Protein AF-D3BTE8-F1 (afdb_monomer)

pLDDT: mean 75.28, std 25.26, range [20.83, 97.81]

Sequence (544 aa):
MVNRYKNLAERHRQPSAQIRKSISQSTVVLSYPHNGKWEDKGTGFVNCLYIEALGSHCLMVKSEEDGSIILESKVYNLEIYQRQQDTLIVWAEPNTNIDLAISFQDSAGCQDVWDFIILNQRRDSDVELIDLPEVNAANLDSIRDCLDPSLPQPVRDRIVNVIVRDDYLKQLLELFDQLEQSNDIPNLHHQFTIFKNLILFNDSSIFELLLSEEYLLRMMGVLEYDPEISEQNRIRHREFLSQQVIFKEVVKFSSESLISTIHQTFRVQYLKDVVLPRVLDDLTFSTLNSIIYFNNSEIVGQIQKDTTFLQKIFTQIQQSPSGSSERRDLLLFLQELCGLAKNLQIQNKSTFFLSLSSLDLFKTLSTTLDDDIAQTRISTTEIILSTLSHDTRMLRNYITLNSTFLSQLINGFIKDNDIGVKNQIVEIIKVLLEADTTEMNEFFKLFYEKEHCTKDTVSDVEQRAIHGVGRNPILPLLGQHEGRALQQPHDPGQSVRPDHHHLQTEHQPIQPAEFSDNRTAAVCLQGEHQAAGCPPGRAIPRAL

Mean predicted aligned error: 18.24 Å

Structure (mmCIF, N/CA/C/O backbone):
data_AF-D3BTE8-F1
#
_entry.id   AF-D3BTE8-F1
#
loop_
_atom_site.group_PDB
_atom_site.id
_atom_site.type_symbol
_atom_site.label_atom_id
_atom_site.label_alt_id
_atom_site.label_comp_id
_atom_site.label_asym_id
_atom_site.label_entity_id
_atom_site.label_seq_id
_atom_site.pdbx_PDB_ins_code
_atom_site.Cartn_x
_atom_site.Cartn_y
_atom_site.Cartn_z
_atom_site.occupancy
_atom_site.B_iso_or_equiv
_atom_site.auth_seq_id
_atom_site.auth_comp_id
_atom_site.auth_asym_id
_atom_site.auth_atom_id
_atom_site.pdbx_PDB_model_num
ATOM 1 N N . MET A 1 1 ? 8.525 -10.581 -60.231 1.00 40.03 1 MET A N 1
ATOM 2 C CA . MET A 1 1 ? 7.918 -9.771 -59.148 1.00 40.03 1 MET A CA 1
ATOM 3 C C . MET A 1 1 ? 8.949 -9.300 -58.109 1.00 40.03 1 MET A C 1
ATOM 5 O O . MET A 1 1 ? 8.617 -9.177 -56.946 1.00 40.03 1 MET A O 1
ATOM 9 N N . VAL A 1 2 ? 10.182 -8.956 -58.515 1.00 32.69 2 VAL A N 1
ATOM 10 C CA . VAL A 1 2 ? 11.225 -8.425 -57.600 1.00 32.69 2 VAL A CA 1
ATOM 11 C C . VAL A 1 2 ? 11.761 -7.049 -58.058 1.00 32.69 2 VAL A C 1
ATOM 13 O O . VAL A 1 2 ? 12.493 -6.391 -57.337 1.00 32.69 2 VAL A O 1
ATOM 16 N N . ASN A 1 3 ? 11.290 -6.517 -59.197 1.00 29.25 3 ASN A N 1
ATOM 17 C CA . ASN A 1 3 ? 11.753 -5.231 -59.754 1.00 29.25 3 ASN A CA 1
ATOM 18 C C . ASN A 1 3 ? 10.700 -4.101 -59.770 1.00 29.25 3 ASN A C 1
ATOM 20 O O . ASN A 1 3 ? 10.903 -3.092 -60.438 1.00 29.25 3 ASN A O 1
ATOM 24 N N . ARG A 1 4 ? 9.580 -4.227 -59.037 1.00 30.25 4 ARG A N 1
ATOM 25 C CA . ARG A 1 4 ? 8.595 -3.127 -58.882 1.00 30.25 4 ARG A CA 1
ATOM 26 C C . ARG A 1 4 ? 8.607 -2.427 -57.519 1.00 30.25 4 ARG A C 1
ATOM 28 O O . ARG A 1 4 ? 8.113 -1.312 -57.447 1.00 30.25 4 ARG A O 1
ATOM 35 N N . TYR A 1 5 ? 9.234 -3.003 -56.490 1.00 29.48 5 TYR A N 1
ATOM 36 C CA . TYR A 1 5 ? 9.313 -2.378 -55.159 1.00 29.48 5 TYR A CA 1
ATOM 37 C C . TYR A 1 5 ? 10.562 -1.513 -54.930 1.00 29.48 5 TYR A C 1
ATOM 39 O O . TYR A 1 5 ? 10.549 -0.669 -54.044 1.00 29.48 5 TYR A O 1
ATOM 47 N N . LYS A 1 6 ? 11.603 -1.614 -55.772 1.00 31.17 6 LYS A N 1
ATOM 48 C CA . LYS A 1 6 ? 12.764 -0.704 -55.689 1.00 31.17 6 LYS A CA 1
ATOM 49 C C . LYS A 1 6 ? 12.496 0.706 -56.241 1.00 31.17 6 LYS A C 1
ATOM 51 O O . LYS A 1 6 ? 13.115 1.653 -55.788 1.00 31.17 6 LYS A O 1
ATOM 56 N N . ASN A 1 7 ? 11.511 0.875 -57.129 1.00 28.42 7 ASN A N 1
ATOM 57 C CA . ASN A 1 7 ? 11.191 2.176 -57.742 1.00 28.42 7 ASN A CA 1
ATOM 58 C C . ASN A 1 7 ? 10.168 3.032 -56.963 1.00 28.42 7 ASN A C 1
ATOM 60 O O . ASN A 1 7 ? 9.890 4.161 -57.365 1.00 28.42 7 ASN A O 1
ATOM 64 N N . LEU A 1 8 ? 9.603 2.519 -55.863 1.00 29.91 8 LEU A N 1
ATOM 65 C CA . LEU A 1 8 ? 8.727 3.284 -54.960 1.00 29.91 8 LEU A CA 1
ATOM 66 C C . LEU A 1 8 ? 9.483 3.838 -53.739 1.00 29.91 8 LEU A C 1
ATOM 68 O O . LEU A 1 8 ? 9.080 4.865 -53.203 1.00 29.91 8 LEU A O 1
ATOM 72 N N . ALA A 1 9 ? 10.616 3.232 -53.365 1.00 31.06 9 ALA A N 1
ATOM 73 C CA . ALA A 1 9 ? 11.476 3.704 -52.275 1.00 31.06 9 ALA A CA 1
ATOM 74 C C . ALA A 1 9 ? 12.421 4.856 -52.684 1.00 31.06 9 ALA A C 1
ATOM 76 O O . ALA A 1 9 ? 12.867 5.619 -51.833 1.00 31.06 9 ALA A O 1
ATOM 77 N N . GLU A 1 10 ? 12.686 5.043 -53.982 1.00 29.95 10 GLU A N 1
ATOM 78 C CA . GLU A 1 10 ? 13.549 6.129 -54.484 1.00 29.95 10 GLU A CA 1
ATOM 79 C C . GLU A 1 10 ? 12.784 7.417 -54.847 1.00 29.95 10 GLU A C 1
ATOM 81 O O . GLU A 1 10 ? 13.402 8.444 -55.113 1.00 29.95 10 GLU A O 1
ATOM 86 N N . ARG A 1 11 ? 11.442 7.419 -54.799 1.00 28.11 11 ARG A N 1
ATOM 87 C CA . ARG A 1 11 ? 10.624 8.630 -55.040 1.00 28.11 11 ARG A CA 1
ATOM 88 C C . ARG A 1 11 ? 10.273 9.437 -53.786 1.00 28.11 11 ARG A C 1
ATOM 90 O O . ARG A 1 11 ? 9.735 10.528 -53.929 1.00 28.11 11 ARG A O 1
ATOM 97 N N . HIS A 1 12 ? 10.626 8.956 -52.592 1.00 34.03 12 HIS A N 1
ATOM 98 C CA . HIS A 1 12 ? 10.447 9.693 -51.330 1.00 34.03 12 HIS A CA 1
ATOM 99 C C . HIS A 1 12 ? 11.749 10.239 -50.720 1.00 34.03 12 HIS A C 1
ATOM 101 O O . HIS A 1 12 ? 11.724 10.800 -49.632 1.00 34.03 12 HIS A O 1
ATOM 107 N N . ARG A 1 13 ? 12.874 10.185 -51.448 1.00 31.69 13 ARG A N 1
ATOM 108 C CA . ARG A 1 13 ? 14.051 11.029 -51.175 1.00 31.69 13 ARG A CA 1
ATOM 109 C C . ARG A 1 13 ? 14.113 12.185 -52.164 1.00 31.69 13 ARG A C 1
ATOM 111 O O . ARG A 1 13 ? 15.032 12.300 -52.965 1.00 31.69 13 ARG A O 1
ATOM 118 N N . GLN A 1 14 ? 13.117 13.053 -52.105 1.00 24.50 14 GLN A N 1
ATOM 119 C CA . GLN A 1 14 ? 13.399 14.462 -52.331 1.00 24.50 14 GLN A CA 1
ATOM 120 C C . GLN A 1 14 ? 13.416 15.089 -50.942 1.00 24.50 14 GLN A C 1
ATOM 122 O O . GLN A 1 14 ? 12.433 14.900 -50.223 1.00 24.50 14 GLN A O 1
ATOM 127 N N . PRO A 1 15 ? 14.485 15.790 -50.522 1.00 31.58 15 PRO A N 1
ATOM 128 C CA . PRO A 1 15 ? 14.350 16.693 -49.396 1.00 31.58 15 PRO A CA 1
ATOM 129 C C . PRO A 1 15 ? 13.249 17.664 -49.811 1.00 31.58 15 PRO A C 1
ATOM 131 O O . PRO A 1 15 ? 13.408 18.439 -50.757 1.00 31.58 15 PRO A O 1
ATOM 134 N N . SER A 1 16 ? 12.081 17.529 -49.184 1.00 30.94 16 SER A N 1
ATOM 135 C CA . SER A 1 16 ? 11.020 18.519 -49.258 1.00 30.94 16 SER A CA 1
ATOM 136 C C . SER A 1 16 ? 11.694 19.860 -49.048 1.00 30.94 16 SER A C 1
ATOM 138 O O . SER A 1 16 ? 12.333 20.038 -48.012 1.00 30.94 16 SER A O 1
ATOM 140 N N . ALA A 1 17 ? 11.636 20.733 -50.056 1.00 33.16 17 ALA A N 1
ATOM 141 C CA . ALA A 1 17 ? 12.198 22.068 -50.000 1.00 33.16 17 ALA A CA 1
ATOM 142 C C . ALA A 1 17 ? 11.768 22.705 -48.673 1.00 33.16 17 ALA A C 1
ATOM 144 O O . ALA A 1 17 ? 10.612 23.100 -48.516 1.00 33.16 17 ALA A O 1
ATOM 145 N N . GLN A 1 18 ? 12.673 22.706 -47.688 1.00 38.28 18 GLN A N 1
ATOM 146 C CA . GLN A 1 18 ? 12.424 23.318 -46.397 1.00 38.28 18 GLN A CA 1
ATOM 147 C C . GLN A 1 18 ? 12.185 24.786 -46.702 1.00 38.28 18 GLN A C 1
ATOM 149 O O . GLN A 1 18 ? 13.031 25.468 -47.286 1.00 38.28 18 GLN A O 1
ATOM 154 N N . ILE A 1 19 ? 10.980 25.238 -46.385 1.00 36.97 19 ILE A N 1
ATOM 155 C CA . ILE A 1 19 ? 10.555 26.614 -46.566 1.00 36.97 19 ILE A CA 1
ATOM 156 C C . ILE A 1 19 ? 11.514 27.473 -45.734 1.00 36.97 19 ILE A C 1
ATOM 158 O O . ILE A 1 19 ? 11.348 27.603 -44.525 1.00 36.97 19 ILE A O 1
ATOM 162 N N . ARG A 1 20 ? 12.532 28.063 -46.373 1.00 39.00 20 ARG A N 1
ATOM 163 C CA . ARG A 1 20 ? 13.262 29.210 -45.827 1.00 39.00 20 ARG A CA 1
ATOM 164 C C . ARG A 1 20 ? 12.276 30.372 -45.790 1.00 39.00 20 ARG A C 1
ATOM 166 O O . ARG A 1 20 ? 12.207 31.163 -46.727 1.00 39.00 20 ARG A O 1
ATOM 173 N N . LYS A 1 21 ? 11.479 30.470 -44.728 1.00 42.88 21 LYS A N 1
ATOM 174 C CA . LYS A 1 21 ? 10.797 31.720 -44.399 1.00 42.88 21 LYS A CA 1
ATOM 175 C C . LYS A 1 21 ? 11.841 32.624 -43.745 1.00 42.88 21 LYS A C 1
ATOM 177 O O . LYS A 1 21 ? 12.092 32.547 -42.550 1.00 42.88 21 LYS A O 1
ATOM 182 N N . SER A 1 22 ? 12.499 33.435 -44.568 1.00 42.06 22 SER A N 1
ATOM 183 C CA . SER A 1 22 ? 13.329 34.547 -44.104 1.00 42.06 22 SER A CA 1
ATOM 184 C C . SER A 1 22 ? 12.399 35.611 -43.525 1.00 42.06 22 SER A C 1
ATOM 186 O O . SER A 1 22 ? 11.916 36.467 -44.260 1.00 42.06 22 SER A O 1
ATOM 188 N N . ILE A 1 23 ? 12.075 35.521 -42.236 1.00 54.34 23 ILE A N 1
ATOM 189 C CA . ILE A 1 23 ? 11.326 36.568 -41.527 1.00 54.34 23 ILE A CA 1
ATOM 190 C C . ILE A 1 23 ? 12.350 37.612 -41.083 1.00 54.34 23 ILE A C 1
ATOM 192 O O . ILE A 1 23 ? 12.741 37.649 -39.929 1.00 54.34 23 ILE A O 1
ATOM 196 N N . SER A 1 24 ? 12.868 38.407 -42.018 1.00 54.81 24 SER A N 1
ATOM 197 C CA . SER A 1 24 ? 13.885 39.415 -41.701 1.00 54.81 24 SER A CA 1
ATOM 198 C C . SER A 1 24 ? 13.208 40.661 -41.134 1.00 54.81 24 SER A C 1
ATOM 200 O O . SER A 1 24 ? 12.867 41.571 -41.883 1.00 54.81 24 SER A O 1
ATOM 202 N N . GLN A 1 25 ? 12.982 40.670 -39.821 1.00 64.75 25 GLN A N 1
ATOM 203 C CA . GLN A 1 25 ? 12.444 41.814 -39.080 1.00 64.75 25 GLN A CA 1
ATOM 204 C C . GLN A 1 25 ? 13.450 42.285 -38.033 1.00 64.75 25 GLN A C 1
ATOM 206 O O . GLN A 1 25 ? 14.144 41.457 -37.439 1.00 64.75 25 GLN A O 1
ATOM 211 N N . SER A 1 26 ? 13.536 43.601 -37.838 1.00 69.75 26 SER A N 1
ATOM 212 C CA . SER A 1 26 ? 14.414 44.212 -36.837 1.00 69.75 26 SER A CA 1
ATOM 213 C C . SER A 1 26 ? 13.910 43.883 -35.429 1.00 69.75 26 SER A C 1
ATOM 215 O O . SER A 1 26 ? 12.721 44.029 -35.123 1.00 69.75 26 SER A O 1
ATOM 217 N N . THR A 1 27 ? 14.806 43.388 -34.582 1.00 79.94 27 THR A N 1
ATOM 218 C CA . THR A 1 27 ? 14.512 42.902 -33.232 1.00 79.94 27 THR A CA 1
ATOM 219 C C . THR A 1 27 ? 15.605 43.304 -32.256 1.00 79.94 27 THR A C 1
ATOM 221 O O . THR A 1 27 ? 16.780 43.326 -32.612 1.00 79.94 27 THR A O 1
ATOM 224 N N . VAL A 1 28 ? 15.224 43.585 -31.012 1.00 83.75 28 VAL A N 1
ATOM 225 C CA . VAL A 1 28 ? 16.159 43.839 -29.908 1.00 83.75 28 VAL A CA 1
ATOM 226 C C . VAL A 1 28 ? 16.248 42.584 -29.052 1.00 83.75 28 VAL A C 1
ATOM 228 O O . VAL A 1 28 ? 15.218 42.054 -28.625 1.00 83.75 28 VAL A O 1
ATOM 231 N N . VAL A 1 29 ? 17.468 42.109 -28.802 1.00 82.19 29 VAL A N 1
ATOM 232 C CA . VAL A 1 29 ? 17.722 40.945 -27.946 1.00 82.19 29 VAL A CA 1
ATOM 233 C C . VAL A 1 29 ? 18.096 41.417 -26.552 1.00 82.19 29 VAL A C 1
ATOM 235 O O . VAL A 1 29 ? 19.036 42.186 -26.376 1.00 82.19 29 VAL A O 1
ATOM 238 N N . LEU A 1 30 ? 17.392 40.905 -25.549 1.00 83.38 30 LEU A N 1
ATOM 239 C CA . LEU A 1 30 ? 17.659 41.172 -24.144 1.00 83.38 30 LEU A CA 1
ATOM 240 C C . LEU A 1 30 ? 18.025 39.869 -23.430 1.00 83.38 30 LEU A C 1
ATOM 242 O O . LEU A 1 30 ? 17.463 38.812 -23.718 1.00 83.38 30 LEU A O 1
ATOM 246 N N . SER A 1 31 ? 18.926 39.950 -22.455 1.00 81.38 31 SER A N 1
ATOM 247 C CA . SER A 1 31 ? 19.205 38.849 -21.527 1.00 81.38 31 SER A CA 1
ATOM 248 C C . SER A 1 31 ? 19.112 39.320 -20.085 1.00 81.38 31 SER A C 1
ATOM 250 O O . SER A 1 31 ? 19.521 40.442 -19.790 1.00 81.38 31 SER A O 1
ATOM 252 N N . TYR A 1 32 ? 18.680 38.457 -19.180 1.00 76.62 32 TYR A N 1
ATOM 253 C CA . TYR A 1 32 ? 18.666 38.695 -17.745 1.00 76.62 32 TYR A CA 1
ATOM 254 C C . TYR A 1 32 ? 19.605 37.692 -17.060 1.00 76.62 32 TYR A C 1
ATOM 256 O O . TYR A 1 32 ? 19.218 36.554 -16.781 1.00 76.62 32 TYR A O 1
ATOM 264 N N . PRO A 1 33 ? 20.872 38.063 -16.819 1.00 67.25 33 PRO A N 1
ATOM 265 C CA . PRO A 1 33 ? 21.776 37.233 -16.038 1.00 67.25 33 PRO A CA 1
ATOM 266 C C . PRO A 1 33 ? 21.344 37.216 -14.562 1.00 67.25 33 PRO A C 1
ATOM 268 O O . PRO A 1 33 ? 20.608 38.086 -14.096 1.00 67.25 33 PRO A O 1
ATOM 271 N N . HIS A 1 34 ? 21.899 36.300 -13.763 1.00 60.97 34 HIS A N 1
ATOM 272 C CA . HIS A 1 34 ? 21.666 36.220 -12.307 1.00 60.97 34 HIS A CA 1
ATOM 273 C C . HIS A 1 34 ? 22.074 37.483 -11.496 1.00 60.97 34 HIS A C 1
ATOM 275 O O . HIS A 1 34 ? 22.023 37.475 -10.269 1.00 60.97 34 HIS A O 1
ATOM 281 N N . ASN A 1 35 ? 22.482 38.576 -12.152 1.00 58.72 35 ASN A N 1
ATOM 282 C CA . ASN A 1 35 ? 22.864 39.864 -11.565 1.00 58.72 35 ASN A CA 1
ATOM 283 C C . ASN A 1 35 ? 21.686 40.853 -11.392 1.00 58.72 35 ASN A C 1
ATOM 285 O O . ASN A 1 35 ? 21.879 41.944 -10.850 1.00 58.72 35 ASN A O 1
ATOM 289 N N . GLY A 1 36 ? 20.469 40.483 -11.805 1.00 67.31 36 GLY A N 1
ATOM 290 C CA . GLY A 1 36 ? 19.240 41.176 -11.414 1.00 67.31 36 GLY A CA 1
ATOM 291 C C . GLY A 1 36 ? 18.790 42.336 -12.317 1.00 67.31 36 GLY A C 1
ATOM 292 O O . GLY A 1 36 ? 17.888 43.084 -11.923 1.00 67.31 36 GLY A O 1
ATOM 293 N N . LYS A 1 37 ? 19.374 42.519 -13.512 1.00 79.38 37 LYS A N 1
ATOM 294 C CA . LYS A 1 37 ? 18.951 43.545 -14.490 1.00 79.38 37 LYS A CA 1
ATOM 295 C C . LYS A 1 37 ? 18.952 43.011 -15.924 1.00 79.38 37 LYS A C 1
ATOM 297 O O . LYS A 1 37 ? 19.814 42.223 -16.286 1.00 79.38 37 LYS A O 1
ATOM 302 N N . TRP A 1 38 ? 18.007 43.490 -16.739 1.00 83.06 38 TRP A N 1
ATOM 303 C CA . TRP A 1 38 ? 17.982 43.204 -18.175 1.00 83.06 38 TRP A CA 1
ATOM 304 C C . TRP A 1 38 ? 19.128 43.940 -18.873 1.00 83.06 38 TRP A C 1
ATOM 306 O O . TRP A 1 38 ? 19.278 45.153 -18.724 1.00 83.06 38 TRP A O 1
ATOM 316 N N . GLU A 1 39 ? 19.925 43.189 -19.624 1.00 86.00 39 GLU A N 1
ATOM 317 C CA . GLU A 1 39 ? 21.022 43.662 -20.459 1.00 86.00 39 GLU A CA 1
ATOM 318 C C . GLU A 1 39 ? 20.609 43.604 -21.930 1.00 86.00 39 GLU A C 1
ATOM 320 O O . GLU A 1 39 ? 20.157 42.563 -22.410 1.00 86.00 39 GLU A O 1
ATOM 325 N N . ASP A 1 40 ? 20.803 44.709 -22.647 1.00 88.38 40 ASP A N 1
ATOM 326 C CA . ASP A 1 40 ? 20.650 44.765 -24.100 1.00 88.38 40 ASP A CA 1
ATOM 327 C C . ASP A 1 40 ? 21.865 44.109 -24.774 1.00 88.38 40 ASP A 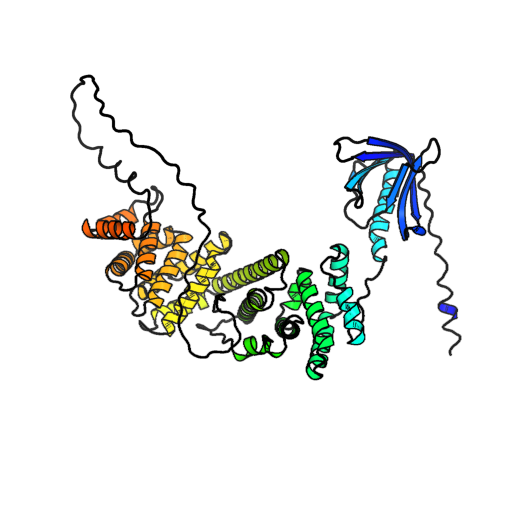C 1
ATOM 329 O O . ASP A 1 40 ? 23.011 44.489 -24.516 1.00 88.38 40 ASP A O 1
ATOM 333 N N . LYS A 1 41 ? 21.614 43.082 -25.592 1.00 85.75 41 LYS A N 1
ATOM 334 C CA . LYS A 1 41 ? 22.636 42.347 -26.353 1.00 85.75 41 LYS A CA 1
ATOM 335 C C . LYS A 1 41 ? 22.818 42.889 -27.768 1.00 85.75 41 LYS A C 1
ATOM 337 O O . LYS A 1 41 ? 23.787 42.511 -28.421 1.00 85.75 41 LYS A O 1
ATOM 342 N N . GLY A 1 42 ? 21.938 43.776 -28.224 1.00 87.19 42 GLY A N 1
ATOM 343 C CA . GLY A 1 42 ? 22.008 44.423 -29.524 1.00 87.19 42 GLY A CA 1
ATOM 344 C C . GLY A 1 42 ? 20.719 44.303 -30.331 1.00 87.19 42 GLY A C 1
ATOM 345 O O . GLY A 1 42 ? 19.794 43.553 -30.005 1.00 87.19 42 GLY A O 1
ATOM 346 N N . THR A 1 43 ? 20.690 45.054 -31.431 1.00 88.50 43 THR A N 1
ATOM 347 C CA . THR A 1 43 ? 19.595 45.054 -32.408 1.00 88.50 43 THR A CA 1
ATOM 348 C C . THR A 1 43 ? 20.015 44.297 -33.664 1.00 88.50 43 THR A C 1
ATOM 350 O O . THR A 1 43 ? 21.142 44.438 -34.146 1.00 88.50 43 THR A O 1
ATOM 353 N N . GLY A 1 44 ? 19.122 43.468 -34.192 1.00 89.25 44 GLY A N 1
ATOM 354 C CA . GLY A 1 44 ? 19.421 42.594 -35.314 1.00 89.25 44 GLY A CA 1
ATOM 355 C C . GLY A 1 44 ? 18.193 42.017 -35.999 1.00 89.25 44 GLY A C 1
ATOM 356 O O . GLY A 1 44 ? 17.073 42.089 -35.498 1.00 89.25 44 GLY A O 1
ATOM 357 N N . PHE A 1 45 ? 18.421 41.370 -37.137 1.00 86.94 45 PHE A N 1
ATOM 358 C CA . PHE A 1 45 ? 17.388 40.647 -37.864 1.00 86.94 45 PHE A CA 1
ATOM 359 C C . PHE A 1 45 ? 17.278 39.213 -37.360 1.00 86.94 45 PHE A C 1
ATOM 361 O O . PHE A 1 45 ? 18.234 38.432 -37.468 1.00 86.94 45 PHE A O 1
ATOM 368 N N . VAL A 1 46 ? 16.102 38.854 -36.847 1.00 89.06 46 VAL A N 1
ATOM 369 C CA . VAL A 1 46 ? 15.791 37.472 -36.473 1.00 89.06 46 VAL A CA 1
ATOM 370 C C . VAL A 1 46 ? 15.631 36.608 -37.722 1.00 89.06 46 VAL A C 1
ATOM 372 O O . VAL A 1 46 ? 15.109 37.033 -38.743 1.00 89.06 46 VAL A O 1
ATOM 375 N N . ASN A 1 47 ? 16.108 35.374 -37.663 1.00 86.56 47 ASN A N 1
ATOM 376 C CA . ASN A 1 47 ? 15.947 34.367 -38.693 1.00 86.56 47 ASN A CA 1
ATOM 377 C C . ASN A 1 47 ? 15.587 33.045 -38.022 1.00 86.56 47 ASN A C 1
ATOM 379 O O . ASN A 1 47 ? 16.275 32.588 -37.112 1.00 86.56 47 ASN A O 1
ATOM 383 N N . CYS A 1 48 ? 14.516 32.421 -38.500 1.00 86.75 48 CYS A N 1
ATOM 384 C CA . CYS A 1 48 ? 14.055 31.125 -38.022 1.00 86.75 48 CYS A CA 1
ATOM 385 C C . CYS A 1 48 ? 14.522 30.046 -39.002 1.00 86.75 48 CYS A C 1
ATOM 387 O O . CYS A 1 48 ? 14.066 30.002 -40.148 1.00 86.75 48 CYS A O 1
ATOM 389 N N . LEU A 1 49 ? 15.475 29.212 -38.586 1.00 83.19 49 LEU A N 1
ATOM 390 C CA . LEU A 1 49 ? 16.195 28.294 -39.473 1.00 83.19 49 LEU A CA 1
ATOM 391 C C . LEU A 1 49 ? 16.187 26.877 -38.900 1.00 83.19 49 LEU A C 1
ATOM 393 O O . LEU A 1 49 ? 16.145 26.703 -37.687 1.00 83.19 49 LEU A O 1
ATOM 397 N N . TYR A 1 50 ? 16.285 25.865 -39.760 1.00 77.75 50 TYR A N 1
ATOM 398 C CA . TYR A 1 50 ? 16.744 24.539 -39.347 1.00 77.75 50 TYR A CA 1
ATOM 399 C C . TYR A 1 50 ? 18.261 24.471 -39.545 1.00 77.75 50 TYR A C 1
ATOM 401 O O . TYR A 1 50 ? 18.747 24.768 -40.640 1.00 77.75 50 TYR A O 1
ATOM 409 N N . ILE A 1 51 ? 19.007 24.129 -38.496 1.00 74.75 51 ILE A N 1
ATOM 410 C CA . ILE A 1 51 ? 20.464 23.996 -38.537 1.00 74.75 51 ILE A CA 1
ATOM 411 C C . ILE A 1 51 ? 20.800 22.505 -38.566 1.00 74.75 51 ILE A C 1
ATOM 413 O O . ILE A 1 51 ? 20.710 21.827 -37.546 1.00 74.75 51 ILE A O 1
ATOM 417 N N . GLU A 1 52 ? 21.215 22.003 -39.734 1.00 66.12 52 GLU A N 1
ATOM 418 C CA . GLU A 1 52 ? 21.519 20.577 -39.952 1.00 66.12 52 GLU A CA 1
ATOM 419 C C . GLU A 1 52 ? 22.581 20.041 -38.982 1.00 66.12 52 GLU A C 1
ATOM 421 O O . GLU A 1 52 ? 22.424 18.950 -38.447 1.00 66.12 52 GLU A O 1
ATOM 426 N N . ALA A 1 53 ? 23.622 20.829 -38.690 1.00 62.78 53 ALA A N 1
ATOM 427 C CA . ALA A 1 53 ? 24.679 20.450 -37.748 1.00 62.78 53 ALA A CA 1
ATOM 428 C C . ALA A 1 53 ? 24.184 20.253 -36.301 1.00 62.78 53 ALA A C 1
ATOM 430 O O . ALA A 1 53 ? 24.815 19.524 -35.542 1.00 62.78 53 ALA A O 1
ATOM 431 N N . LEU A 1 54 ? 23.071 20.892 -35.926 1.00 61.00 54 LEU A N 1
ATOM 432 C CA . LEU A 1 54 ? 22.444 20.770 -34.605 1.00 61.00 54 LEU A CA 1
ATOM 433 C C . LEU A 1 54 ? 21.199 19.872 -34.634 1.00 61.00 54 LEU A C 1
ATOM 435 O O . LEU A 1 54 ? 20.565 19.675 -33.598 1.00 61.00 54 LEU A O 1
ATOM 439 N N . GLY A 1 55 ? 20.810 19.387 -35.818 1.00 69.50 55 GLY A N 1
ATOM 440 C CA . GLY A 1 55 ? 19.584 18.623 -36.029 1.00 69.50 55 GLY A CA 1
ATOM 441 C C . GLY A 1 55 ? 18.310 19.341 -35.571 1.00 69.50 55 GLY A C 1
ATOM 442 O O . GLY A 1 55 ? 17.329 18.669 -35.274 1.00 69.50 55 GLY A O 1
ATOM 443 N N . SER A 1 56 ? 18.310 20.677 -35.471 1.00 75.75 56 SER A N 1
ATOM 444 C CA . SER A 1 56 ? 17.290 21.423 -34.720 1.00 75.75 56 SER A CA 1
ATOM 445 C C . SER A 1 56 ? 16.850 22.720 -35.393 1.00 75.75 56 SER A C 1
ATOM 447 O O . SER A 1 56 ? 17.612 23.365 -36.115 1.00 75.75 56 SER A O 1
ATOM 449 N N . HIS A 1 57 ? 15.620 23.143 -35.089 1.00 83.94 57 HIS A N 1
ATOM 450 C CA . HIS A 1 57 ? 15.143 24.495 -35.364 1.00 83.94 57 HIS A CA 1
ATOM 451 C C . HIS A 1 57 ? 15.730 25.496 -34.361 1.00 83.94 57 HIS A C 1
ATOM 453 O O . HIS A 1 57 ? 15.760 25.225 -33.159 1.00 83.94 57 HIS A O 1
ATOM 459 N N . CYS A 1 58 ? 16.183 26.649 -34.854 1.00 87.31 58 CYS A N 1
ATOM 460 C CA . CYS A 1 58 ? 16.827 27.687 -34.054 1.00 87.31 58 CYS A CA 1
ATOM 461 C C . CYS A 1 58 ? 16.300 29.085 -34.403 1.00 87.31 58 CYS A C 1
ATOM 463 O O . CYS A 1 58 ? 15.972 29.383 -35.558 1.00 87.31 58 CYS A O 1
ATOM 465 N N . LEU A 1 59 ? 16.284 29.943 -33.385 1.00 90.31 59 LEU A N 1
ATOM 466 C CA . LEU A 1 59 ? 16.147 31.389 -33.487 1.00 90.31 59 LEU A CA 1
ATOM 467 C C . LEU A 1 59 ? 17.550 31.992 -33.577 1.00 90.31 59 LEU A C 1
ATOM 469 O O . LEU A 1 59 ? 18.373 31.818 -32.679 1.00 90.31 59 LEU A O 1
ATOM 473 N N . MET A 1 60 ? 17.820 32.681 -34.681 1.00 88.81 60 MET A N 1
ATOM 474 C CA . MET A 1 60 ? 19.122 33.265 -34.984 1.00 88.81 60 MET A CA 1
ATOM 475 C C . MET A 1 60 ? 18.975 34.766 -35.211 1.00 88.81 60 MET A C 1
ATOM 477 O O . MET A 1 60 ? 18.368 35.161 -36.203 1.00 88.81 60 MET A O 1
ATOM 481 N N . VAL A 1 61 ? 19.551 35.607 -34.357 1.00 90.69 61 VAL A N 1
ATOM 482 C CA . VAL A 1 61 ? 19.543 37.066 -34.551 1.00 90.69 61 VAL A CA 1
ATOM 483 C C . VAL A 1 61 ? 20.911 37.523 -35.028 1.00 90.69 61 VAL A C 1
ATOM 485 O O . VAL A 1 61 ? 21.920 37.261 -34.373 1.00 90.69 61 VAL A O 1
ATOM 488 N N . LYS A 1 62 ? 20.945 38.211 -36.173 1.00 88.50 62 LYS A N 1
ATOM 489 C CA . LYS A 1 62 ? 22.169 38.794 -36.736 1.00 88.50 62 LYS A CA 1
ATOM 490 C C . LYS A 1 62 ? 22.163 40.307 -36.605 1.00 88.50 62 LYS A C 1
ATOM 492 O O . LYS A 1 62 ? 21.189 40.932 -37.009 1.00 88.50 62 LYS A O 1
ATOM 497 N N . SER A 1 63 ? 23.257 40.862 -36.102 1.00 87.81 63 SER A N 1
ATOM 498 C CA . SER A 1 63 ? 23.487 42.298 -35.950 1.00 87.81 63 SER A CA 1
ATOM 499 C C . SER A 1 63 ? 23.244 43.060 -37.247 1.00 87.81 63 SER A C 1
ATOM 501 O O . SER A 1 63 ? 23.687 42.635 -38.318 1.00 87.81 63 SER A O 1
ATOM 503 N N . GLU A 1 64 ? 22.553 44.197 -37.148 1.00 83.69 64 GLU A N 1
ATOM 504 C CA . GLU A 1 64 ? 22.355 45.098 -38.290 1.00 83.69 64 GLU A CA 1
ATOM 505 C C . GLU A 1 64 ? 23.642 45.842 -38.677 1.00 83.69 64 GLU A C 1
ATOM 507 O O . GLU A 1 64 ? 23.791 46.249 -39.828 1.00 83.69 64 GLU A O 1
ATOM 512 N N . GLU A 1 65 ? 24.576 46.009 -37.736 1.00 82.88 65 GLU A N 1
ATOM 513 C CA . GLU A 1 65 ? 25.776 46.831 -37.924 1.00 82.88 65 GLU A CA 1
ATOM 514 C C . GLU A 1 65 ? 26.887 46.093 -38.681 1.00 82.88 65 GLU A C 1
ATOM 516 O O . GLU A 1 65 ? 27.517 46.655 -39.578 1.00 82.88 65 GLU A O 1
ATOM 521 N N . ASP A 1 66 ? 27.134 44.831 -38.326 1.00 85.81 66 ASP A N 1
ATOM 522 C CA . ASP A 1 66 ? 28.280 44.054 -38.813 1.00 85.81 66 ASP A CA 1
ATOM 523 C C . ASP A 1 66 ? 27.921 42.626 -39.263 1.00 85.81 66 ASP A C 1
ATOM 525 O O . ASP A 1 66 ? 28.781 41.886 -39.746 1.00 85.81 66 ASP A O 1
ATOM 529 N N . GLY A 1 67 ? 26.650 42.227 -39.140 1.00 82.81 67 GLY A N 1
ATOM 530 C CA . GLY A 1 67 ? 26.172 40.896 -39.516 1.00 82.81 67 GLY A CA 1
ATOM 531 C C . GLY A 1 67 ? 26.625 39.764 -38.589 1.00 82.81 67 GLY A C 1
ATOM 532 O O . GLY A 1 67 ? 26.385 38.594 -38.914 1.00 82.81 67 GLY A O 1
ATOM 533 N N . SER A 1 68 ? 27.268 40.081 -37.459 1.00 88.00 68 SER A N 1
ATOM 534 C CA . SER A 1 68 ? 27.650 39.106 -36.434 1.00 88.00 68 SER A CA 1
ATOM 535 C C . SER A 1 68 ? 26.421 38.462 -35.781 1.00 88.00 68 SER A C 1
ATOM 537 O O . SER A 1 68 ? 25.308 38.983 -35.850 1.00 88.00 68 SER A O 1
ATOM 539 N N . ILE A 1 69 ? 26.594 37.288 -35.175 1.00 86.75 69 ILE A N 1
ATOM 540 C CA . ILE A 1 69 ? 25.506 36.587 -34.483 1.00 86.75 69 ILE A CA 1
ATOM 541 C C . ILE A 1 69 ? 25.370 37.164 -33.071 1.00 86.75 69 ILE A C 1
ATOM 543 O O . ILE A 1 69 ? 26.302 37.069 -32.278 1.00 86.75 69 ILE A O 1
ATOM 547 N N . ILE A 1 70 ? 24.202 37.733 -32.771 1.00 89.69 70 ILE A N 1
ATOM 548 C CA . ILE A 1 70 ? 23.842 38.267 -31.448 1.00 89.69 70 ILE A CA 1
ATOM 549 C C . ILE A 1 70 ? 23.202 37.175 -30.587 1.00 89.69 70 ILE A C 1
ATOM 551 O O . ILE A 1 70 ? 23.464 37.085 -29.390 1.00 89.69 70 ILE A O 1
ATOM 555 N N . LEU A 1 71 ? 22.359 36.339 -31.200 1.00 88.75 71 LEU A N 1
ATOM 556 C CA . LEU A 1 71 ? 21.651 35.256 -30.527 1.00 88.75 71 LEU A CA 1
ATOM 557 C C . LEU A 1 71 ? 21.611 34.025 -31.423 1.00 88.75 71 LEU A C 1
ATOM 559 O O . LEU A 1 71 ? 21.172 34.112 -32.565 1.00 88.75 71 LEU A O 1
ATOM 563 N N . GLU A 1 72 ? 21.993 32.882 -30.868 1.00 89.00 72 GLU A N 1
ATOM 564 C CA . GLU A 1 72 ? 21.705 31.555 -31.405 1.00 89.00 72 GLU A CA 1
ATOM 565 C C . GLU A 1 72 ? 21.040 30.759 -30.281 1.00 89.00 72 GLU A C 1
ATOM 567 O O . GLU A 1 72 ? 21.686 30.417 -29.294 1.00 89.00 72 GLU A O 1
ATOM 572 N N . SER A 1 73 ? 19.734 30.517 -30.396 1.00 88.06 73 SER A N 1
ATOM 573 C CA . SER A 1 73 ? 18.969 29.761 -29.400 1.00 88.06 73 SER A CA 1
ATOM 574 C C . SER A 1 73 ? 18.165 28.664 -30.083 1.00 88.06 73 SER A C 1
ATOM 576 O O . SER A 1 73 ? 17.497 28.891 -31.097 1.00 88.06 73 SER A O 1
ATOM 578 N N . LYS A 1 74 ? 18.252 27.449 -29.541 1.00 87.50 74 LYS A N 1
ATOM 579 C CA . LYS A 1 74 ? 17.463 26.306 -30.002 1.00 87.50 74 LYS A CA 1
ATOM 580 C C . LYS A 1 74 ? 15.998 26.510 -29.604 1.00 87.50 74 LYS A C 1
ATOM 582 O O . LYS A 1 74 ? 15.704 26.984 -28.513 1.00 87.50 74 LYS A O 1
ATOM 587 N N . VAL A 1 75 ? 15.071 26.132 -30.483 1.00 86.88 75 VAL A N 1
ATOM 588 C CA . VAL A 1 75 ? 13.655 26.019 -30.114 1.00 86.88 75 VAL A CA 1
ATOM 589 C C . VAL A 1 75 ? 13.461 24.699 -29.367 1.00 86.88 75 VAL A C 1
ATOM 591 O O . VAL A 1 75 ? 13.631 23.636 -29.957 1.00 86.88 75 VAL A O 1
ATOM 594 N N . TYR A 1 76 ? 13.132 24.755 -28.075 1.00 79.81 76 TYR A N 1
ATOM 595 C CA . TYR A 1 76 ? 12.908 23.562 -27.248 1.00 79.81 76 TYR A CA 1
ATOM 596 C C . TYR A 1 76 ? 11.433 23.175 -27.195 1.00 79.81 76 TYR A C 1
ATOM 598 O O . TYR A 1 76 ? 10.560 24.034 -27.096 1.00 79.81 76 TYR A O 1
ATOM 606 N N . ASN A 1 77 ? 11.154 21.872 -27.139 1.00 75.06 77 ASN A N 1
ATOM 607 C CA . ASN A 1 77 ? 9.826 21.347 -26.820 1.00 75.06 77 ASN A CA 1
ATOM 608 C C . ASN A 1 77 ? 9.564 21.376 -25.301 1.00 75.06 77 ASN A C 1
ATOM 610 O O . ASN A 1 77 ? 9.432 20.343 -24.651 1.00 75.06 77 ASN A O 1
ATOM 614 N N . LEU A 1 78 ? 9.571 22.577 -24.727 1.00 71.81 78 LEU A N 1
ATOM 615 C CA . LEU A 1 78 ? 9.227 22.846 -23.334 1.00 71.81 78 LEU A CA 1
ATOM 616 C C . LEU A 1 78 ? 8.250 24.022 -23.289 1.00 71.81 78 LEU A C 1
ATOM 618 O O . LEU A 1 78 ? 8.316 24.921 -24.133 1.00 71.81 78 LEU A O 1
ATOM 622 N N . GLU A 1 79 ? 7.390 24.068 -22.274 1.00 76.19 79 GLU A N 1
ATOM 623 C CA . GLU A 1 79 ? 6.493 25.204 -22.008 1.00 76.19 79 GLU A CA 1
ATOM 624 C C . GLU A 1 79 ? 7.244 26.395 -21.371 1.00 76.19 79 GLU A C 1
ATOM 626 O O . GLU A 1 79 ? 6.843 26.940 -20.348 1.00 76.19 79 GLU A O 1
ATOM 631 N N . ILE A 1 80 ? 8.373 26.791 -21.968 1.00 82.81 80 ILE A N 1
ATOM 632 C CA . ILE A 1 80 ? 9.243 27.878 -21.481 1.00 82.81 80 ILE A CA 1
ATOM 633 C C . ILE A 1 80 ? 9.000 29.212 -22.192 1.00 82.81 80 ILE A C 1
ATOM 635 O O . ILE A 1 80 ? 9.362 30.256 -21.660 1.00 82.81 80 ILE A O 1
ATOM 639 N N . TYR A 1 81 ? 8.406 29.195 -23.388 1.00 89.62 81 TYR A N 1
ATOM 640 C CA . TYR A 1 81 ? 8.198 30.397 -24.194 1.00 89.62 81 TYR A CA 1
ATOM 641 C C . TYR A 1 81 ? 6.882 31.077 -23.835 1.00 89.62 81 TYR A C 1
ATOM 643 O O . TYR A 1 81 ? 5.824 30.449 -23.817 1.00 89.62 81 TYR A O 1
ATOM 651 N N . GLN A 1 82 ? 6.935 32.387 -23.620 1.00 88.31 82 GLN A N 1
ATOM 652 C CA . GLN A 1 82 ? 5.774 33.218 -23.332 1.00 88.31 82 GLN A CA 1
ATOM 653 C C . GLN A 1 82 ? 5.750 34.423 -24.262 1.00 88.31 82 GLN A C 1
ATOM 655 O O . GLN A 1 82 ? 6.730 35.164 -24.359 1.00 88.31 82 GLN A O 1
ATOM 660 N N . ARG A 1 83 ? 4.606 34.656 -24.909 1.00 91.06 83 ARG A N 1
ATOM 661 C CA . ARG A 1 83 ? 4.365 35.893 -25.650 1.00 91.06 83 ARG A CA 1
ATOM 662 C C . ARG A 1 83 ? 3.709 36.922 -24.747 1.00 91.06 83 ARG A C 1
ATOM 664 O O . ARG A 1 83 ? 2.665 36.654 -24.156 1.00 91.06 83 ARG A O 1
ATOM 671 N N . GLN A 1 84 ? 4.289 38.111 -24.685 1.00 87.69 84 GLN A N 1
ATOM 672 C CA . GLN A 1 84 ? 3.779 39.234 -23.911 1.00 87.69 84 GLN A CA 1
ATOM 673 C C . GLN A 1 84 ? 3.507 40.426 -24.835 1.00 87.69 84 GLN A C 1
ATOM 675 O O . GLN A 1 84 ? 4.284 40.708 -25.743 1.00 87.69 84 GLN A O 1
ATOM 680 N N . GLN A 1 85 ? 2.389 41.123 -24.598 1.00 82.19 85 GLN A N 1
ATOM 681 C CA . GLN A 1 85 ? 2.046 42.410 -25.231 1.00 82.19 85 GLN A CA 1
ATOM 682 C C . GLN A 1 85 ? 2.141 42.438 -26.774 1.00 82.19 85 GLN A C 1
ATOM 684 O O . GLN A 1 85 ? 2.414 43.478 -27.359 1.00 82.19 85 GLN A O 1
ATOM 689 N N . ASP A 1 86 ? 1.931 41.297 -27.434 1.00 83.56 86 ASP A N 1
ATOM 690 C CA . ASP A 1 86 ? 1.986 41.101 -28.894 1.00 83.56 86 ASP A CA 1
ATOM 691 C C . ASP A 1 86 ? 3.317 41.403 -29.603 1.00 83.56 86 ASP A C 1
ATOM 693 O O . ASP A 1 86 ? 3.455 41.049 -30.770 1.00 83.56 86 ASP A O 1
ATOM 697 N N . THR A 1 87 ? 4.320 41.964 -28.926 1.00 89.56 87 THR A N 1
ATOM 698 C CA . THR A 1 87 ? 5.620 42.335 -29.518 1.00 89.56 87 THR A CA 1
ATOM 699 C C . THR A 1 87 ? 6.824 41.794 -28.752 1.00 89.56 87 THR A C 1
ATOM 701 O O . THR A 1 87 ? 7.953 42.142 -29.085 1.00 89.56 87 THR A O 1
ATOM 704 N N . LEU A 1 88 ? 6.621 40.967 -27.725 1.00 91.06 88 LEU A N 1
ATOM 705 C CA . LEU A 1 88 ? 7.696 40.429 -26.894 1.00 91.06 88 LEU A CA 1
ATOM 706 C C . LEU A 1 88 ? 7.555 38.913 -26.746 1.00 91.06 88 LEU A C 1
ATOM 708 O O . LEU A 1 88 ? 6.472 38.412 -26.443 1.00 91.06 88 LEU A O 1
ATOM 712 N N . ILE A 1 89 ? 8.660 38.190 -26.916 1.00 93.12 89 ILE A N 1
ATOM 713 C CA . ILE A 1 89 ? 8.756 36.756 -26.623 1.00 93.12 89 ILE A CA 1
ATOM 714 C C . ILE A 1 89 ? 9.849 36.567 -25.575 1.00 93.12 89 ILE A C 1
ATOM 716 O O . ILE A 1 89 ? 10.964 37.037 -25.781 1.00 93.12 89 ILE A O 1
ATOM 720 N N . VAL A 1 90 ? 9.530 35.887 -24.472 1.00 92.31 90 VAL A N 1
ATOM 721 C CA . VAL A 1 90 ? 10.429 35.653 -23.329 1.00 92.31 90 VAL A CA 1
ATOM 722 C C . VAL A 1 90 ? 10.524 34.155 -23.045 1.00 92.31 90 VAL A C 1
ATOM 724 O O . VAL A 1 90 ? 9.507 33.463 -23.121 1.00 92.31 90 VAL A O 1
ATOM 727 N N . TRP A 1 91 ? 11.714 33.650 -22.722 1.00 92.56 91 TRP A N 1
ATOM 728 C CA . TRP A 1 91 ? 11.919 32.273 -22.259 1.00 92.56 91 TRP A CA 1
ATOM 729 C C . TRP A 1 91 ? 13.164 32.149 -21.380 1.00 92.56 91 TRP A C 1
ATOM 731 O O . TRP A 1 91 ? 14.077 32.964 -21.472 1.00 92.56 91 TRP A O 1
ATOM 741 N N . ALA A 1 92 ? 13.214 31.101 -20.561 1.00 86.81 92 ALA A N 1
ATOM 742 C CA . ALA A 1 92 ? 14.419 30.707 -19.838 1.00 86.81 92 ALA A CA 1
ATOM 743 C C . ALA A 1 92 ? 15.215 29.701 -20.680 1.00 86.81 92 ALA A C 1
ATOM 745 O O . ALA A 1 92 ? 14.686 28.655 -21.057 1.00 86.81 92 ALA A O 1
ATOM 746 N N . GLU A 1 93 ? 16.473 30.006 -20.999 1.00 83.88 93 GLU A N 1
ATOM 747 C CA . GLU A 1 93 ? 17.334 29.128 -21.799 1.00 83.88 93 GLU A CA 1
ATOM 748 C C . GLU A 1 93 ? 17.764 27.893 -20.973 1.00 83.88 93 GLU A C 1
ATOM 750 O O . GLU A 1 93 ? 18.514 28.053 -20.008 1.00 83.88 93 GLU A O 1
ATOM 755 N N . PRO A 1 94 ? 17.362 26.652 -21.325 1.00 76.62 94 PRO A N 1
ATOM 756 C CA . PRO A 1 94 ? 17.544 25.475 -20.463 1.00 76.62 94 PRO A CA 1
ATOM 757 C C . PRO A 1 94 ? 18.999 25.130 -20.125 1.00 76.62 94 PRO A C 1
ATOM 759 O O . PRO A 1 94 ? 19.283 24.625 -19.042 1.00 76.62 94 PRO A O 1
ATOM 762 N N . ASN A 1 95 ? 19.932 25.396 -21.043 1.00 72.56 95 ASN A N 1
ATOM 763 C CA . ASN A 1 95 ? 21.341 25.040 -20.851 1.00 72.56 95 ASN A CA 1
ATOM 764 C C . ASN A 1 95 ? 22.081 26.006 -19.917 1.00 72.56 95 ASN A C 1
ATOM 766 O O . ASN A 1 95 ? 23.094 25.639 -19.327 1.00 72.56 95 ASN A O 1
ATOM 770 N N . THR A 1 96 ? 21.616 27.252 -19.819 1.00 75.56 96 THR A N 1
ATOM 771 C CA . THR A 1 96 ? 22.316 28.323 -19.095 1.00 75.56 96 THR A CA 1
ATOM 772 C C . THR A 1 96 ? 21.496 28.910 -17.951 1.00 75.56 96 THR A C 1
ATOM 774 O O . THR A 1 96 ? 22.065 29.619 -17.126 1.00 75.56 96 THR A O 1
ATOM 777 N N . ASN A 1 97 ? 20.193 28.612 -17.878 1.00 74.00 97 ASN A N 1
ATOM 778 C CA . ASN A 1 97 ? 19.223 29.223 -16.964 1.00 74.00 97 ASN A CA 1
ATOM 779 C C . ASN A 1 97 ? 19.235 30.763 -16.993 1.00 74.00 97 ASN A C 1
ATOM 781 O O . ASN A 1 97 ? 18.966 31.419 -15.987 1.00 74.00 97 ASN A O 1
ATOM 785 N N . ILE A 1 98 ? 19.563 31.346 -18.148 1.00 82.00 98 ILE A N 1
ATOM 786 C CA . ILE A 1 98 ? 19.488 32.790 -18.386 1.00 82.00 98 ILE A CA 1
ATOM 787 C C . ILE A 1 98 ? 18.129 33.091 -19.014 1.00 82.00 98 ILE A C 1
ATOM 789 O O . ILE A 1 98 ? 17.762 32.448 -20.001 1.00 82.00 98 ILE A O 1
ATOM 793 N N . ASP A 1 99 ? 17.406 34.085 -18.490 1.00 86.75 99 ASP A N 1
ATOM 794 C CA . ASP A 1 99 ? 16.179 34.533 -19.148 1.00 86.75 99 ASP A CA 1
ATOM 795 C C . ASP A 1 99 ? 16.539 35.380 -20.367 1.00 86.75 99 ASP A C 1
ATOM 797 O O . ASP A 1 99 ? 17.340 36.317 -20.301 1.00 86.75 99 ASP A O 1
ATOM 801 N N . LEU A 1 100 ? 15.947 35.041 -21.500 1.00 91.38 100 LEU A N 1
ATOM 802 C CA . LEU A 1 100 ? 16.128 35.711 -22.774 1.00 91.38 100 LEU A CA 1
ATOM 803 C C . LEU A 1 100 ? 14.808 36.323 -23.212 1.00 91.38 100 LEU A C 1
ATOM 805 O O . LEU A 1 100 ? 13.730 35.780 -22.960 1.00 91.38 100 LEU A O 1
ATOM 809 N N . ALA A 1 101 ? 14.897 37.455 -23.901 1.00 92.44 101 ALA A N 1
ATOM 810 C CA . ALA A 1 101 ? 13.755 38.051 -24.562 1.00 92.44 101 ALA A CA 1
ATOM 811 C C . ALA A 1 101 ? 14.133 38.598 -25.938 1.00 92.44 101 ALA A C 1
ATOM 813 O O . ALA A 1 101 ? 15.211 39.162 -26.127 1.00 92.44 101 ALA A O 1
ATOM 814 N N . ILE A 1 102 ? 13.216 38.461 -26.894 1.00 92.00 102 ILE A N 1
ATOM 815 C CA . ILE A 1 102 ? 13.283 39.136 -28.191 1.00 92.00 102 ILE A CA 1
ATOM 816 C C . ILE A 1 102 ? 12.102 40.096 -28.266 1.00 92.00 102 ILE A C 1
ATOM 818 O O . ILE A 1 102 ? 10.943 39.675 -28.205 1.00 92.00 102 ILE A O 1
ATOM 822 N N . SER A 1 103 ? 12.409 41.383 -28.398 1.00 91.56 103 SER A N 1
ATOM 823 C CA . SER A 1 103 ? 11.426 42.433 -28.644 1.00 91.56 103 SER A CA 1
ATOM 824 C C . SER A 1 103 ? 11.384 42.764 -30.129 1.00 91.56 103 SER A C 1
ATOM 826 O O . SER A 1 103 ? 12.420 42.958 -30.764 1.00 91.56 103 SER A O 1
ATOM 828 N N . PHE A 1 104 ? 10.180 42.875 -30.672 1.00 90.69 104 PHE A N 1
ATOM 829 C CA . PHE A 1 104 ? 9.917 43.122 -32.084 1.00 90.69 104 PHE A CA 1
ATOM 830 C C . PHE A 1 104 ? 9.404 44.546 -32.290 1.00 90.69 104 PHE A C 1
ATOM 832 O O . PHE A 1 104 ? 8.685 45.082 -31.446 1.00 90.69 104 PHE A O 1
ATOM 839 N N . GLN A 1 105 ? 9.752 45.153 -33.425 1.00 86.44 105 GLN A N 1
ATOM 840 C CA . GLN A 1 105 ? 9.260 46.486 -33.782 1.00 86.44 105 GLN A CA 1
ATOM 841 C C . GLN A 1 105 ? 7.749 46.493 -34.077 1.00 86.44 105 GLN A C 1
ATOM 843 O O . GLN A 1 105 ? 7.068 47.479 -33.793 1.00 86.44 105 GLN A O 1
ATOM 848 N N . ASP A 1 106 ? 7.225 45.398 -34.632 1.00 84.88 106 ASP A N 1
ATOM 849 C CA . ASP A 1 106 ? 5.816 45.239 -34.978 1.00 84.88 106 ASP A CA 1
ATOM 850 C C . ASP A 1 106 ? 5.257 43.872 -34.542 1.00 84.88 106 ASP A C 1
ATOM 852 O O . ASP A 1 106 ? 5.980 42.881 -34.394 1.00 84.88 106 ASP A O 1
ATOM 856 N N . SER A 1 107 ? 3.941 43.822 -34.319 1.00 85.00 107 SER A N 1
ATOM 857 C CA . SER A 1 107 ? 3.255 42.622 -33.829 1.00 85.00 107 SER A CA 1
ATOM 858 C C . SER A 1 107 ? 3.138 41.514 -34.875 1.00 85.00 107 SER A C 1
ATOM 860 O O . SER A 1 107 ? 3.002 40.349 -34.504 1.00 85.00 107 SER A O 1
ATOM 862 N N . ALA A 1 108 ? 3.221 41.833 -36.171 1.00 84.88 108 ALA A N 1
ATOM 863 C CA . ALA A 1 108 ? 3.170 40.829 -37.228 1.00 84.88 108 ALA A CA 1
ATOM 864 C C . ALA A 1 108 ? 4.476 40.018 -37.275 1.00 84.88 108 ALA A C 1
ATOM 866 O O . ALA A 1 108 ? 4.428 38.791 -37.335 1.00 84.88 108 ALA A O 1
ATOM 867 N N . GLY A 1 109 ? 5.631 40.676 -37.141 1.00 84.50 109 GLY A N 1
ATOM 868 C CA . GLY A 1 109 ? 6.936 40.026 -37.022 1.00 84.50 109 GLY A CA 1
ATOM 869 C C . GLY A 1 109 ? 7.043 39.143 -35.777 1.00 84.50 109 GLY A C 1
ATOM 870 O O . GLY A 1 109 ? 7.540 38.020 -35.856 1.00 84.50 109 GLY A O 1
ATOM 871 N N . CYS A 1 110 ? 6.505 39.609 -34.646 1.00 89.06 110 CYS A N 1
ATOM 872 C CA . CYS A 1 110 ? 6.396 38.802 -33.428 1.00 89.06 110 CYS A CA 1
ATOM 873 C C . CYS A 1 110 ? 5.498 37.573 -33.637 1.00 89.06 110 CYS A C 1
ATOM 875 O O . CYS A 1 110 ? 5.874 36.462 -33.265 1.00 89.06 110 CYS A O 1
ATOM 877 N N . GLN A 1 111 ? 4.330 37.748 -34.269 1.00 85.19 111 GLN A N 1
ATOM 878 C CA . GLN A 1 111 ? 3.403 36.655 -34.574 1.00 85.19 111 GLN A CA 1
ATOM 879 C C . GLN A 1 111 ? 4.049 35.591 -35.469 1.00 85.19 111 GLN A C 1
ATOM 881 O O . GLN A 1 111 ? 3.910 34.406 -35.182 1.00 85.19 111 GLN A O 1
ATOM 886 N N . ASP A 1 112 ? 4.782 35.990 -36.509 1.00 86.69 112 ASP A N 1
ATOM 887 C CA . ASP A 1 112 ? 5.443 35.057 -37.426 1.00 86.69 112 ASP A CA 1
ATOM 888 C C . ASP A 1 112 ? 6.492 34.180 -36.713 1.00 86.69 112 ASP A C 1
ATOM 890 O O . ASP A 1 112 ? 6.564 32.969 -36.951 1.00 86.69 112 ASP A O 1
ATOM 894 N N . VAL A 1 113 ? 7.294 34.768 -35.817 1.00 89.44 113 VAL A N 1
ATOM 895 C CA . VAL A 1 113 ? 8.269 34.014 -35.007 1.00 89.44 113 VAL A CA 1
ATOM 896 C C . VAL A 1 113 ? 7.570 33.165 -33.948 1.00 89.44 113 VAL A C 1
ATOM 898 O O . VAL A 1 113 ? 7.960 32.021 -33.722 1.00 89.44 113 VAL A O 1
ATOM 901 N N . TRP A 1 114 ? 6.504 33.678 -33.336 1.00 89.94 114 TRP A N 1
ATOM 902 C CA . TRP A 1 114 ? 5.692 32.923 -32.387 1.00 89.94 114 TRP A CA 1
ATOM 903 C C . TRP A 1 114 ? 5.075 31.677 -33.029 1.00 89.94 114 TRP A C 1
ATOM 905 O O . TRP A 1 114 ? 5.204 30.577 -32.494 1.00 89.94 114 TRP A O 1
ATOM 915 N N . ASP A 1 115 ? 4.480 31.813 -34.213 1.00 83.88 115 ASP A N 1
ATOM 916 C CA . ASP A 1 115 ? 3.911 30.692 -34.959 1.00 83.88 115 ASP A CA 1
ATOM 917 C C . ASP A 1 115 ? 4.989 29.672 -35.343 1.00 83.88 115 ASP A C 1
ATOM 919 O O . ASP A 1 115 ? 4.737 28.467 -35.303 1.00 83.88 115 ASP A O 1
ATOM 923 N N . PHE A 1 116 ? 6.206 30.127 -35.662 1.00 85.12 116 PHE A N 1
ATOM 924 C CA . PHE A 1 116 ? 7.348 29.241 -35.885 1.00 85.12 116 PHE A CA 1
ATOM 925 C C . PHE A 1 116 ? 7.730 28.459 -34.621 1.00 85.12 116 PHE A C 1
ATOM 927 O O . PHE A 1 116 ? 7.953 27.250 -34.712 1.00 85.12 116 PHE A O 1
ATOM 934 N N . ILE A 1 117 ? 7.789 29.108 -33.455 1.00 87.00 117 ILE A N 1
ATOM 935 C CA . ILE A 1 117 ? 8.070 28.441 -32.176 1.00 87.00 117 ILE A CA 1
ATOM 936 C C . ILE A 1 117 ? 6.990 27.393 -31.898 1.00 87.00 117 ILE A C 1
ATOM 938 O O . ILE A 1 117 ? 7.320 26.224 -31.741 1.00 87.00 117 ILE A O 1
ATOM 942 N N . ILE A 1 118 ? 5.706 27.760 -31.954 1.00 81.94 118 ILE A N 1
ATOM 943 C CA . ILE A 1 118 ? 4.586 26.840 -31.689 1.00 81.94 118 ILE A CA 1
ATOM 944 C C . ILE A 1 118 ? 4.572 25.661 -32.672 1.00 81.94 118 ILE A C 1
ATOM 946 O O . ILE A 1 118 ? 4.343 24.512 -32.280 1.00 81.94 118 ILE A O 1
ATOM 950 N N . LEU A 1 119 ? 4.817 25.922 -33.960 1.00 77.25 119 LEU A N 1
ATOM 951 C CA . LEU A 1 119 ? 4.836 24.887 -34.992 1.00 77.25 119 LEU A CA 1
ATOM 952 C C . LEU A 1 119 ? 5.954 23.869 -34.753 1.00 77.25 119 LEU A C 1
ATOM 954 O O . LEU A 1 119 ? 5.739 22.675 -34.961 1.00 77.25 119 LEU A O 1
ATOM 958 N N . ASN A 1 120 ? 7.133 24.330 -34.331 1.00 76.44 120 ASN A N 1
ATOM 959 C CA . ASN A 1 120 ? 8.313 23.479 -34.197 1.00 76.44 120 ASN A CA 1
ATOM 960 C C . ASN A 1 120 ? 8.514 22.922 -32.780 1.00 76.44 120 ASN A C 1
ATOM 962 O O . ASN A 1 120 ? 9.093 21.850 -32.657 1.00 76.44 120 ASN A O 1
ATOM 966 N N . GLN A 1 121 ? 7.910 23.522 -31.746 1.00 71.75 121 GLN A N 1
ATOM 967 C CA . GLN A 1 121 ? 7.683 22.872 -30.447 1.00 71.75 121 GLN A CA 1
ATOM 968 C C . GLN A 1 121 ? 6.911 21.560 -30.628 1.00 71.75 121 GLN A C 1
ATOM 970 O O . GLN A 1 121 ? 7.211 20.558 -29.991 1.00 71.75 121 GLN A O 1
ATOM 975 N N . ARG A 1 122 ? 5.942 21.542 -31.554 1.00 54.16 122 ARG A N 1
ATOM 976 C CA . ARG A 1 122 ? 5.114 20.362 -31.836 1.00 54.16 122 ARG A CA 1
ATOM 977 C C . ARG A 1 122 ? 5.777 19.338 -32.758 1.00 54.16 122 ARG A C 1
ATOM 979 O O . ARG A 1 122 ? 5.392 18.176 -32.702 1.00 54.16 122 ARG A O 1
ATOM 986 N N . ARG A 1 123 ? 6.734 19.738 -33.604 1.00 49.03 123 ARG A N 1
ATOM 987 C CA . ARG A 1 123 ? 7.370 18.857 -34.609 1.00 49.03 123 ARG A CA 1
ATOM 988 C C . ARG A 1 123 ? 8.589 18.083 -34.108 1.00 49.03 123 ARG A C 1
ATOM 990 O O . ARG A 1 123 ? 8.874 17.035 -34.669 1.00 49.03 123 ARG A O 1
ATOM 997 N N . ASP A 1 124 ? 9.217 18.495 -33.008 1.00 44.69 124 ASP A N 1
ATOM 998 C CA . ASP A 1 124 ? 10.253 17.695 -32.321 1.00 44.69 124 ASP A CA 1
ATOM 999 C C . ASP A 1 124 ? 9.681 16.484 -31.542 1.00 44.69 124 ASP A C 1
ATOM 1001 O O . ASP A 1 124 ? 10.377 15.835 -30.759 1.00 44.69 124 ASP A O 1
ATOM 1005 N N . SER A 1 125 ? 8.410 16.136 -31.779 1.00 45.47 125 SER A N 1
ATOM 1006 C CA . SER A 1 125 ? 7.878 14.801 -31.482 1.00 45.47 125 SER A CA 1
ATOM 1007 C C . SER A 1 125 ? 8.456 13.708 -32.404 1.00 45.47 125 SER A C 1
ATOM 1009 O O . SER A 1 125 ? 8.337 12.539 -32.057 1.00 45.47 125 SER A O 1
ATOM 1011 N N . ASP A 1 126 ? 9.157 14.076 -33.488 1.00 43.31 126 ASP A N 1
ATOM 1012 C CA . ASP A 1 126 ? 9.859 13.153 -34.403 1.00 43.31 126 ASP A CA 1
ATOM 1013 C C . ASP A 1 126 ? 11.405 13.146 -34.248 1.00 43.31 126 ASP A C 1
ATOM 1015 O O . ASP A 1 126 ? 12.113 12.614 -35.106 1.00 43.31 126 ASP A O 1
ATOM 1019 N N . VAL A 1 127 ? 11.970 13.698 -33.162 1.00 44.41 127 VAL A N 1
ATOM 1020 C CA . VAL A 1 127 ? 13.406 13.536 -32.839 1.00 44.41 127 VAL A CA 1
ATOM 1021 C C . VAL A 1 127 ? 13.580 12.358 -31.875 1.00 44.41 127 VAL A C 1
ATOM 1023 O O . VAL A 1 127 ? 13.269 12.465 -30.685 1.00 44.41 127 VAL A O 1
ATOM 1026 N N . GLU A 1 128 ? 14.048 11.254 -32.467 1.00 47.03 128 GLU A N 1
ATOM 1027 C CA . GLU A 1 128 ? 14.349 9.925 -31.912 1.00 47.03 128 GLU A CA 1
ATOM 1028 C C . GLU A 1 128 ? 13.195 9.281 -31.127 1.00 47.03 128 GLU A C 1
ATOM 1030 O O . GLU A 1 128 ? 13.008 9.490 -29.926 1.00 47.03 128 GLU A O 1
ATOM 1035 N N . LEU A 1 129 ? 12.437 8.428 -31.831 1.00 48.09 129 LEU A N 1
ATOM 1036 C CA . LEU A 1 129 ? 11.766 7.289 -31.211 1.00 48.09 129 LEU A CA 1
ATOM 1037 C C . LEU A 1 129 ? 12.795 6.594 -30.313 1.00 48.09 129 LEU A C 1
ATOM 1039 O O . LEU A 1 129 ? 13.797 6.072 -30.804 1.00 48.09 129 LEU A O 1
ATOM 1043 N N . ILE A 1 130 ? 12.573 6.614 -29.001 1.00 58.28 130 ILE A N 1
ATOM 1044 C CA . ILE A 1 130 ? 13.255 5.677 -28.114 1.00 58.28 130 ILE A CA 1
ATOM 1045 C C . ILE A 1 130 ? 12.575 4.339 -28.382 1.00 58.28 130 ILE A C 1
ATOM 1047 O O . ILE A 1 130 ? 11.593 3.993 -27.726 1.00 58.28 130 ILE A O 1
ATOM 1051 N N . ASP A 1 131 ? 13.043 3.640 -29.412 1.00 68.12 131 ASP A N 1
ATOM 1052 C CA . ASP A 1 131 ? 12.612 2.277 -29.680 1.00 68.12 131 ASP A CA 1
ATOM 1053 C C . ASP A 1 131 ? 13.215 1.399 -28.587 1.00 68.12 131 ASP A C 1
ATOM 1055 O O . ASP A 1 131 ? 14.415 1.105 -28.581 1.00 68.12 131 ASP A O 1
ATOM 1059 N N . LEU A 1 132 ? 12.379 1.009 -27.623 1.00 84.00 132 LEU A N 1
ATOM 1060 C CA . LEU A 1 132 ? 12.756 -0.035 -26.684 1.00 84.00 132 LEU A CA 1
ATOM 1061 C C . LEU A 1 132 ? 13.042 -1.316 -27.481 1.00 84.00 132 LEU A C 1
ATOM 1063 O O . LEU A 1 132 ? 12.242 -1.682 -28.347 1.00 84.00 132 LEU A O 1
ATOM 1067 N N . PRO A 1 133 ? 14.156 -2.016 -27.207 1.00 88.56 133 PRO A N 1
ATOM 1068 C CA . PRO A 1 133 ? 14.455 -3.262 -27.896 1.00 88.56 133 PRO A CA 1
ATOM 1069 C C . PRO A 1 133 ? 13.324 -4.281 -27.723 1.00 88.56 133 PRO A C 1
ATOM 1071 O O . PRO A 1 133 ? 12.688 -4.340 -26.668 1.00 88.56 133 PRO A O 1
ATOM 1074 N N . GLU A 1 134 ? 13.107 -5.127 -28.731 1.00 90.06 134 GLU A N 1
ATOM 1075 C CA . GLU A 1 134 ? 12.150 -6.233 -28.624 1.00 90.06 134 GLU A CA 1
ATOM 1076 C C . GLU A 1 134 ? 12.488 -7.135 -27.431 1.00 90.06 134 GLU A C 1
ATOM 1078 O O . GLU A 1 134 ? 13.659 -7.464 -27.205 1.00 90.06 134 GLU A O 1
ATOM 1083 N N . VAL A 1 135 ? 11.463 -7.574 -26.699 1.00 94.25 135 VAL A N 1
ATOM 1084 C CA . VAL A 1 135 ? 11.630 -8.423 -25.517 1.00 94.25 135 VAL A CA 1
ATOM 1085 C C . VAL A 1 135 ? 12.068 -9.827 -25.929 1.00 94.25 135 VAL A C 1
ATOM 1087 O O . VAL A 1 135 ? 11.280 -10.640 -26.406 1.00 94.25 135 VAL A O 1
ATOM 1090 N N . ASN A 1 136 ? 13.346 -10.130 -25.726 1.00 94.00 136 ASN A N 1
ATOM 1091 C CA . ASN A 1 136 ? 13.908 -11.473 -25.837 1.00 94.00 136 ASN A CA 1
ATOM 1092 C C . ASN A 1 136 ? 15.196 -11.573 -25.006 1.00 94.00 136 ASN A C 1
ATOM 1094 O O . ASN A 1 136 ? 15.783 -10.558 -24.632 1.00 94.00 136 ASN A O 1
ATOM 1098 N N . ALA A 1 137 ? 15.653 -12.800 -24.743 1.00 92.75 137 ALA A N 1
ATOM 1099 C CA . ALA A 1 137 ? 16.827 -13.054 -23.905 1.00 92.75 137 ALA A CA 1
ATOM 1100 C C . ALA A 1 137 ? 18.111 -12.363 -24.408 1.00 92.75 137 ALA A C 1
ATOM 1102 O O . ALA A 1 137 ? 18.930 -11.946 -23.598 1.00 92.75 137 ALA A O 1
ATOM 1103 N N . ALA A 1 138 ? 18.283 -12.199 -25.726 1.00 93.25 138 ALA A N 1
ATOM 1104 C CA . ALA A 1 138 ? 19.478 -11.573 -26.298 1.00 93.25 138 ALA A CA 1
ATOM 1105 C C . ALA A 1 138 ? 19.503 -10.046 -26.114 1.00 93.25 138 ALA A C 1
ATOM 1107 O O . ALA A 1 138 ? 20.575 -9.447 -26.099 1.00 93.25 138 ALA A O 1
ATOM 1108 N N . ASN A 1 139 ? 18.330 -9.429 -25.964 1.00 94.06 139 ASN A N 1
ATOM 1109 C CA . ASN A 1 139 ? 18.175 -7.985 -25.843 1.00 94.06 139 ASN A CA 1
ATOM 1110 C C . ASN A 1 139 ? 18.098 -7.499 -24.387 1.00 94.06 139 ASN A C 1
ATOM 1112 O O . ASN A 1 139 ? 18.105 -6.291 -24.172 1.00 94.06 139 ASN A O 1
ATOM 1116 N N . LEU A 1 140 ? 18.033 -8.388 -23.385 1.00 94.25 140 LEU A N 1
ATOM 1117 C CA . LEU A 1 140 ? 17.839 -8.008 -21.975 1.00 94.25 140 LEU A CA 1
ATOM 1118 C C . LEU A 1 140 ? 18.894 -7.024 -21.454 1.00 94.25 140 LEU A C 1
ATOM 1120 O O . LEU A 1 140 ? 18.553 -6.109 -20.707 1.00 94.25 140 LEU A O 1
ATOM 1124 N N . ASP A 1 141 ? 20.150 -7.170 -21.873 1.00 92.06 141 ASP A N 1
ATOM 1125 C CA . ASP A 1 141 ? 21.211 -6.210 -21.554 1.00 92.06 141 ASP A CA 1
ATOM 1126 C C . ASP A 1 141 ? 20.904 -4.814 -22.104 1.00 92.06 141 ASP A C 1
ATOM 1128 O O . ASP A 1 141 ? 20.960 -3.829 -21.372 1.00 92.06 141 ASP A O 1
ATOM 1132 N N . SER A 1 142 ? 20.516 -4.731 -23.378 1.00 91.12 142 SER A N 1
ATOM 1133 C CA . SER A 1 142 ? 20.163 -3.462 -24.017 1.00 91.12 142 SER A CA 1
ATOM 1134 C C . SER A 1 142 ? 18.909 -2.844 -23.402 1.00 91.12 142 SER A C 1
ATOM 1136 O O . SER A 1 142 ? 18.872 -1.639 -23.189 1.00 91.12 142 SER A O 1
ATOM 1138 N N . ILE A 1 143 ? 17.905 -3.659 -23.062 1.00 93.50 143 ILE A N 1
ATOM 1139 C CA . ILE A 1 143 ? 16.686 -3.199 -22.382 1.00 93.50 143 ILE A CA 1
ATOM 1140 C C . ILE A 1 143 ? 17.041 -2.615 -21.014 1.00 93.50 143 ILE A C 1
ATOM 1142 O O . ILE A 1 143 ? 16.604 -1.514 -20.690 1.00 93.50 143 ILE A O 1
ATOM 1146 N N . ARG A 1 144 ? 17.867 -3.316 -20.226 1.00 91.56 144 ARG A N 1
ATOM 1147 C CA . ARG A 1 144 ? 18.359 -2.818 -18.934 1.00 91.56 144 ARG A CA 1
ATOM 1148 C C . ARG A 1 144 ? 19.036 -1.457 -19.090 1.00 91.56 144 ARG A C 1
ATOM 1150 O O . ARG A 1 144 ? 18.744 -0.558 -18.309 1.00 91.56 144 ARG A O 1
ATOM 1157 N N . ASP A 1 145 ? 19.914 -1.315 -20.079 1.00 87.62 145 ASP A N 1
ATOM 1158 C CA . ASP A 1 145 ? 20.690 -0.089 -20.295 1.00 87.62 145 ASP A CA 1
ATOM 1159 C C . ASP A 1 145 ? 19.814 1.083 -20.776 1.00 87.62 145 ASP A C 1
ATOM 1161 O O . ASP A 1 145 ? 20.094 2.235 -20.451 1.00 87.62 145 ASP A O 1
ATOM 1165 N N . CYS A 1 146 ? 18.718 0.808 -21.492 1.00 88.44 146 CYS A N 1
ATOM 1166 C CA . CYS A 1 146 ? 17.711 1.817 -21.834 1.00 88.44 146 CYS A CA 1
ATOM 1167 C C . CYS A 1 146 ? 16.908 2.299 -20.614 1.00 88.44 146 CYS A C 1
ATOM 1169 O O . CYS A 1 146 ? 16.413 3.426 -20.610 1.00 88.44 146 CYS A O 1
ATOM 1171 N N . LEU A 1 147 ? 16.755 1.460 -19.587 1.00 90.88 147 LEU A N 1
ATOM 1172 C CA . LEU A 1 147 ? 15.967 1.749 -18.391 1.00 90.88 147 LEU A CA 1
ATOM 1173 C C . LEU A 1 147 ? 16.837 2.311 -17.264 1.00 90.88 147 LEU A C 1
ATOM 1175 O O . LEU A 1 147 ? 16.884 1.740 -16.181 1.00 90.88 147 LEU A O 1
ATOM 1179 N N . ASP A 1 148 ? 17.532 3.423 -17.489 1.00 86.25 148 ASP A N 1
ATOM 1180 C CA . ASP A 1 148 ? 18.330 4.077 -16.444 1.00 86.25 148 ASP A CA 1
ATOM 1181 C C . ASP A 1 148 ? 17.464 5.065 -15.621 1.00 86.25 148 ASP A C 1
ATOM 1183 O O . ASP A 1 148 ? 16.938 6.038 -16.173 1.00 86.25 148 ASP A O 1
ATOM 1187 N N . PRO A 1 149 ? 17.294 4.861 -14.295 1.00 85.56 149 PRO A N 1
ATOM 1188 C CA . PRO A 1 149 ? 16.506 5.763 -13.451 1.00 85.56 149 PRO A CA 1
ATOM 1189 C C . PRO A 1 149 ? 17.033 7.203 -13.403 1.00 85.56 149 PRO A C 1
ATOM 1191 O O . PRO A 1 149 ? 16.265 8.108 -13.077 1.00 85.56 149 PRO A O 1
ATOM 1194 N N . SER A 1 150 ? 18.310 7.431 -13.732 1.00 83.69 150 SER A N 1
ATOM 1195 C CA . SER A 1 150 ? 18.952 8.752 -13.736 1.00 83.69 150 SER A CA 1
ATOM 1196 C C . SER A 1 150 ? 18.658 9.595 -14.985 1.00 83.69 150 SER A C 1
ATOM 1198 O O . SER A 1 150 ? 19.059 10.760 -15.052 1.00 83.69 150 SER A O 1
ATOM 1200 N N . LEU A 1 151 ? 17.934 9.038 -15.965 1.00 80.25 151 LEU A N 1
ATOM 1201 C CA . LEU A 1 151 ? 17.558 9.749 -17.185 1.00 80.25 151 LEU A CA 1
ATOM 1202 C C . LEU A 1 151 ? 16.687 10.988 -16.893 1.00 80.25 151 LEU A C 1
ATOM 1204 O O . LEU A 1 151 ? 15.864 10.973 -15.973 1.00 80.25 151 LEU A O 1
ATOM 1208 N N . PRO A 1 152 ? 16.792 12.054 -17.714 1.00 76.81 152 PRO A N 1
ATOM 1209 C CA . PRO A 1 152 ? 15.922 13.221 -17.601 1.00 76.81 152 PRO A CA 1
ATOM 1210 C C . PRO A 1 152 ? 14.435 12.854 -17.705 1.00 76.81 152 PRO A C 1
ATOM 1212 O O . PRO A 1 152 ? 14.055 12.028 -18.537 1.00 76.81 152 PRO A O 1
ATOM 1215 N N . GLN A 1 153 ? 13.576 13.530 -16.930 1.00 74.75 153 GLN A N 1
ATOM 1216 C CA . GLN A 1 153 ? 12.130 13.253 -16.882 1.00 74.75 153 GLN A CA 1
ATOM 1217 C C . GLN A 1 153 ? 11.465 13.122 -18.268 1.00 74.75 153 GLN A C 1
ATOM 1219 O O . GLN A 1 153 ? 10.809 12.108 -18.485 1.00 74.75 153 GLN A O 1
ATOM 1224 N N . PRO A 1 154 ? 11.690 14.025 -19.250 1.00 73.81 154 PRO A N 1
ATOM 1225 C CA . PRO A 1 154 ? 11.021 13.924 -20.552 1.00 73.81 154 PRO A CA 1
ATOM 1226 C C . PRO A 1 154 ? 11.377 12.655 -21.340 1.00 73.81 154 PRO A C 1
ATOM 1228 O O . PRO A 1 154 ? 10.597 12.198 -22.172 1.00 73.81 154 PRO A O 1
ATOM 1231 N N . VAL A 1 155 ? 12.567 12.095 -21.104 1.00 76.69 155 VAL A N 1
ATOM 1232 C CA . VAL A 1 155 ? 13.027 10.839 -21.714 1.00 76.69 155 VAL A CA 1
ATOM 1233 C C . VAL A 1 155 ? 12.346 9.659 -21.022 1.00 76.69 155 VAL A C 1
ATOM 1235 O O . VAL A 1 155 ? 11.814 8.780 -21.699 1.00 76.69 155 VAL A O 1
ATOM 1238 N N . ARG A 1 156 ? 12.285 9.677 -19.683 1.00 82.38 156 ARG A N 1
ATOM 1239 C CA . ARG A 1 156 ? 11.580 8.656 -18.892 1.00 82.38 156 ARG A CA 1
ATOM 1240 C C . ARG A 1 156 ? 10.095 8.599 -19.240 1.00 82.38 156 ARG A C 1
ATOM 1242 O O . ARG A 1 156 ? 9.590 7.512 -19.490 1.00 82.38 156 ARG A O 1
ATOM 1249 N N . ASP A 1 157 ? 9.430 9.746 -19.375 1.00 80.12 157 ASP A N 1
ATOM 1250 C CA . ASP A 1 157 ? 8.009 9.820 -19.744 1.00 80.12 157 ASP A CA 1
ATOM 1251 C C . ASP A 1 157 ? 7.739 9.152 -21.102 1.00 80.12 157 ASP A C 1
ATOM 1253 O O . ASP A 1 157 ? 6.735 8.463 -21.287 1.00 80.12 157 ASP A O 1
ATOM 1257 N N . ARG A 1 158 ? 8.644 9.314 -22.077 1.00 79.19 158 ARG A N 1
ATOM 1258 C CA . ARG A 1 158 ? 8.536 8.637 -23.381 1.00 79.19 158 ARG A CA 1
ATOM 1259 C C . ARG A 1 158 ? 8.676 7.123 -23.241 1.00 79.19 158 ARG A C 1
ATOM 1261 O O . ARG A 1 158 ? 7.856 6.399 -23.797 1.00 79.19 158 ARG A O 1
ATOM 1268 N N . ILE A 1 159 ? 9.663 6.656 -22.476 1.00 87.12 159 ILE A N 1
ATOM 1269 C CA . ILE A 1 159 ? 9.874 5.227 -22.202 1.00 87.12 159 ILE A CA 1
ATOM 1270 C C . ILE A 1 159 ? 8.642 4.622 -21.518 1.00 87.12 159 ILE A C 1
ATOM 1272 O O . ILE A 1 159 ? 8.135 3.594 -21.962 1.00 87.12 159 ILE A O 1
ATOM 1276 N N . VAL A 1 160 ? 8.116 5.287 -20.487 1.00 89.00 160 VAL A N 1
ATOM 1277 C CA . VAL A 1 160 ? 6.893 4.879 -19.784 1.00 89.00 160 VAL A CA 1
ATOM 1278 C C . VAL A 1 160 ? 5.727 4.742 -20.761 1.00 89.00 160 VAL A C 1
ATOM 1280 O O . VAL A 1 160 ? 5.033 3.729 -20.745 1.00 89.00 160 VAL A O 1
ATOM 1283 N N . ASN A 1 161 ? 5.537 5.714 -21.658 1.00 85.81 161 ASN A N 1
ATOM 1284 C CA . ASN A 1 161 ? 4.467 5.662 -22.655 1.00 85.81 161 ASN A CA 1
ATOM 1285 C C . ASN A 1 161 ? 4.566 4.437 -23.577 1.00 85.81 161 ASN A C 1
ATOM 1287 O O . ASN A 1 161 ? 3.531 3.855 -23.899 1.00 85.81 161 ASN A O 1
ATOM 1291 N N . VAL A 1 162 ? 5.773 4.042 -23.994 1.00 86.56 162 VAL A N 1
ATOM 1292 C CA . VAL A 1 162 ? 5.981 2.827 -24.805 1.00 86.56 162 VAL A CA 1
ATOM 1293 C C . VAL A 1 162 ? 5.648 1.579 -23.983 1.00 86.56 162 VAL A C 1
ATOM 1295 O O . VAL A 1 162 ? 4.867 0.740 -24.428 1.00 86.56 162 VAL A O 1
ATOM 1298 N N . ILE A 1 163 ? 6.150 1.491 -22.745 1.00 90.00 163 ILE A N 1
ATOM 1299 C CA . ILE A 1 163 ? 5.917 0.336 -21.861 1.00 90.00 163 ILE A CA 1
ATOM 1300 C C . ILE A 1 163 ? 4.426 0.110 -21.600 1.00 90.00 163 ILE A C 1
ATOM 1302 O O . ILE A 1 163 ? 3.962 -1.031 -21.631 1.00 90.00 163 ILE A O 1
ATOM 1306 N N . VAL A 1 164 ? 3.689 1.193 -21.338 1.00 88.06 164 VAL A N 1
ATOM 1307 C CA . VAL A 1 164 ? 2.257 1.156 -21.012 1.00 88.06 164 VAL A CA 1
ATOM 1308 C C . VAL A 1 164 ? 1.402 0.824 -22.240 1.00 88.06 164 VAL A C 1
ATOM 1310 O O . VAL A 1 164 ? 0.385 0.152 -22.098 1.00 88.06 164 VAL A O 1
ATOM 1313 N N . ARG A 1 165 ? 1.777 1.285 -23.443 1.00 82.44 165 ARG A N 1
ATOM 1314 C CA . ARG A 1 165 ? 0.968 1.097 -24.663 1.00 82.44 165 ARG A CA 1
ATOM 1315 C C . ARG A 1 165 ? 1.145 -0.264 -25.326 1.00 82.44 165 ARG A C 1
ATOM 1317 O O . ARG A 1 165 ? 0.168 -0.789 -25.852 1.00 82.44 165 ARG A O 1
ATOM 1324 N N . ASP A 1 166 ? 2.354 -0.816 -25.303 1.00 81.50 166 ASP A N 1
ATOM 1325 C CA . ASP A 1 166 ? 2.716 -1.960 -26.151 1.00 81.50 166 ASP A CA 1
ATOM 1326 C C . ASP A 1 166 ? 2.686 -3.308 -25.404 1.00 81.50 166 ASP A C 1
ATOM 1328 O O . ASP A 1 166 ? 3.329 -4.276 -25.818 1.00 81.50 166 ASP A O 1
ATOM 1332 N N . ASP A 1 167 ? 1.976 -3.382 -24.269 1.00 87.25 167 ASP A N 1
ATOM 1333 C CA . ASP A 1 167 ? 1.954 -4.549 -23.369 1.00 87.25 167 ASP A CA 1
ATOM 1334 C C . ASP A 1 167 ? 3.373 -5.057 -23.025 1.00 87.25 167 ASP A C 1
ATOM 1336 O O . ASP A 1 167 ? 3.609 -6.246 -22.790 1.00 87.25 167 ASP A O 1
ATOM 1340 N N . TYR A 1 168 ? 4.355 -4.152 -23.002 1.00 93.00 168 TYR A N 1
ATOM 1341 C CA . TYR A 1 168 ? 5.775 -4.496 -22.909 1.00 93.00 168 TYR A CA 1
ATOM 1342 C C . TYR A 1 168 ? 6.092 -5.227 -21.598 1.00 93.00 168 TYR A C 1
ATOM 1344 O O . TYR A 1 168 ? 6.835 -6.209 -21.569 1.00 93.00 168 TYR A O 1
ATOM 1352 N N . LEU A 1 169 ? 5.456 -4.792 -20.506 1.00 93.69 169 LEU A N 1
ATOM 1353 C CA . LEU A 1 169 ? 5.577 -5.418 -19.191 1.00 93.69 169 LEU A CA 1
ATOM 1354 C C . LEU A 1 169 ? 5.095 -6.876 -19.196 1.00 93.69 169 LEU A C 1
ATOM 1356 O O . LEU A 1 169 ? 5.723 -7.745 -18.589 1.00 93.69 169 LEU A O 1
ATOM 1360 N N . LYS A 1 170 ? 4.001 -7.160 -19.907 1.00 94.69 170 LYS A N 1
ATOM 1361 C CA . LYS A 1 170 ? 3.463 -8.514 -20.034 1.00 94.69 170 LYS A CA 1
ATOM 1362 C C . LYS A 1 170 ? 4.443 -9.421 -20.770 1.00 94.69 170 LYS A C 1
ATOM 1364 O O . LYS A 1 170 ? 4.715 -10.520 -20.292 1.00 94.69 170 LYS A O 1
ATOM 1369 N N . GLN A 1 171 ? 5.016 -8.936 -21.872 1.00 96.06 171 GLN A N 1
ATOM 1370 C CA . GLN A 1 171 ? 6.035 -9.662 -22.635 1.00 96.06 171 GLN A CA 1
ATOM 1371 C C . GLN A 1 171 ? 7.279 -9.954 -21.778 1.00 96.06 171 GLN A C 1
ATOM 1373 O O . GLN A 1 171 ? 7.797 -11.070 -21.806 1.00 96.06 171 GLN A O 1
ATOM 1378 N N . LEU A 1 172 ? 7.732 -8.991 -20.960 1.00 96.69 172 LEU A N 1
ATOM 1379 C CA . LEU A 1 172 ? 8.849 -9.191 -20.025 1.00 96.69 172 LEU A CA 1
ATOM 1380 C C . LEU A 1 172 ? 8.561 -10.299 -19.007 1.00 96.69 172 LEU A C 1
ATOM 1382 O O . LEU A 1 172 ? 9.435 -11.128 -18.750 1.00 96.69 172 LEU A O 1
ATOM 1386 N N . LEU A 1 173 ? 7.349 -10.335 -18.451 1.00 96.81 173 LEU A N 1
ATOM 1387 C CA . LEU A 1 173 ? 6.950 -11.366 -17.491 1.00 96.81 173 LEU A CA 1
ATOM 1388 C C . LEU A 1 173 ? 6.768 -12.742 -18.149 1.00 96.81 173 LEU A C 1
ATOM 1390 O O . LEU A 1 173 ? 7.124 -13.753 -17.554 1.00 96.81 173 LEU A O 1
ATOM 1394 N N . GLU A 1 174 ? 6.246 -12.807 -19.375 1.00 96.75 174 GLU A N 1
ATOM 1395 C CA . GLU A 1 174 ? 6.159 -14.063 -20.135 1.00 96.75 174 GLU A CA 1
ATOM 1396 C C . GLU A 1 174 ? 7.549 -14.625 -20.464 1.00 96.75 174 GLU A C 1
ATOM 1398 O O . GLU A 1 174 ? 7.769 -15.834 -20.368 1.00 96.75 174 GLU A O 1
ATOM 1403 N N . LEU A 1 175 ? 8.508 -13.757 -20.802 1.00 97.38 175 LEU A N 1
ATOM 1404 C CA . LEU A 1 175 ? 9.906 -14.150 -20.960 1.00 97.38 175 LEU A CA 1
ATOM 1405 C C . LEU A 1 175 ? 10.500 -14.625 -19.628 1.00 97.38 175 LEU A C 1
ATOM 1407 O O . LEU A 1 175 ? 11.195 -15.637 -19.604 1.00 97.38 175 LEU A O 1
ATOM 1411 N N . PHE A 1 176 ? 10.218 -13.935 -18.520 1.00 97.81 176 PHE A N 1
ATOM 1412 C CA . PHE A 1 176 ? 10.650 -14.367 -17.189 1.00 97.81 176 PHE A CA 1
ATOM 1413 C C . PHE A 1 176 ? 10.174 -15.791 -16.865 1.00 97.81 176 PHE A C 1
ATOM 1415 O O . PHE A 1 176 ? 10.991 -16.608 -16.446 1.00 97.81 176 PHE A O 1
ATOM 1422 N N . ASP A 1 177 ? 8.908 -16.122 -17.139 1.00 96.50 177 ASP A N 1
ATOM 1423 C CA . ASP A 1 177 ? 8.371 -17.466 -16.888 1.00 96.50 177 ASP A CA 1
ATOM 1424 C C . ASP A 1 177 ? 9.144 -18.548 -17.673 1.00 96.50 177 ASP A C 1
ATOM 1426 O O . ASP A 1 177 ? 9.403 -19.637 -17.157 1.00 96.50 177 ASP A O 1
ATOM 1430 N N . GLN A 1 178 ? 9.556 -18.252 -18.912 1.00 97.06 178 GLN A N 1
ATOM 1431 C CA . GLN A 1 178 ? 10.369 -19.158 -19.736 1.00 97.06 178 GLN A CA 1
ATOM 1432 C C . GLN A 1 178 ? 11.797 -19.305 -19.189 1.00 97.06 178 GLN A C 1
ATOM 1434 O O . GLN A 1 178 ? 12.321 -20.419 -19.096 1.00 97.06 178 GLN A O 1
ATOM 1439 N N . LEU A 1 179 ? 12.423 -18.189 -18.803 1.00 96.94 179 LEU A N 1
ATOM 1440 C CA . LEU A 1 179 ? 13.776 -18.171 -18.244 1.00 96.94 179 LEU A CA 1
ATOM 1441 C C . LEU A 1 179 ? 13.839 -18.930 -16.916 1.00 96.94 179 LEU A C 1
ATOM 1443 O O . LEU A 1 179 ? 14.741 -19.744 -16.724 1.00 96.94 179 LEU A O 1
ATOM 1447 N N . GLU A 1 180 ? 12.844 -18.739 -16.048 1.00 95.81 180 GLU A N 1
ATOM 1448 C CA . GLU A 1 180 ? 12.706 -19.446 -14.774 1.00 95.81 180 GLU A CA 1
ATOM 1449 C C . GLU A 1 180 ? 12.564 -20.961 -14.983 1.00 95.81 180 GLU A C 1
ATOM 1451 O O . GLU A 1 180 ? 13.256 -21.743 -14.332 1.00 95.81 180 GLU A O 1
ATOM 1456 N N . GLN A 1 181 ? 11.754 -21.396 -15.955 1.00 96.12 181 GLN A N 1
ATOM 1457 C CA . GLN A 1 181 ? 11.611 -22.819 -16.296 1.00 96.12 181 GLN A CA 1
ATOM 1458 C C . GLN A 1 181 ? 12.911 -23.445 -16.816 1.00 96.12 181 GLN A C 1
ATOM 1460 O O . GLN A 1 181 ? 13.197 -24.609 -16.536 1.00 96.12 181 GLN A O 1
ATOM 1465 N N . SER A 1 182 ? 13.701 -22.681 -17.573 1.00 96.19 182 SER A N 1
ATOM 1466 C CA . SER A 1 182 ? 15.014 -23.113 -18.071 1.00 96.19 182 SER A CA 1
ATOM 1467 C C . SER A 1 182 ? 16.155 -22.967 -17.052 1.00 96.19 182 SER A C 1
ATOM 1469 O O . SER A 1 182 ? 17.258 -23.448 -17.310 1.00 96.19 182 SER A O 1
ATOM 1471 N N . ASN A 1 183 ? 15.888 -22.349 -15.895 1.00 93.81 183 ASN A N 1
ATOM 1472 C CA . ASN A 1 183 ? 16.864 -21.987 -14.866 1.00 93.81 183 ASN A CA 1
ATOM 1473 C C . ASN A 1 183 ? 18.037 -21.128 -15.396 1.00 93.81 183 ASN A C 1
ATOM 1475 O O . ASN A 1 183 ? 19.195 -21.327 -15.018 1.00 93.81 183 ASN A O 1
ATOM 1479 N N . ASP A 1 184 ? 17.744 -20.177 -16.288 1.00 96.06 184 ASP A N 1
ATOM 1480 C CA . ASP A 1 184 ? 18.728 -19.260 -16.881 1.00 96.06 184 ASP A CA 1
ATOM 1481 C C . ASP A 1 184 ? 19.053 -18.089 -15.933 1.00 96.06 184 ASP A C 1
ATOM 1483 O O . ASP A 1 184 ? 18.546 -16.973 -16.059 1.00 96.06 184 ASP A O 1
ATOM 1487 N N . ILE A 1 185 ? 19.893 -18.372 -14.934 1.00 95.06 185 ILE A N 1
ATOM 1488 C CA . ILE A 1 185 ? 20.239 -17.439 -13.851 1.00 95.06 185 ILE A CA 1
ATOM 1489 C C . ILE A 1 185 ? 20.789 -16.082 -14.342 1.00 95.06 185 ILE A C 1
ATOM 1491 O O . ILE A 1 185 ? 20.318 -15.061 -13.835 1.00 95.06 185 ILE A O 1
ATOM 1495 N N . PRO A 1 186 ? 21.731 -16.003 -15.307 1.00 95.50 186 PRO A N 1
ATOM 1496 C CA . PRO A 1 186 ? 22.215 -14.715 -15.812 1.00 95.50 186 PRO A CA 1
ATOM 1497 C C . PRO A 1 186 ? 21.089 -13.809 -16.326 1.00 95.50 186 PRO A C 1
ATOM 1499 O O . PRO A 1 186 ? 20.981 -12.658 -15.903 1.00 95.50 186 PRO A O 1
ATOM 1502 N N . ASN A 1 187 ? 20.195 -14.338 -17.165 1.00 96.38 187 ASN A N 1
ATOM 1503 C CA . ASN A 1 187 ? 19.073 -13.572 -17.713 1.00 96.38 187 ASN A CA 1
ATOM 1504 C C . ASN A 1 187 ? 18.021 -13.211 -16.657 1.00 96.38 187 ASN A C 1
ATOM 1506 O O . ASN A 1 187 ? 17.420 -12.137 -16.727 1.00 96.38 187 ASN A O 1
ATOM 1510 N N . LEU A 1 188 ? 17.854 -14.037 -15.623 1.00 97.06 188 LEU A N 1
ATOM 1511 C CA . LEU A 1 188 ? 17.005 -13.714 -14.474 1.00 97.06 188 LEU A CA 1
ATOM 1512 C C . LEU A 1 188 ? 17.563 -12.537 -13.650 1.00 97.06 188 LEU A C 1
ATOM 1514 O O . LEU A 1 188 ? 16.790 -11.699 -13.188 1.00 97.06 188 LEU A O 1
ATOM 1518 N N . HIS A 1 189 ? 18.886 -12.389 -13.539 1.00 96.19 189 HIS A N 1
ATOM 1519 C CA . HIS A 1 189 ? 19.497 -11.205 -12.919 1.00 96.19 189 HIS A CA 1
ATOM 1520 C C . HIS A 1 189 ? 19.315 -9.925 -13.755 1.00 96.19 189 HIS A C 1
ATOM 1522 O O . HIS A 1 189 ? 19.123 -8.836 -13.197 1.00 96.19 189 HIS A O 1
ATOM 1528 N N . HIS A 1 190 ? 19.324 -10.033 -15.089 1.00 96.56 190 HIS A N 1
ATOM 1529 C CA . HIS A 1 190 ? 18.967 -8.905 -15.957 1.00 96.56 190 HIS A CA 1
ATOM 1530 C C . HIS A 1 190 ? 17.506 -8.489 -15.745 1.00 96.56 190 HIS A C 1
ATOM 1532 O O . HIS A 1 190 ? 17.239 -7.301 -15.564 1.00 96.56 190 HIS A O 1
ATOM 1538 N N . GLN A 1 191 ? 16.585 -9.455 -15.657 1.00 97.38 191 GLN A N 1
ATOM 1539 C CA . GLN A 1 191 ? 15.172 -9.207 -15.346 1.00 97.38 191 GLN A CA 1
ATOM 1540 C C . GLN A 1 191 ? 14.984 -8.531 -13.981 1.00 97.38 191 GLN A C 1
ATOM 1542 O O . GLN A 1 191 ? 14.261 -7.540 -13.890 1.00 97.38 191 GLN A O 1
ATOM 1547 N N . PHE A 1 192 ? 15.690 -8.985 -12.938 1.00 96.81 192 PHE A N 1
ATOM 1548 C CA . PHE A 1 192 ? 15.694 -8.306 -11.638 1.00 96.81 192 PHE A CA 1
ATOM 1549 C C . PHE A 1 192 ? 16.056 -6.823 -11.777 1.00 96.81 192 PHE A C 1
ATOM 1551 O O . PHE A 1 192 ? 15.355 -5.950 -11.265 1.00 96.81 192 PHE A O 1
ATOM 1558 N N . THR A 1 193 ? 17.136 -6.526 -12.505 1.00 96.56 193 THR A N 1
ATOM 1559 C CA . THR A 1 193 ? 17.616 -5.147 -12.659 1.00 96.56 193 THR A CA 1
ATOM 1560 C C . THR A 1 193 ? 16.640 -4.289 -13.463 1.00 96.56 193 THR A C 1
ATOM 1562 O O . THR A 1 193 ? 16.398 -3.145 -13.087 1.00 96.56 193 THR A O 1
ATOM 1565 N N . ILE A 1 194 ? 16.034 -4.848 -14.514 1.00 97.25 194 ILE A N 1
ATOM 1566 C CA . ILE A 1 194 ? 14.983 -4.191 -15.303 1.00 97.25 194 ILE A CA 1
ATOM 1567 C C . ILE A 1 194 ? 13.813 -3.790 -14.399 1.00 97.25 194 ILE A C 1
ATOM 1569 O O . ILE A 1 194 ? 13.465 -2.614 -14.341 1.00 97.25 194 ILE A O 1
ATOM 1573 N N . PHE A 1 195 ? 13.247 -4.726 -13.632 1.00 97.38 195 PHE A N 1
ATOM 1574 C CA . PHE A 1 195 ? 12.102 -4.439 -12.762 1.00 97.38 195 PHE A CA 1
ATOM 1575 C C . PHE A 1 195 ? 12.449 -3.496 -11.610 1.00 97.38 195 PHE A C 1
ATOM 1577 O O . PHE A 1 195 ? 11.654 -2.615 -11.285 1.00 97.38 195 PHE A O 1
ATOM 1584 N N . LYS A 1 196 ? 13.650 -3.617 -11.036 1.00 96.44 196 LYS A N 1
ATOM 1585 C CA . LYS A 1 196 ? 14.167 -2.642 -10.069 1.00 96.44 196 LYS A CA 1
ATOM 1586 C C . LYS A 1 196 ? 14.171 -1.235 -10.670 1.00 96.44 196 LYS A C 1
ATOM 1588 O O . LYS A 1 196 ? 13.679 -0.306 -10.038 1.00 96.44 196 LYS A O 1
ATOM 1593 N N . ASN A 1 197 ? 14.681 -1.075 -11.889 1.00 95.62 197 ASN A N 1
ATOM 1594 C CA . ASN A 1 197 ? 14.742 0.229 -12.540 1.00 95.62 197 ASN A CA 1
ATOM 1595 C C . ASN A 1 197 ? 13.346 0.769 -12.885 1.00 95.62 197 ASN A C 1
ATOM 1597 O O . ASN A 1 197 ? 13.106 1.953 -12.679 1.00 95.62 197 ASN A O 1
ATOM 1601 N N . LEU A 1 198 ? 12.406 -0.084 -13.311 1.00 95.94 198 LEU A N 1
ATOM 1602 C CA . LEU A 1 198 ? 11.005 0.309 -13.522 1.00 95.94 198 LEU A CA 1
ATOM 1603 C C . LEU A 1 198 ? 10.348 0.842 -12.242 1.00 95.94 198 LEU A C 1
ATOM 1605 O O . LEU A 1 198 ? 9.601 1.814 -12.296 1.00 95.94 198 LEU A O 1
ATOM 1609 N N . ILE A 1 199 ? 10.648 0.245 -11.087 1.00 96.06 199 ILE A N 1
ATOM 1610 C CA . ILE A 1 199 ? 10.170 0.742 -9.790 1.00 96.06 199 ILE A CA 1
ATOM 1611 C C . ILE A 1 199 ? 10.813 2.100 -9.464 1.00 96.06 199 ILE A C 1
ATOM 1613 O O . ILE A 1 199 ? 10.119 3.025 -9.046 1.00 96.06 199 ILE A O 1
ATOM 1617 N N . LEU A 1 200 ? 12.120 2.244 -9.705 1.00 94.88 200 LEU A N 1
ATOM 1618 C CA . LEU A 1 200 ? 12.882 3.472 -9.439 1.00 94.88 200 LEU A CA 1
ATOM 1619 C C . LEU A 1 200 ? 12.610 4.613 -10.432 1.00 94.88 200 LEU A C 1
ATOM 1621 O O . LEU A 1 200 ? 12.966 5.758 -10.160 1.00 94.88 200 LEU A O 1
ATOM 1625 N N . PHE A 1 201 ? 11.948 4.349 -11.562 1.00 93.31 201 PHE A N 1
ATOM 1626 C CA . PHE A 1 201 ? 11.392 5.417 -12.402 1.00 93.31 201 PHE A CA 1
ATOM 1627 C C . PHE A 1 201 ? 10.366 6.247 -11.631 1.00 93.31 201 PHE A C 1
ATOM 1629 O O . PHE A 1 201 ? 10.189 7.427 -11.938 1.00 93.31 201 PHE A O 1
ATOM 1636 N N . ASN A 1 202 ? 9.742 5.646 -10.612 1.00 93.81 202 ASN A N 1
ATOM 1637 C CA . ASN A 1 202 ? 8.810 6.301 -9.712 1.00 93.81 202 ASN A CA 1
ATOM 1638 C C . ASN A 1 202 ? 7.648 6.989 -10.463 1.00 93.81 202 ASN A C 1
ATOM 1640 O O . ASN A 1 202 ? 7.220 8.087 -10.108 1.00 93.81 202 ASN A O 1
ATOM 1644 N N . ASP A 1 203 ? 7.157 6.339 -11.522 1.00 92.62 203 ASP A N 1
ATOM 1645 C CA . ASP A 1 203 ? 6.043 6.811 -12.346 1.00 92.62 203 ASP A CA 1
ATOM 1646 C C . ASP A 1 203 ? 4.716 6.179 -11.902 1.00 92.62 203 ASP A C 1
ATOM 1648 O O . ASP A 1 203 ? 4.639 4.977 -11.630 1.00 92.62 203 ASP A O 1
ATOM 1652 N N . SER A 1 204 ? 3.648 6.980 -11.852 1.00 93.12 204 SER A N 1
ATOM 1653 C CA . SER A 1 204 ? 2.332 6.527 -11.390 1.00 93.12 204 SER A CA 1
ATOM 1654 C C . SER A 1 204 ? 1.708 5.459 -12.289 1.00 93.12 204 SER A C 1
ATOM 1656 O O . SER A 1 204 ? 1.084 4.535 -11.778 1.00 93.12 204 SER A O 1
ATOM 1658 N N . SER A 1 205 ? 1.895 5.558 -13.606 1.00 93.25 205 SER A N 1
ATOM 1659 C CA . SER A 1 205 ? 1.332 4.626 -14.594 1.00 93.25 205 SER A CA 1
ATOM 1660 C C . SER A 1 205 ? 2.035 3.273 -14.517 1.00 93.25 205 SER A C 1
ATOM 1662 O O . SER A 1 205 ? 1.403 2.220 -14.602 1.00 93.25 205 SER A O 1
ATOM 1664 N N . ILE A 1 206 ? 3.354 3.291 -14.297 1.00 95.00 206 ILE A N 1
ATOM 1665 C CA . ILE A 1 206 ? 4.126 2.070 -14.052 1.00 95.00 206 ILE A CA 1
ATOM 1666 C C . ILE A 1 206 ? 3.702 1.420 -12.734 1.00 95.00 206 ILE A C 1
ATOM 1668 O O . ILE A 1 206 ? 3.511 0.206 -12.704 1.00 95.00 206 ILE A O 1
ATOM 1672 N N . PHE A 1 207 ? 3.500 2.192 -11.661 1.00 95.94 207 PHE A N 1
ATOM 1673 C CA . PHE A 1 207 ? 2.997 1.635 -10.403 1.00 95.94 207 PHE A CA 1
ATOM 1674 C C . PHE A 1 207 ? 1.596 1.045 -10.530 1.00 95.94 207 PHE A C 1
ATOM 1676 O O . PHE A 1 207 ? 1.358 -0.034 -9.994 1.00 95.94 207 PHE A O 1
ATOM 1683 N N . GLU A 1 208 ? 0.687 1.704 -11.246 1.00 93.75 208 GLU A N 1
ATOM 1684 C CA . GLU A 1 208 ? -0.661 1.185 -11.492 1.00 93.75 208 GLU A CA 1
ATOM 1685 C C . GLU A 1 208 ? -0.614 -0.200 -12.155 1.00 93.75 208 GLU A C 1
ATOM 1687 O O . GLU A 1 208 ? -1.293 -1.127 -11.709 1.00 93.75 208 GLU A O 1
ATOM 1692 N N . LEU A 1 209 ? 0.266 -0.378 -13.147 1.00 94.31 209 LEU A N 1
ATOM 1693 C CA . LEU A 1 209 ? 0.499 -1.676 -13.776 1.00 94.31 209 LEU A CA 1
ATOM 1694 C C . LEU A 1 209 ? 1.180 -2.664 -12.819 1.00 94.31 209 LEU A C 1
ATOM 1696 O O . LEU A 1 209 ? 0.619 -3.720 -12.532 1.00 94.31 209 LEU A O 1
ATOM 1700 N N . LEU A 1 210 ? 2.368 -2.347 -12.298 1.00 96.38 210 LEU A N 1
ATOM 1701 C CA . LEU A 1 210 ? 3.170 -3.264 -11.476 1.00 96.38 210 LEU A CA 1
ATOM 1702 C C . LEU A 1 210 ? 2.436 -3.743 -10.219 1.00 96.38 210 LEU A C 1
ATOM 1704 O O . LEU A 1 210 ? 2.619 -4.885 -9.801 1.00 96.38 210 LEU A O 1
ATOM 1708 N N . LEU A 1 211 ? 1.625 -2.878 -9.606 1.00 95.81 211 LEU A N 1
ATOM 1709 C CA . LEU A 1 211 ? 0.903 -3.179 -8.371 1.00 95.81 211 LEU A CA 1
ATOM 1710 C C . LEU A 1 211 ? -0.492 -3.769 -8.617 1.00 95.81 211 LEU A C 1
ATOM 1712 O O . LEU A 1 211 ? -1.170 -4.127 -7.652 1.00 95.81 211 LEU A O 1
ATOM 1716 N N . SER A 1 212 ? -0.926 -3.906 -9.871 1.00 93.56 212 SER A N 1
ATOM 1717 C CA . SER A 1 212 ? -2.176 -4.589 -10.218 1.00 93.56 212 SER A CA 1
ATOM 1718 C C . SER A 1 212 ? -2.175 -6.056 -9.767 1.00 93.56 212 SER A C 1
ATOM 1720 O O . SER A 1 212 ? -1.123 -6.686 -9.623 1.00 93.56 212 SER A O 1
ATOM 1722 N N . GLU A 1 213 ? -3.361 -6.637 -9.565 1.00 87.12 213 GLU A N 1
ATOM 1723 C CA . GLU A 1 213 ? -3.482 -8.050 -9.177 1.00 87.12 213 GLU A CA 1
ATOM 1724 C C . GLU A 1 213 ? -2.845 -9.015 -10.184 1.00 87.12 213 GLU A C 1
ATOM 1726 O O . GLU A 1 213 ? -2.327 -10.057 -9.780 1.00 87.12 213 GLU A O 1
ATOM 1731 N N . GLU A 1 214 ? -2.851 -8.658 -11.471 1.00 90.06 214 GLU A N 1
ATOM 1732 C CA . GLU A 1 214 ? -2.284 -9.467 -12.551 1.00 90.06 214 GLU A CA 1
ATOM 1733 C C . GLU A 1 214 ? -0.754 -9.560 -12.460 1.00 90.06 214 GLU A C 1
ATOM 1735 O O . GLU A 1 214 ? -0.175 -10.633 -12.661 1.00 90.06 214 GLU A O 1
ATOM 1740 N N . TYR A 1 215 ? -0.089 -8.447 -12.136 1.00 94.44 215 TYR A N 1
ATOM 1741 C CA . TYR A 1 215 ? 1.366 -8.343 -12.251 1.00 94.44 215 TYR A CA 1
ATOM 1742 C C . TYR A 1 215 ? 2.106 -8.394 -10.917 1.00 94.44 215 TYR A C 1
ATOM 1744 O O . TYR A 1 215 ? 3.224 -8.909 -10.886 1.00 94.44 215 TYR A O 1
ATOM 1752 N N . LEU A 1 216 ? 1.500 -7.969 -9.805 1.00 94.12 216 LEU A N 1
ATOM 1753 C CA . LEU A 1 216 ? 2.191 -7.814 -8.519 1.00 94.12 216 LEU A CA 1
ATOM 1754 C C . LEU A 1 216 ? 2.875 -9.103 -8.046 1.00 94.12 216 LEU A C 1
ATOM 1756 O O . LEU A 1 216 ? 4.055 -9.091 -7.707 1.00 94.12 216 LEU A O 1
ATOM 1760 N N . LEU A 1 217 ? 2.172 -10.239 -8.064 1.00 92.75 217 LEU A N 1
ATOM 1761 C CA . LEU A 1 217 ? 2.747 -11.527 -7.650 1.00 92.75 217 LEU A CA 1
ATOM 1762 C C . LEU A 1 217 ? 3.815 -12.043 -8.627 1.00 92.75 217 LEU A C 1
ATOM 1764 O O . LEU A 1 217 ? 4.788 -12.653 -8.190 1.00 92.75 217 LEU A O 1
ATOM 1768 N N . ARG A 1 218 ? 3.667 -11.791 -9.933 1.00 95.00 218 ARG A N 1
ATOM 1769 C CA . ARG A 1 218 ? 4.662 -12.196 -10.942 1.00 95.00 218 ARG A CA 1
ATOM 1770 C C . ARG A 1 218 ? 5.933 -11.357 -10.814 1.00 95.00 218 ARG A C 1
ATOM 1772 O O . ARG A 1 218 ? 7.022 -11.919 -10.760 1.00 95.00 218 ARG A O 1
ATOM 1779 N N . MET A 1 219 ? 5.787 -10.043 -10.638 1.00 95.88 219 MET A N 1
ATOM 1780 C CA . MET A 1 219 ? 6.886 -9.126 -10.330 1.00 95.88 219 MET A CA 1
ATOM 1781 C C . MET A 1 219 ? 7.629 -9.549 -9.059 1.00 95.88 219 MET A C 1
ATOM 1783 O O . MET A 1 219 ? 8.855 -9.561 -9.059 1.00 95.88 219 MET A O 1
ATOM 1787 N N . MET A 1 220 ? 6.921 -9.934 -7.989 1.00 95.19 220 MET A N 1
ATOM 1788 C CA . MET A 1 220 ? 7.571 -10.446 -6.773 1.00 95.19 220 MET A CA 1
ATOM 1789 C C . MET A 1 220 ? 8.489 -11.628 -7.081 1.00 95.19 220 MET A C 1
ATOM 1791 O O . MET A 1 220 ? 9.556 -11.711 -6.493 1.00 95.19 220 MET A O 1
ATOM 1795 N N . GLY A 1 221 ? 8.100 -12.494 -8.023 1.00 95.69 221 GLY A N 1
ATOM 1796 C CA . GLY A 1 221 ? 8.932 -13.589 -8.518 1.00 95.69 221 GLY A CA 1
ATOM 1797 C C . GLY A 1 221 ? 10.206 -13.124 -9.206 1.00 95.69 221 GLY A C 1
ATOM 1798 O O . GLY A 1 221 ? 11.275 -13.648 -8.916 1.00 95.69 221 GLY A O 1
ATOM 1799 N N . VAL A 1 222 ? 10.114 -12.100 -10.056 1.00 97.25 222 VAL A N 1
ATOM 1800 C CA . VAL A 1 222 ? 11.294 -11.476 -10.675 1.00 97.25 222 VAL A CA 1
ATOM 1801 C C . VAL A 1 222 ? 12.251 -10.941 -9.604 1.00 97.25 222 VAL A C 1
ATOM 1803 O O . VAL A 1 222 ? 13.463 -11.138 -9.688 1.00 97.25 222 VAL A O 1
ATOM 1806 N N . LEU A 1 223 ? 11.702 -10.318 -8.559 1.00 96.50 223 LEU A N 1
ATOM 1807 C CA . LEU A 1 223 ? 12.469 -9.734 -7.458 1.00 96.50 223 LEU A CA 1
ATOM 1808 C C . LEU A 1 223 ? 13.136 -10.775 -6.534 1.00 96.50 223 LEU A C 1
ATOM 1810 O O . LEU A 1 223 ? 14.014 -10.410 -5.758 1.00 96.50 223 LEU A O 1
ATOM 1814 N N . GLU A 1 224 ? 12.800 -12.068 -6.642 1.00 95.81 224 GLU A N 1
ATOM 1815 C CA . GLU A 1 224 ? 13.505 -13.156 -5.936 1.00 95.81 224 GLU A CA 1
ATOM 1816 C C . GLU A 1 224 ? 14.933 -13.369 -6.488 1.00 95.81 224 GLU A C 1
ATOM 1818 O O . GLU A 1 224 ? 15.775 -13.965 -5.818 1.00 95.81 224 GLU A O 1
ATOM 1823 N N . TYR A 1 225 ? 15.238 -12.885 -7.698 1.00 95.69 225 TYR A N 1
ATOM 1824 C CA . TYR A 1 225 ? 16.511 -13.118 -8.395 1.00 95.69 225 TYR A CA 1
ATOM 1825 C C . TYR A 1 225 ? 17.522 -11.970 -8.241 1.00 95.69 225 TYR A C 1
ATOM 1827 O O . TYR A 1 225 ? 18.264 -11.659 -9.175 1.00 95.69 225 TYR A O 1
ATOM 1835 N N . ASP A 1 226 ? 17.587 -11.364 -7.054 1.00 94.75 226 ASP A N 1
ATOM 1836 C CA . ASP A 1 226 ? 18.590 -10.346 -6.718 1.00 94.75 226 ASP A CA 1
ATOM 1837 C C . ASP A 1 226 ? 20.026 -10.901 -6.890 1.00 94.75 226 ASP A C 1
ATOM 1839 O O . ASP A 1 226 ? 20.377 -11.886 -6.230 1.00 94.75 226 ASP A O 1
ATOM 1843 N N . PRO A 1 227 ? 20.873 -10.310 -7.760 1.00 92.56 227 PRO A N 1
ATOM 1844 C CA . PRO A 1 227 ? 22.256 -10.747 -7.951 1.00 92.56 227 PRO A CA 1
ATOM 1845 C C . PRO A 1 227 ? 23.147 -10.541 -6.717 1.00 92.56 227 PRO A C 1
ATOM 1847 O O . PRO A 1 227 ? 24.194 -11.181 -6.614 1.00 92.56 227 PRO A O 1
ATOM 1850 N N . GLU A 1 228 ? 22.761 -9.676 -5.774 1.00 91.19 228 GLU A N 1
ATOM 1851 C CA . GLU A 1 228 ? 23.505 -9.457 -4.528 1.00 91.19 228 GLU A CA 1
ATOM 1852 C C . GLU A 1 228 ? 23.231 -10.539 -3.468 1.00 91.19 228 GLU A C 1
ATOM 1854 O O . GLU A 1 228 ? 23.934 -10.615 -2.454 1.00 91.19 228 GLU A O 1
ATOM 1859 N N . ILE A 1 229 ? 22.232 -11.401 -3.689 1.00 89.94 229 ILE A N 1
ATOM 1860 C CA . ILE A 1 229 ? 21.828 -12.458 -2.760 1.00 89.94 229 ILE A CA 1
ATOM 1861 C C . ILE A 1 229 ? 22.211 -13.824 -3.335 1.00 89.94 229 ILE A C 1
ATOM 1863 O O . ILE A 1 229 ? 21.832 -14.201 -4.442 1.00 89.94 229 ILE A O 1
ATOM 1867 N N . SER A 1 230 ? 22.951 -14.615 -2.554 1.00 88.75 230 SER A N 1
ATOM 1868 C CA . SER A 1 230 ? 23.295 -15.980 -2.953 1.00 88.75 230 SER A CA 1
ATOM 1869 C C . SER A 1 230 ? 22.050 -16.867 -3.042 1.00 88.75 230 SER A C 1
ATOM 1871 O O . SER A 1 230 ? 21.123 -16.743 -2.246 1.00 88.75 230 SER A O 1
ATOM 1873 N N . GLU A 1 231 ? 22.062 -17.837 -3.958 1.00 86.19 231 GLU A N 1
ATOM 1874 C CA . GLU A 1 231 ? 20.931 -18.750 -4.189 1.00 86.19 231 GLU A CA 1
ATOM 1875 C C . GLU A 1 231 ? 20.453 -19.470 -2.912 1.00 86.19 231 GLU A C 1
ATOM 1877 O O . GLU A 1 231 ? 19.259 -19.675 -2.721 1.00 86.19 231 GLU A O 1
ATOM 1882 N N . GLN A 1 232 ? 21.369 -19.785 -1.991 1.00 86.81 232 GLN A N 1
ATOM 1883 C CA . GLN A 1 232 ? 21.056 -20.431 -0.707 1.00 86.81 232 GLN A CA 1
ATOM 1884 C C . GLN A 1 232 ? 20.269 -19.530 0.256 1.00 86.81 232 GLN A C 1
ATOM 1886 O O . GLN A 1 232 ? 19.544 -20.035 1.107 1.00 86.81 232 GLN A O 1
ATOM 1891 N N . ASN A 1 233 ? 20.426 -18.211 0.130 1.00 89.38 233 ASN A N 1
ATOM 1892 C CA . ASN A 1 233 ? 19.747 -17.205 0.946 1.00 89.38 233 ASN A CA 1
ATOM 1893 C C . ASN A 1 233 ? 18.572 -16.555 0.202 1.00 89.38 233 ASN A C 1
ATOM 1895 O O . ASN A 1 233 ? 17.979 -15.602 0.711 1.00 89.38 233 ASN A O 1
ATOM 1899 N N . ARG A 1 234 ? 18.241 -17.044 -1.001 1.00 90.00 234 ARG A N 1
ATOM 1900 C CA . ARG A 1 234 ? 17.135 -16.529 -1.805 1.00 90.00 234 ARG A CA 1
ATOM 1901 C C . ARG A 1 234 ? 15.817 -16.719 -1.061 1.00 90.00 234 ARG A C 1
ATOM 1903 O O . ARG A 1 234 ? 15.433 -17.838 -0.720 1.00 90.00 234 ARG A O 1
ATOM 1910 N N . ILE A 1 235 ? 15.101 -15.620 -0.856 1.00 90.69 235 ILE A N 1
ATOM 1911 C CA . ILE A 1 235 ? 13.780 -15.635 -0.234 1.00 90.69 235 ILE A CA 1
ATOM 1912 C C . ILE A 1 235 ? 12.738 -15.893 -1.322 1.00 90.69 235 ILE A C 1
ATOM 1914 O O . ILE A 1 235 ? 12.723 -15.220 -2.345 1.00 90.69 235 ILE A O 1
ATOM 1918 N N . ARG A 1 236 ? 11.849 -16.862 -1.093 1.00 92.06 236 ARG A N 1
ATOM 1919 C CA . ARG A 1 236 ? 10.741 -17.186 -2.003 1.00 92.06 236 ARG A CA 1
ATOM 1920 C C . ARG A 1 236 ? 9.496 -16.387 -1.635 1.00 92.06 236 ARG A C 1
ATOM 1922 O O . ARG A 1 236 ? 8.590 -16.886 -0.964 1.00 92.06 236 ARG A O 1
ATOM 1929 N N . HIS A 1 237 ? 9.481 -15.120 -2.030 1.00 93.62 237 HIS A N 1
ATOM 1930 C CA . HIS A 1 237 ? 8.401 -14.180 -1.743 1.00 93.62 237 HIS A CA 1
ATOM 1931 C C . HIS A 1 237 ? 7.031 -14.674 -2.232 1.00 93.62 237 HIS A C 1
ATOM 1933 O O . HIS A 1 237 ? 6.059 -14.601 -1.480 1.00 93.62 237 HIS A O 1
ATOM 1939 N N . ARG A 1 238 ? 6.938 -15.238 -3.446 1.00 93.81 238 ARG A N 1
ATOM 1940 C CA . ARG A 1 238 ? 5.679 -15.782 -3.993 1.00 93.81 238 ARG A CA 1
ATOM 1941 C C . ARG A 1 238 ? 5.153 -16.954 -3.171 1.00 93.81 238 ARG A C 1
ATOM 1943 O O . ARG A 1 238 ? 3.956 -17.019 -2.899 1.00 93.81 238 ARG A O 1
ATOM 1950 N N . GLU A 1 239 ? 6.032 -17.864 -2.754 1.00 90.62 239 GLU A N 1
ATOM 1951 C CA . GLU A 1 239 ? 5.669 -19.024 -1.927 1.00 90.62 239 GLU A CA 1
ATOM 1952 C C . GLU A 1 239 ? 5.138 -18.564 -0.562 1.00 90.62 239 GLU A C 1
ATOM 1954 O O . GLU A 1 239 ? 4.061 -18.980 -0.140 1.00 90.62 239 GLU A O 1
ATOM 1959 N N . PHE A 1 240 ? 5.831 -17.620 0.082 1.00 90.31 240 PHE A N 1
ATOM 1960 C CA . PHE A 1 240 ? 5.388 -17.021 1.341 1.00 90.31 240 PHE A CA 1
ATOM 1961 C C . PHE A 1 240 ? 4.004 -16.363 1.215 1.00 90.31 240 PHE A C 1
ATOM 1963 O O . PHE A 1 240 ? 3.095 -16.676 1.986 1.00 90.31 240 PHE A O 1
ATOM 1970 N N . LEU A 1 241 ? 3.824 -15.490 0.219 1.00 89.19 241 LEU A N 1
ATOM 1971 C CA . LEU A 1 241 ? 2.586 -14.730 0.019 1.00 89.19 241 LEU A CA 1
ATOM 1972 C C . LEU A 1 241 ? 1.391 -15.603 -0.390 1.00 89.19 241 LEU A C 1
ATOM 1974 O O . LEU A 1 241 ? 0.256 -15.220 -0.122 1.00 89.19 241 LEU A O 1
ATOM 1978 N N . SER A 1 242 ? 1.626 -16.745 -1.041 1.00 85.94 242 SER A N 1
ATOM 1979 C CA . SER A 1 242 ? 0.558 -17.647 -1.498 1.00 85.94 242 SER A CA 1
ATOM 1980 C C . SER A 1 242 ? 0.223 -18.764 -0.510 1.00 85.94 242 SER A C 1
ATOM 1982 O O . SER A 1 242 ? -0.925 -19.198 -0.468 1.00 85.94 242 SER A O 1
ATOM 1984 N N . GLN A 1 243 ? 1.195 -19.241 0.275 1.00 81.69 243 GLN A N 1
ATOM 1985 C CA . GLN A 1 243 ? 1.013 -20.419 1.132 1.00 81.69 243 GLN A CA 1
ATOM 1986 C C . GLN A 1 243 ? 0.995 -20.103 2.628 1.00 81.69 243 GLN A C 1
ATOM 1988 O O . GLN A 1 243 ? 0.361 -20.830 3.389 1.00 81.69 243 GLN A O 1
ATOM 1993 N N . GLN A 1 244 ? 1.698 -19.057 3.072 1.00 75.62 244 GLN A N 1
ATOM 1994 C CA . GLN A 1 244 ? 1.875 -18.773 4.504 1.00 75.62 244 GLN A CA 1
ATOM 1995 C C . GLN A 1 244 ? 1.016 -17.609 5.000 1.00 75.62 244 GLN A C 1
ATOM 1997 O O . GLN A 1 244 ? 0.730 -17.515 6.195 1.00 75.62 244 GLN A O 1
ATOM 2002 N N . VAL A 1 245 ? 0.589 -16.724 4.101 1.00 80.00 245 VAL A N 1
ATOM 2003 C CA . VAL A 1 245 ? -0.293 -15.607 4.439 1.00 80.00 245 VAL A CA 1
ATOM 2004 C C . VAL A 1 245 ? -1.739 -16.094 4.445 1.00 80.00 245 VAL A C 1
ATOM 2006 O O . VAL A 1 245 ? -2.292 -16.456 3.410 1.00 80.00 245 VAL A O 1
ATOM 2009 N N . ILE A 1 246 ? -2.354 -16.097 5.628 1.00 81.00 246 ILE A N 1
ATOM 2010 C CA . ILE A 1 246 ? -3.756 -16.474 5.817 1.00 81.00 246 ILE A CA 1
ATOM 2011 C C . ILE A 1 246 ? -4.576 -15.199 5.980 1.00 81.00 246 ILE A C 1
ATOM 2013 O O . ILE A 1 246 ? -4.424 -14.487 6.973 1.00 81.00 246 ILE A O 1
ATOM 2017 N N . PHE A 1 247 ? -5.464 -14.939 5.023 1.00 85.12 247 PHE A N 1
ATOM 2018 C CA . PHE A 1 247 ? -6.474 -13.894 5.144 1.00 85.12 247 PHE A CA 1
ATOM 2019 C C . PHE A 1 247 ? -7.616 -14.383 6.032 1.00 85.12 247 PHE A C 1
ATOM 2021 O O . PHE A 1 247 ? -8.190 -15.448 5.785 1.00 85.12 247 PHE A O 1
ATOM 2028 N N . LYS A 1 248 ? -7.916 -13.634 7.094 1.00 82.94 248 LYS A N 1
ATOM 2029 C CA . LYS A 1 248 ? -8.922 -14.012 8.085 1.00 82.94 248 LYS A CA 1
ATOM 2030 C C . LYS A 1 248 ? -10.041 -12.983 8.118 1.00 82.94 248 LYS A C 1
ATOM 2032 O O . LYS A 1 248 ? -9.908 -11.919 8.707 1.00 82.94 248 LYS A O 1
ATOM 2037 N N . GLU A 1 249 ? -11.190 -13.372 7.587 1.00 83.38 249 GLU A N 1
ATOM 2038 C CA . GLU A 1 249 ? -12.406 -12.569 7.667 1.00 83.38 249 GLU A CA 1
ATOM 2039 C C . GLU A 1 249 ? -13.115 -12.798 9.008 1.00 83.38 249 GLU A C 1
ATOM 2041 O O . GLU A 1 249 ? -13.654 -13.877 9.259 1.00 83.38 249 GLU A O 1
ATOM 2046 N N . VAL A 1 250 ? -13.138 -11.780 9.875 1.00 83.56 250 VAL A N 1
ATOM 2047 C CA . VAL A 1 250 ? -13.946 -11.812 11.113 1.00 83.56 250 VAL A CA 1
ATOM 2048 C C . VAL A 1 250 ? -15.442 -11.714 10.810 1.00 83.56 250 VAL A C 1
ATOM 2050 O O . VAL A 1 250 ? -16.261 -12.362 11.453 1.00 83.56 250 VAL A O 1
ATOM 2053 N N . VAL A 1 251 ? -15.791 -10.950 9.775 1.00 85.81 251 VAL A N 1
ATOM 2054 C CA . VAL A 1 251 ? -17.119 -10.871 9.166 1.00 85.81 251 VAL A CA 1
ATOM 2055 C C . VAL A 1 251 ? -16.913 -10.832 7.663 1.00 85.81 251 VAL A C 1
ATOM 2057 O O . VAL A 1 251 ? -15.994 -10.173 7.183 1.00 85.81 251 VAL A O 1
ATOM 2060 N N . LYS A 1 252 ? -17.779 -11.525 6.921 1.00 87.12 252 LYS A N 1
ATOM 2061 C CA . LYS A 1 252 ? -17.681 -11.564 5.463 1.00 87.12 252 LYS A CA 1
ATOM 2062 C C . LYS A 1 252 ? -17.846 -10.179 4.857 1.00 87.12 252 LYS A C 1
ATOM 2064 O O . LYS A 1 252 ? -18.861 -9.520 5.105 1.00 87.12 252 LYS A O 1
ATOM 2069 N N . PHE A 1 253 ? -16.884 -9.778 4.034 1.00 88.19 253 PHE A N 1
ATOM 2070 C CA . PHE A 1 253 ? -16.994 -8.563 3.238 1.00 88.19 253 PHE A CA 1
ATOM 2071 C C . PHE A 1 253 ? -17.953 -8.788 2.067 1.00 88.19 253 PHE A C 1
ATOM 2073 O O . PHE A 1 253 ? -17.948 -9.837 1.427 1.00 88.19 253 PHE A O 1
ATOM 2080 N N . SER A 1 254 ? -18.792 -7.793 1.783 1.00 82.81 254 SER A N 1
ATOM 2081 C CA . SER A 1 254 ? -19.749 -7.859 0.669 1.00 82.81 254 SER A CA 1
ATOM 2082 C C . SER A 1 254 ? -19.117 -7.494 -0.681 1.00 82.81 254 SER A C 1
ATOM 2084 O O . SER A 1 254 ? -19.701 -7.779 -1.722 1.00 82.81 254 SER A O 1
ATOM 2086 N N . SER A 1 255 ? -17.964 -6.817 -0.662 1.00 88.62 255 SER A N 1
ATOM 2087 C CA . SER A 1 255 ? -17.334 -6.215 -1.838 1.00 88.62 255 SER A CA 1
ATOM 2088 C C . SER A 1 255 ? -16.021 -6.914 -2.183 1.00 88.62 255 SER A C 1
ATOM 2090 O O . SER A 1 255 ? -15.069 -6.855 -1.406 1.00 88.62 255 SER A O 1
ATOM 2092 N N . GLU A 1 256 ? -15.949 -7.522 -3.369 1.00 90.25 256 GLU A N 1
ATOM 2093 C CA . GLU A 1 256 ? -14.705 -8.103 -3.897 1.00 90.25 256 GLU A CA 1
ATOM 2094 C C . GLU A 1 256 ? -13.633 -7.030 -4.130 1.00 90.25 256 GLU A C 1
ATOM 2096 O O . GLU A 1 256 ? -12.456 -7.279 -3.880 1.00 90.25 256 GLU A O 1
ATOM 2101 N N . SER A 1 257 ? -14.027 -5.808 -4.512 1.00 92.12 257 SER A N 1
ATOM 2102 C CA . SER A 1 257 ? -13.073 -4.708 -4.693 1.00 92.12 257 SER A CA 1
ATOM 2103 C C . SER A 1 257 ? -12.403 -4.311 -3.378 1.00 92.12 257 SER A C 1
ATOM 2105 O O . SER A 1 257 ? -11.214 -4.029 -3.370 1.00 92.12 257 SER A O 1
ATOM 2107 N N . LEU A 1 258 ? -13.129 -4.340 -2.251 1.00 92.12 258 LEU A N 1
ATOM 2108 C CA . LEU A 1 258 ? -12.548 -4.071 -0.931 1.00 92.12 258 LEU A CA 1
ATOM 2109 C C . LEU A 1 258 ? -11.493 -5.122 -0.570 1.00 92.12 258 LEU A C 1
ATOM 2111 O O . LEU A 1 258 ? -10.408 -4.773 -0.110 1.00 92.12 258 LEU A O 1
ATOM 2115 N N . ILE A 1 259 ? -11.807 -6.400 -0.796 1.00 91.56 259 ILE A N 1
ATOM 2116 C CA . ILE A 1 259 ? -10.882 -7.515 -0.547 1.00 91.56 259 ILE A CA 1
ATOM 2117 C C . ILE A 1 259 ? -9.627 -7.365 -1.420 1.00 91.56 259 ILE A C 1
ATOM 2119 O O . ILE A 1 259 ? -8.508 -7.502 -0.923 1.00 91.56 259 ILE A O 1
ATOM 2123 N N . SER A 1 260 ? -9.803 -7.011 -2.695 1.00 91.38 260 SER A N 1
ATOM 2124 C CA . SER A 1 260 ? -8.702 -6.721 -3.617 1.00 91.38 260 SER A CA 1
ATOM 2125 C C . SER A 1 260 ? -7.796 -5.600 -3.092 1.00 91.38 260 SER A C 1
ATOM 2127 O O . SER A 1 260 ? -6.585 -5.800 -2.953 1.00 91.38 260 SER A O 1
ATOM 2129 N N . THR A 1 261 ? -8.368 -4.458 -2.684 1.00 93.50 261 THR A N 1
ATOM 2130 C CA . THR A 1 261 ? -7.608 -3.332 -2.114 1.00 93.50 261 THR A CA 1
ATOM 2131 C C . THR A 1 261 ? -6.874 -3.735 -0.832 1.00 93.50 261 THR A C 1
ATOM 2133 O O . THR A 1 261 ? -5.713 -3.366 -0.650 1.00 93.50 261 THR A O 1
ATOM 2136 N N . ILE A 1 262 ? -7.495 -4.528 0.047 1.00 92.38 262 ILE A N 1
ATOM 2137 C CA . ILE A 1 262 ? -6.856 -5.060 1.261 1.00 92.38 262 ILE A CA 1
ATOM 2138 C C . ILE A 1 262 ? -5.616 -5.890 0.904 1.00 92.38 262 ILE A C 1
ATOM 2140 O O . ILE A 1 262 ? -4.515 -5.619 1.395 1.00 92.38 262 ILE A O 1
ATOM 2144 N N . HIS A 1 263 ? -5.765 -6.867 0.007 1.00 92.00 263 HIS A N 1
ATOM 2145 C CA . HIS A 1 263 ? -4.659 -7.722 -0.416 1.00 92.00 263 HIS A CA 1
ATOM 2146 C C . HIS A 1 263 ? -3.548 -6.940 -1.102 1.00 92.00 263 HIS A C 1
ATOM 2148 O O . HIS A 1 263 ? -2.368 -7.180 -0.832 1.00 92.00 263 HIS A O 1
ATOM 2154 N N . GLN A 1 264 ? -3.910 -6.005 -1.978 1.00 94.06 264 GLN A N 1
ATOM 2155 C CA . GLN A 1 264 ? -2.946 -5.139 -2.635 1.00 94.06 264 GLN A CA 1
ATOM 2156 C C . GLN A 1 264 ? -2.176 -4.319 -1.596 1.00 94.06 264 GLN A C 1
ATOM 2158 O O . GLN A 1 264 ? -0.951 -4.322 -1.624 1.00 94.06 264 GLN A O 1
ATOM 2163 N N . THR A 1 265 ? -2.857 -3.705 -0.625 1.00 94.88 265 THR A N 1
ATOM 2164 C CA . THR A 1 265 ? -2.223 -2.909 0.444 1.00 94.88 265 THR A CA 1
ATOM 2165 C C . THR A 1 265 ? -1.190 -3.718 1.215 1.00 94.88 265 THR A C 1
ATOM 2167 O O . THR A 1 265 ? -0.049 -3.279 1.363 1.00 94.88 265 THR A O 1
ATOM 2170 N N . PHE A 1 266 ? -1.552 -4.931 1.642 1.00 94.25 266 PHE A N 1
ATOM 2171 C CA . PHE A 1 266 ? -0.631 -5.826 2.337 1.00 94.25 266 PHE A CA 1
ATOM 2172 C C . PHE A 1 266 ? 0.581 -6.194 1.467 1.00 94.25 266 PHE A C 1
ATOM 2174 O O . PHE A 1 266 ? 1.722 -6.145 1.927 1.00 94.25 266 PHE A O 1
ATOM 2181 N N . ARG A 1 267 ? 0.359 -6.533 0.192 1.00 94.81 267 ARG A N 1
ATOM 2182 C CA . ARG A 1 267 ? 1.435 -6.915 -0.735 1.00 94.81 267 ARG A CA 1
ATOM 2183 C C . ARG A 1 267 ? 2.359 -5.743 -1.070 1.00 94.81 267 ARG A C 1
ATOM 2185 O O . ARG A 1 267 ? 3.565 -5.949 -1.142 1.00 94.81 267 ARG A O 1
ATOM 2192 N N . VAL A 1 268 ? 1.831 -4.530 -1.230 1.00 95.44 268 VAL A N 1
ATOM 2193 C CA . VAL A 1 268 ? 2.627 -3.304 -1.430 1.00 95.44 268 VAL A CA 1
ATOM 2194 C C . VAL A 1 268 ? 3.438 -2.990 -0.176 1.00 95.44 268 VAL A C 1
ATOM 2196 O O . VAL A 1 268 ? 4.613 -2.635 -0.265 1.00 95.44 268 VAL A O 1
ATOM 2199 N N . GLN A 1 269 ? 2.856 -3.180 1.007 1.00 95.38 269 GLN A N 1
ATOM 2200 C CA . GLN A 1 269 ? 3.593 -3.028 2.252 1.00 95.38 269 GLN A CA 1
ATOM 2201 C C . GLN A 1 269 ? 4.723 -4.058 2.376 1.00 95.38 269 GLN A C 1
ATOM 2203 O O . GLN A 1 269 ? 5.846 -3.689 2.708 1.00 95.38 269 GLN A O 1
ATOM 2208 N N . TYR A 1 270 ? 4.463 -5.321 2.034 1.00 95.81 270 TYR A N 1
ATOM 2209 C CA . TYR A 1 270 ? 5.488 -6.364 1.982 1.00 95.81 270 TYR A CA 1
ATOM 2210 C C . TYR A 1 270 ? 6.590 -6.040 0.961 1.00 95.81 270 TYR A C 1
ATOM 2212 O O . TYR A 1 270 ? 7.774 -6.161 1.274 1.00 95.81 270 TYR A O 1
ATOM 2220 N N . LEU A 1 271 ? 6.214 -5.562 -0.232 1.00 95.31 271 LEU A N 1
ATOM 2221 C CA . LEU A 1 271 ? 7.147 -5.103 -1.264 1.00 95.31 271 LEU A CA 1
ATOM 2222 C C . LEU A 1 271 ? 8.102 -4.044 -0.697 1.00 95.31 271 LEU A C 1
ATOM 2224 O O . LEU A 1 271 ? 9.318 -4.170 -0.808 1.00 95.31 271 LEU A O 1
ATOM 2228 N N . LYS A 1 272 ? 7.544 -3.026 -0.039 1.00 94.94 272 LYS A N 1
ATOM 2229 C CA . LYS A 1 272 ? 8.286 -1.896 0.524 1.00 94.94 272 LYS A CA 1
ATOM 2230 C C . LYS A 1 272 ? 9.162 -2.294 1.718 1.00 94.94 272 LYS A C 1
ATOM 2232 O O . LYS A 1 272 ? 10.325 -1.907 1.776 1.00 94.94 272 LYS A O 1
ATOM 2237 N N . ASP A 1 273 ? 8.609 -3.040 2.677 1.00 94.25 273 ASP A N 1
ATOM 2238 C CA . ASP A 1 273 ? 9.239 -3.287 3.982 1.00 94.25 273 ASP A CA 1
ATOM 2239 C C . ASP A 1 273 ? 10.157 -4.519 4.003 1.00 94.25 273 ASP A C 1
ATOM 2241 O O . ASP A 1 273 ? 11.035 -4.599 4.868 1.00 94.25 273 ASP A O 1
ATOM 2245 N N . VAL A 1 274 ? 9.970 -5.467 3.075 1.00 93.06 274 VAL A N 1
ATOM 2246 C CA . VAL A 1 274 ? 10.691 -6.753 3.051 1.00 93.06 274 VAL A CA 1
ATOM 2247 C C . VAL A 1 274 ? 11.500 -6.944 1.774 1.00 93.06 274 VAL A C 1
ATOM 2249 O O . VAL A 1 274 ? 12.665 -7.321 1.864 1.00 93.06 274 VAL A O 1
ATOM 2252 N N . VAL A 1 275 ? 10.910 -6.693 0.603 1.00 92.69 275 VAL A N 1
ATOM 2253 C CA . VAL A 1 275 ? 11.544 -7.026 -0.687 1.00 92.69 275 VAL A CA 1
ATOM 2254 C C . VAL A 1 275 ? 12.546 -5.957 -1.114 1.00 92.69 275 VAL A C 1
ATOM 2256 O O . VAL A 1 275 ? 13.699 -6.256 -1.402 1.00 92.69 275 VAL A O 1
ATOM 2259 N N . LEU A 1 276 ? 12.126 -4.692 -1.120 1.00 92.88 276 LEU A N 1
ATOM 2260 C CA . LEU A 1 276 ? 12.906 -3.591 -1.672 1.00 92.88 276 LEU A CA 1
ATOM 2261 C C . LEU A 1 276 ? 13.740 -2.717 -0.696 1.00 92.88 276 LEU A C 1
ATOM 2263 O O . LEU A 1 276 ? 14.411 -1.815 -1.201 1.00 92.88 276 LEU A O 1
ATOM 2267 N N . PRO A 1 277 ? 13.810 -2.910 0.646 1.00 91.75 277 PRO A N 1
ATOM 2268 C CA . PRO A 1 277 ? 14.547 -1.991 1.530 1.00 91.75 277 PRO A CA 1
ATOM 2269 C C . PRO A 1 277 ? 16.013 -1.716 1.167 1.00 91.75 277 PRO A C 1
ATOM 2271 O O . PRO A 1 277 ? 16.559 -0.709 1.604 1.00 91.75 277 PRO A O 1
ATOM 2274 N N . ARG A 1 278 ? 16.674 -2.622 0.434 1.00 88.06 278 ARG A N 1
ATOM 2275 C CA . ARG A 1 278 ? 18.081 -2.474 0.022 1.00 88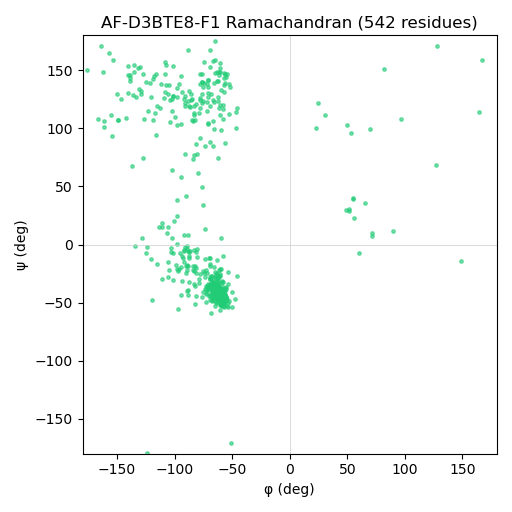.06 278 ARG A CA 1
ATOM 2276 C C . ARG A 1 278 ? 18.250 -1.644 -1.251 1.00 88.06 278 ARG A C 1
ATOM 2278 O O . ARG A 1 278 ? 19.340 -1.141 -1.490 1.00 88.06 278 ARG A O 1
ATOM 2285 N N . VAL A 1 279 ? 17.197 -1.544 -2.064 1.00 88.00 279 VAL A N 1
ATOM 2286 C CA . VAL A 1 279 ? 17.243 -0.965 -3.414 1.00 88.00 279 VAL A CA 1
ATOM 2287 C C . VAL A 1 279 ? 16.419 0.313 -3.562 1.00 88.00 279 VAL A C 1
ATOM 2289 O O . VAL A 1 279 ? 16.627 1.029 -4.534 1.00 88.00 279 VAL A O 1
ATOM 2292 N N . LEU A 1 280 ? 15.494 0.598 -2.638 1.00 92.62 280 LEU A N 1
ATOM 2293 C CA . LEU A 1 280 ? 14.676 1.815 -2.674 1.00 92.62 280 LEU A CA 1
ATOM 2294 C C . LEU A 1 280 ? 15.489 3.060 -2.334 1.00 92.62 280 LEU A C 1
ATOM 2296 O O . LEU A 1 280 ? 16.239 3.076 -1.359 1.00 92.62 280 LEU A O 1
ATOM 2300 N N . ASP A 1 281 ? 15.244 4.124 -3.092 1.00 93.06 281 ASP A N 1
ATOM 2301 C CA . ASP A 1 281 ? 15.597 5.484 -2.713 1.00 93.06 281 ASP A CA 1
ATOM 2302 C C . ASP A 1 281 ? 14.469 6.143 -1.891 1.00 93.06 281 ASP A C 1
ATOM 2304 O O . ASP A 1 281 ? 13.338 5.648 -1.809 1.00 93.06 281 ASP A O 1
ATOM 2308 N N . ASP A 1 282 ? 14.778 7.280 -1.264 1.00 94.06 282 ASP A N 1
ATOM 2309 C CA . ASP A 1 282 ? 13.837 7.991 -0.387 1.00 94.06 282 ASP A CA 1
ATOM 2310 C C . ASP A 1 282 ? 12.575 8.447 -1.133 1.00 94.06 282 ASP A C 1
ATOM 2312 O O . ASP A 1 282 ? 11.471 8.435 -0.576 1.00 94.06 282 ASP A O 1
ATOM 2316 N N . LEU A 1 283 ? 12.728 8.828 -2.406 1.00 93.31 283 LEU A N 1
ATOM 2317 C CA . LEU A 1 283 ? 11.626 9.275 -3.249 1.00 93.31 283 LEU A CA 1
ATOM 2318 C C . LEU A 1 283 ? 10.635 8.135 -3.496 1.00 93.31 283 LEU A C 1
ATOM 2320 O O . LEU A 1 283 ? 9.447 8.281 -3.201 1.00 93.31 283 LEU A O 1
ATOM 2324 N N . THR A 1 284 ? 11.116 6.985 -3.968 1.00 95.50 284 THR A N 1
ATOM 2325 C CA . THR A 1 284 ? 10.261 5.828 -4.255 1.00 95.50 284 THR A CA 1
ATOM 2326 C C . THR A 1 284 ? 9.655 5.257 -2.976 1.00 95.50 284 THR A C 1
ATOM 2328 O O . THR A 1 284 ? 8.477 4.893 -2.945 1.00 95.50 284 THR A O 1
ATOM 2331 N N . PHE A 1 285 ? 10.416 5.246 -1.875 1.00 96.06 285 PHE A N 1
ATOM 2332 C CA . PHE A 1 285 ? 9.901 4.870 -0.559 1.00 96.06 285 PHE A CA 1
ATOM 2333 C C . PHE A 1 285 ? 8.720 5.757 -0.129 1.00 96.06 285 PHE A C 1
ATOM 2335 O O . PHE A 1 285 ? 7.702 5.254 0.360 1.00 96.06 285 PHE A O 1
ATOM 2342 N N . SER A 1 286 ? 8.820 7.073 -0.345 1.00 96.38 286 SER A N 1
ATOM 2343 C CA . SER A 1 286 ? 7.744 8.030 -0.062 1.00 96.38 286 SER A CA 1
ATOM 2344 C C . SER A 1 286 ? 6.505 7.797 -0.938 1.00 96.38 286 SER A C 1
ATOM 2346 O O . SER A 1 286 ? 5.375 7.791 -0.433 1.00 96.38 286 SER A O 1
ATOM 2348 N N . THR A 1 287 ? 6.691 7.523 -2.231 1.00 96.62 287 THR A N 1
ATOM 2349 C CA . THR A 1 287 ? 5.587 7.202 -3.149 1.00 96.62 287 THR A CA 1
ATOM 2350 C C . THR A 1 287 ? 4.858 5.926 -2.734 1.00 96.62 287 THR A C 1
ATOM 2352 O O . THR A 1 287 ? 3.632 5.932 -2.633 1.00 96.62 287 THR A O 1
ATOM 2355 N N . LEU A 1 288 ? 5.580 4.852 -2.395 1.00 96.81 288 LEU A N 1
ATOM 2356 C CA . LEU A 1 288 ? 4.972 3.608 -1.906 1.00 96.81 288 LEU A CA 1
ATOM 2357 C C . LEU A 1 288 ? 4.191 3.821 -0.601 1.00 96.81 288 LEU A C 1
ATOM 2359 O O . LEU A 1 288 ? 3.096 3.283 -0.444 1.00 96.81 288 LEU A O 1
ATOM 2363 N N . ASN A 1 289 ? 4.705 4.640 0.324 1.00 95.56 289 ASN A N 1
ATOM 2364 C CA . ASN A 1 289 ? 3.949 5.028 1.521 1.00 95.56 289 ASN A CA 1
ATOM 2365 C C . ASN A 1 289 ? 2.670 5.796 1.174 1.00 95.56 289 ASN A C 1
ATOM 2367 O O . ASN A 1 289 ? 1.641 5.573 1.809 1.00 95.56 289 ASN A O 1
ATOM 2371 N N . SER A 1 290 ? 2.722 6.667 0.166 1.00 96.25 290 SER A N 1
ATOM 2372 C CA . SER A 1 290 ? 1.552 7.409 -0.309 1.00 96.25 290 SER A CA 1
ATOM 2373 C C . SER A 1 290 ? 0.508 6.472 -0.920 1.00 96.25 290 SER A C 1
ATOM 2375 O O . SER A 1 290 ? -0.671 6.591 -0.604 1.00 96.25 290 SER A O 1
ATOM 2377 N N . ILE A 1 291 ? 0.926 5.478 -1.710 1.00 96.12 291 ILE A N 1
ATOM 2378 C CA . ILE A 1 291 ? 0.032 4.442 -2.254 1.00 96.12 291 ILE A CA 1
ATOM 2379 C C . ILE A 1 291 ? -0.639 3.657 -1.115 1.00 96.12 291 ILE A C 1
ATOM 2381 O O . ILE A 1 291 ? -1.862 3.545 -1.078 1.00 96.12 291 ILE A O 1
ATOM 2385 N N . ILE A 1 292 ? 0.137 3.193 -0.127 1.00 95.69 292 ILE A N 1
ATOM 2386 C CA . ILE A 1 292 ? -0.398 2.502 1.061 1.00 95.69 292 ILE A CA 1
ATOM 2387 C C . ILE A 1 292 ? -1.390 3.401 1.816 1.00 95.69 292 ILE A C 1
ATOM 2389 O O . ILE A 1 292 ? -2.434 2.937 2.274 1.00 95.69 292 ILE A O 1
ATOM 2393 N N . TYR A 1 293 ? -1.088 4.694 1.945 1.00 95.06 293 TYR A N 1
ATOM 2394 C CA . TYR A 1 293 ? -1.976 5.667 2.575 1.00 95.06 293 TYR A CA 1
ATOM 2395 C C . TYR A 1 293 ? -3.316 5.797 1.840 1.00 95.06 293 TYR A C 1
ATOM 2397 O O . TYR A 1 293 ? -4.370 5.733 2.480 1.00 95.06 293 TYR A O 1
ATOM 2405 N N . PHE A 1 294 ? -3.290 5.957 0.514 1.00 95.25 294 PHE A N 1
ATOM 2406 C CA . PHE A 1 294 ? -4.504 6.070 -0.294 1.00 95.25 294 PHE A CA 1
ATOM 2407 C C . PHE A 1 294 ? -5.352 4.802 -0.212 1.00 95.25 294 PHE A C 1
ATOM 2409 O O . PHE A 1 294 ? -6.552 4.909 0.050 1.00 95.25 294 PHE A O 1
ATOM 2416 N N . ASN A 1 295 ? -4.735 3.622 -0.306 1.00 95.12 295 ASN A N 1
ATOM 2417 C CA . ASN A 1 295 ? -5.458 2.362 -0.160 1.00 95.12 295 ASN A CA 1
ATOM 2418 C C . ASN A 1 295 ? -6.089 2.221 1.234 1.00 95.12 295 ASN A C 1
ATOM 2420 O O . ASN A 1 295 ? -7.259 1.864 1.349 1.00 95.12 295 ASN A O 1
ATOM 2424 N N . ASN A 1 296 ? -5.368 2.567 2.306 1.00 95.06 296 ASN A N 1
ATOM 2425 C CA . ASN A 1 296 ? -5.924 2.559 3.664 1.00 95.06 296 ASN A CA 1
ATOM 2426 C C . ASN A 1 296 ? -7.112 3.523 3.809 1.00 95.06 296 ASN A C 1
ATOM 2428 O O . ASN A 1 296 ? -8.108 3.191 4.456 1.00 95.06 296 ASN A O 1
ATOM 2432 N N . SER A 1 297 ? -7.039 4.707 3.190 1.00 94.44 297 SER A N 1
ATOM 2433 C CA . SER A 1 297 ? -8.161 5.650 3.159 1.00 94.44 297 SER A CA 1
ATOM 2434 C C . SER A 1 297 ? -9.360 5.097 2.395 1.00 94.44 297 SER A C 1
ATOM 2436 O O . SER A 1 297 ? -10.499 5.342 2.797 1.00 94.44 297 SER A O 1
ATOM 2438 N N . GLU A 1 298 ? -9.125 4.369 1.308 1.00 94.44 298 GLU A N 1
ATOM 2439 C CA . GLU A 1 298 ? -10.181 3.716 0.545 1.00 94.44 298 GLU A CA 1
ATOM 2440 C C . GLU A 1 298 ? -10.840 2.591 1.350 1.00 94.44 298 GLU A C 1
ATOM 2442 O O . GLU A 1 298 ? -12.064 2.577 1.470 1.00 94.44 298 GLU A O 1
ATOM 2447 N N . ILE A 1 299 ? -10.047 1.709 1.963 1.00 94.56 299 ILE A N 1
ATOM 2448 C CA . ILE A 1 299 ? -10.513 0.611 2.820 1.00 94.56 299 ILE A CA 1
ATOM 2449 C C . ILE A 1 299 ? -11.424 1.147 3.926 1.00 94.56 299 ILE A C 1
ATOM 2451 O O . ILE A 1 299 ? -12.569 0.709 4.065 1.00 94.56 299 ILE A O 1
ATOM 2455 N N . VAL A 1 300 ? -10.945 2.137 4.689 1.00 95.25 300 VAL A N 1
ATOM 2456 C CA . VAL A 1 300 ? -11.726 2.735 5.780 1.00 95.25 300 VAL A CA 1
ATOM 2457 C C . VAL A 1 300 ? -12.994 3.387 5.226 1.00 95.25 300 VAL A C 1
ATOM 2459 O O . VAL A 1 300 ? -14.065 3.226 5.807 1.00 95.25 300 VAL A O 1
ATOM 2462 N N . GLY A 1 301 ? -12.905 4.080 4.088 1.00 94.75 301 GLY A N 1
ATOM 2463 C CA . GLY A 1 301 ? -14.049 4.718 3.439 1.00 94.75 301 GLY A CA 1
ATOM 2464 C C . GLY A 1 301 ? -15.113 3.731 2.945 1.00 94.75 301 GLY A C 1
ATOM 2465 O O . GLY A 1 301 ? -16.305 3.993 3.107 1.00 94.75 301 GLY A O 1
ATOM 2466 N N . GLN A 1 302 ? -14.719 2.598 2.359 1.00 94.88 302 GLN A N 1
ATOM 2467 C CA . GLN A 1 302 ? -15.648 1.558 1.909 1.00 94.88 302 GLN A CA 1
ATOM 2468 C C . GLN A 1 302 ? -16.334 0.877 3.104 1.00 94.88 302 GLN A C 1
ATOM 2470 O O . GLN A 1 302 ? -17.559 0.752 3.106 1.00 94.88 302 GLN A O 1
ATOM 2475 N N . ILE A 1 303 ? -15.579 0.528 4.154 1.00 94.44 303 ILE A N 1
ATOM 2476 C CA . ILE A 1 303 ? -16.136 -0.066 5.382 1.00 94.44 303 ILE A CA 1
ATOM 2477 C C . ILE A 1 303 ? -17.075 0.919 6.094 1.00 94.44 303 ILE A C 1
ATOM 2479 O O . ILE A 1 303 ? -18.152 0.535 6.540 1.00 94.44 303 ILE A O 1
ATOM 2483 N N . GLN A 1 304 ? -16.707 2.201 6.165 1.00 94.44 304 GLN A N 1
ATOM 2484 C CA . GLN A 1 304 ? -17.527 3.250 6.776 1.00 94.44 304 GLN A CA 1
ATOM 2485 C C . GLN A 1 304 ? -18.886 3.415 6.085 1.00 94.44 304 GLN A C 1
ATOM 2487 O O . GLN A 1 304 ? -19.887 3.671 6.756 1.00 94.44 304 GLN A O 1
ATOM 2492 N N . LYS A 1 305 ? -18.932 3.271 4.755 1.00 94.06 305 LYS A N 1
ATOM 2493 C CA . LYS A 1 305 ? -20.172 3.352 3.971 1.00 94.06 305 LYS A CA 1
ATOM 2494 C C . LYS A 1 305 ? -21.062 2.119 4.147 1.00 94.06 305 LYS A C 1
ATOM 2496 O O . LYS A 1 305 ? -22.282 2.249 4.038 1.00 94.06 305 LYS A O 1
ATOM 2501 N N . ASP A 1 306 ? -20.492 0.949 4.442 1.00 94.44 306 ASP A N 1
ATOM 2502 C CA . ASP A 1 306 ? -21.253 -0.269 4.739 1.00 94.44 306 ASP A CA 1
ATOM 2503 C C . ASP A 1 306 ? -21.690 -0.308 6.214 1.00 94.44 306 ASP A C 1
ATOM 2505 O O . ASP A 1 306 ? -21.153 -1.025 7.064 1.00 94.44 306 ASP A O 1
ATOM 2509 N N . THR A 1 307 ? -22.728 0.469 6.528 1.00 93.06 307 THR A N 1
ATOM 2510 C CA . THR A 1 307 ? -23.310 0.509 7.878 1.00 93.06 307 THR A CA 1
ATOM 2511 C C . THR A 1 307 ? -23.854 -0.848 8.325 1.00 93.06 307 THR A C 1
ATOM 2513 O O . THR A 1 307 ? -23.853 -1.138 9.521 1.00 93.06 307 THR A O 1
ATOM 2516 N N . THR A 1 308 ? -24.270 -1.712 7.392 1.00 94.25 308 THR A N 1
ATOM 2517 C CA . THR A 1 308 ? -24.779 -3.050 7.720 1.00 94.25 308 THR A CA 1
ATOM 2518 C C . THR A 1 308 ? -23.668 -3.981 8.190 1.00 94.25 308 THR A C 1
ATOM 2520 O O . THR A 1 308 ? -23.873 -4.760 9.122 1.00 94.25 308 THR A O 1
ATOM 2523 N N . PHE A 1 309 ? -22.481 -3.884 7.588 1.00 94.38 309 PHE A N 1
ATOM 2524 C CA . PHE A 1 309 ? -21.290 -4.600 8.027 1.00 94.38 309 PHE A CA 1
ATOM 2525 C C . PHE A 1 309 ? -20.870 -4.156 9.433 1.00 94.38 309 PHE A C 1
ATOM 2527 O O . PHE A 1 309 ? -20.722 -4.995 10.322 1.00 94.38 309 PHE A O 1
ATOM 2534 N N . LEU A 1 310 ? -20.778 -2.845 9.676 1.00 94.50 310 LEU A N 1
ATOM 2535 C CA . LEU A 1 310 ? -20.418 -2.304 10.993 1.00 94.50 310 LEU A CA 1
ATOM 2536 C C . LEU A 1 310 ? -21.422 -2.702 12.088 1.00 94.50 310 LEU A C 1
ATOM 2538 O O . LEU A 1 310 ? -21.024 -3.123 13.174 1.00 94.50 310 LEU A O 1
ATOM 2542 N N . GLN A 1 311 ? -22.725 -2.657 11.797 1.00 94.75 311 GLN A N 1
ATOM 2543 C CA . GLN A 1 311 ? -23.759 -3.120 12.729 1.00 94.75 311 GLN A CA 1
ATOM 2544 C C . GLN A 1 311 ? -23.623 -4.610 13.065 1.00 94.75 311 GLN A C 1
ATOM 2546 O O . GLN A 1 311 ? -23.825 -4.993 14.221 1.00 94.75 311 GLN A O 1
ATOM 2551 N N . LYS A 1 312 ? -23.269 -5.456 12.087 1.00 94.44 312 LYS A N 1
ATOM 2552 C CA . LYS A 1 312 ? -23.011 -6.886 12.324 1.00 94.44 312 LYS A CA 1
ATOM 2553 C C . LYS A 1 312 ? -21.815 -7.086 13.250 1.00 94.44 312 LYS A C 1
ATOM 2555 O O . LYS A 1 312 ? -21.949 -7.855 14.196 1.00 94.44 312 LYS A O 1
ATOM 2560 N N . ILE A 1 313 ? -20.709 -6.368 13.029 1.00 94.56 313 ILE A N 1
ATOM 2561 C CA . ILE A 1 313 ? -19.523 -6.408 13.904 1.00 94.56 313 ILE A CA 1
ATOM 2562 C C . ILE A 1 313 ? -19.928 -6.090 15.349 1.00 94.56 313 ILE A C 1
ATOM 2564 O O . ILE A 1 313 ? -19.675 -6.880 16.255 1.00 94.56 313 ILE A O 1
ATOM 2568 N N . PHE A 1 314 ? -20.622 -4.973 15.571 1.00 95.88 314 PHE A N 1
ATOM 2569 C CA . PHE A 1 314 ? -21.021 -4.550 16.916 1.00 95.88 314 PHE A CA 1
ATOM 2570 C C . PHE A 1 314 ? -22.007 -5.509 17.581 1.00 95.88 314 PHE A C 1
ATOM 2572 O O . PHE A 1 314 ? -21.871 -5.827 18.762 1.00 95.88 314 PHE A O 1
ATOM 2579 N N . THR A 1 315 ? -22.969 -6.021 16.814 1.00 95.12 315 THR A N 1
ATOM 2580 C CA . THR A 1 315 ? -23.930 -7.014 17.304 1.00 95.12 315 THR A CA 1
ATOM 2581 C C . THR A 1 315 ? -23.224 -8.307 17.711 1.00 95.12 315 THR A C 1
ATOM 2583 O O . THR A 1 315 ? -23.522 -8.849 18.772 1.00 95.12 315 THR A O 1
ATOM 2586 N N . GLN A 1 316 ? -22.264 -8.783 16.913 1.00 94.94 316 GLN A N 1
ATOM 2587 C CA . GLN A 1 316 ? -21.495 -9.985 17.233 1.00 94.94 316 GLN A CA 1
ATOM 2588 C C . GLN A 1 316 ? -20.606 -9.780 18.462 1.00 94.94 316 GLN A C 1
ATOM 2590 O O . GLN A 1 316 ? -20.627 -10.628 19.344 1.00 94.94 316 GLN A O 1
ATOM 2595 N N . ILE A 1 317 ? -19.934 -8.630 18.610 1.00 95.44 317 ILE A N 1
ATOM 2596 C CA . ILE A 1 317 ? -19.154 -8.320 19.826 1.00 95.44 317 ILE A CA 1
ATOM 2597 C C . ILE A 1 317 ? -20.030 -8.433 21.086 1.00 95.44 317 ILE A C 1
ATOM 2599 O O . ILE A 1 317 ? -19.624 -9.060 22.071 1.00 95.44 317 ILE A O 1
ATOM 2603 N N . GLN A 1 318 ? -21.244 -7.870 21.044 1.00 94.25 318 GLN A N 1
ATOM 2604 C CA . GLN A 1 318 ? -22.193 -7.915 22.163 1.00 94.25 318 GLN A CA 1
ATOM 2605 C C . GLN A 1 318 ? -22.714 -9.336 22.447 1.00 94.25 318 GLN A C 1
ATOM 2607 O O . GLN A 1 318 ? -22.991 -9.660 23.601 1.00 94.25 318 GLN A O 1
ATOM 2612 N N . GLN A 1 319 ? -22.856 -10.182 21.421 1.00 94.12 319 GLN A N 1
ATOM 2613 C CA . GLN A 1 319 ? -23.413 -11.537 21.536 1.00 94.12 319 GLN A CA 1
ATOM 2614 C C . GLN A 1 319 ? -22.377 -12.613 21.883 1.00 94.12 319 GLN A C 1
ATOM 2616 O O . GLN A 1 319 ? -22.723 -13.590 22.550 1.00 94.12 319 GLN A O 1
ATOM 2621 N N . SER A 1 320 ? -21.130 -12.461 21.438 1.00 93.88 320 SER A N 1
ATOM 2622 C CA . SER A 1 320 ? -20.051 -13.398 21.755 1.00 93.88 320 SER A CA 1
ATOM 2623 C C . SER A 1 320 ? -19.808 -13.436 23.269 1.00 93.88 320 SER A C 1
ATOM 2625 O O . SER A 1 320 ? -19.967 -12.416 23.920 1.00 93.88 320 SER A O 1
ATOM 2627 N N . PRO A 1 321 ? -19.437 -14.569 23.883 1.00 93.44 321 PRO A N 1
ATOM 2628 C CA . PRO A 1 321 ? -19.229 -14.635 25.330 1.00 93.44 321 PRO A CA 1
ATOM 2629 C C . PRO A 1 321 ? -17.922 -13.955 25.775 1.00 93.44 321 PRO A C 1
ATOM 2631 O O . PRO A 1 321 ? -16.972 -13.836 24.992 1.00 93.44 321 PRO A O 1
ATOM 2634 N N . SER A 1 322 ? -17.866 -13.550 27.052 1.00 92.69 322 SER A N 1
ATOM 2635 C CA . SER A 1 322 ? -16.644 -13.026 27.689 1.00 92.69 322 SER A CA 1
ATOM 2636 C C . SER A 1 322 ? -15.507 -14.037 27.612 1.00 92.69 322 SER A C 1
ATOM 2638 O O . SER A 1 322 ? -15.728 -15.241 27.758 1.00 92.69 322 SER A O 1
ATOM 2640 N N . GLY A 1 323 ? -14.307 -13.552 27.294 1.00 91.00 323 GLY A N 1
ATOM 2641 C CA . GLY A 1 323 ? -13.121 -14.386 27.125 1.00 91.00 323 GLY A CA 1
ATOM 2642 C C . GLY A 1 323 ? -13.109 -15.271 25.870 1.00 91.00 323 GLY A C 1
ATOM 2643 O O . GLY A 1 323 ? -12.242 -16.136 25.738 1.00 91.00 323 GLY A O 1
ATOM 2644 N N . SER A 1 324 ? -14.040 -15.089 24.928 1.00 94.19 324 SER A N 1
ATOM 2645 C CA . SER A 1 324 ? -14.024 -15.834 23.664 1.00 94.19 324 SER A CA 1
ATOM 2646 C C . SER A 1 324 ? -12.997 -15.289 22.669 1.00 94.19 324 SER A C 1
ATOM 2648 O O . SER A 1 324 ? -12.749 -14.085 22.582 1.00 94.19 324 SER A O 1
ATOM 2650 N N . SER A 1 325 ? -12.419 -16.183 21.858 1.00 91.38 325 SER A N 1
ATOM 2651 C CA . SER A 1 325 ? -11.528 -15.779 20.766 1.00 91.38 325 SER A CA 1
ATOM 2652 C C . SER A 1 325 ? -12.259 -14.971 19.695 1.00 91.38 325 SER A C 1
ATOM 2654 O O . SER A 1 325 ? -11.681 -14.035 19.165 1.00 91.38 325 SER A O 1
ATOM 2656 N N . GLU A 1 326 ? -13.528 -15.291 19.418 1.00 91.75 326 GLU A N 1
ATOM 2657 C CA . GLU A 1 326 ? -14.365 -14.573 18.447 1.00 91.75 326 GLU A CA 1
ATOM 2658 C C . GLU A 1 326 ? -14.524 -13.094 18.823 1.00 91.75 326 GLU A C 1
ATOM 2660 O O . GLU A 1 326 ? -14.196 -12.219 18.024 1.00 91.75 326 GLU A O 1
ATOM 2665 N N . ARG A 1 327 ? -14.935 -12.806 20.068 1.00 94.12 327 ARG A N 1
ATOM 2666 C CA . ARG A 1 327 ? -15.049 -11.429 20.570 1.00 94.12 327 ARG A CA 1
ATOM 2667 C C . ARG A 1 327 ? -13.724 -10.680 20.468 1.00 94.12 327 ARG A C 1
ATOM 2669 O O . ARG A 1 327 ? -13.702 -9.522 20.055 1.00 94.12 327 ARG A O 1
ATOM 2676 N N . ARG A 1 328 ? -12.626 -11.343 20.844 1.00 93.62 328 ARG A N 1
ATOM 2677 C CA . ARG A 1 328 ? -11.280 -10.770 20.770 1.00 93.62 328 ARG A CA 1
ATOM 2678 C C . ARG A 1 328 ? -10.908 -10.416 19.332 1.00 93.62 328 ARG A C 1
ATOM 2680 O O . ARG A 1 328 ? -10.425 -9.318 19.096 1.00 93.62 328 ARG A O 1
ATOM 2687 N N . ASP A 1 329 ? -11.142 -11.315 18.382 1.00 92.62 329 ASP A N 1
ATOM 2688 C CA . ASP A 1 329 ? -10.788 -11.104 16.978 1.00 92.62 329 ASP A CA 1
ATOM 2689 C C . ASP A 1 329 ? -11.607 -9.958 16.350 1.00 92.62 329 ASP A C 1
ATOM 2691 O O . ASP A 1 329 ? -11.051 -9.128 15.635 1.00 92.62 329 ASP A O 1
ATOM 2695 N N . LEU A 1 330 ? -12.900 -9.849 16.681 1.00 94.50 330 LEU A N 1
ATOM 2696 C CA . LEU A 1 330 ? -13.756 -8.729 16.261 1.00 94.50 330 LEU A CA 1
ATOM 2697 C C . LEU A 1 330 ? -13.270 -7.379 16.812 1.00 94.50 330 LEU A C 1
ATOM 2699 O O . LEU A 1 330 ? -13.302 -6.370 16.105 1.00 94.50 330 LEU A O 1
ATOM 2703 N N . LEU A 1 331 ? -12.816 -7.349 18.069 1.00 94.62 331 LEU A N 1
ATOM 2704 C CA . LEU A 1 331 ? -12.270 -6.137 18.678 1.00 94.62 331 LEU A CA 1
ATOM 2705 C C . LEU A 1 331 ? -10.895 -5.761 18.127 1.00 94.62 331 LEU A C 1
ATOM 2707 O O . LEU A 1 331 ? -10.646 -4.573 17.948 1.00 94.62 331 LEU A O 1
ATOM 2711 N N . LEU A 1 332 ? -10.033 -6.735 17.826 1.00 94.06 332 LEU A N 1
ATOM 2712 C CA . LEU A 1 332 ? -8.751 -6.485 17.160 1.00 94.06 332 LEU A CA 1
ATOM 2713 C C . LEU A 1 332 ? -8.967 -5.862 15.777 1.00 94.06 332 LEU A C 1
ATOM 2715 O O . LEU A 1 332 ? -8.385 -4.823 15.487 1.00 94.06 332 LEU A O 1
ATOM 2719 N N . PHE A 1 333 ? -9.900 -6.406 14.991 1.00 94.56 333 PHE A N 1
ATOM 2720 C CA . PHE A 1 333 ? -10.286 -5.813 13.710 1.00 94.56 333 PHE A CA 1
ATOM 2721 C C . PHE A 1 333 ? -10.773 -4.363 13.869 1.00 94.56 333 PHE A C 1
ATOM 2723 O O . PHE A 1 333 ? -10.350 -3.465 13.141 1.00 94.56 333 PHE A O 1
ATOM 2730 N N . LEU A 1 334 ? -11.652 -4.098 14.844 1.00 95.19 334 LEU A N 1
ATOM 2731 C CA . LEU A 1 334 ? -12.163 -2.746 15.085 1.00 95.19 334 LEU A CA 1
ATOM 2732 C C . LEU A 1 334 ? -11.063 -1.786 15.570 1.00 95.19 334 LEU A C 1
ATOM 2734 O O . LEU A 1 334 ? -11.068 -0.610 15.200 1.00 95.19 334 LEU A O 1
ATOM 2738 N N . GLN A 1 335 ? -10.122 -2.275 16.377 1.00 94.94 335 GLN A N 1
ATOM 2739 C CA . GLN A 1 335 ? -8.952 -1.532 16.840 1.00 94.94 335 GLN A CA 1
ATOM 2740 C C . GLN A 1 335 ? -8.036 -1.167 15.668 1.00 94.94 335 GLN A C 1
ATOM 2742 O O . GLN A 1 335 ? -7.636 -0.008 15.558 1.00 94.94 335 GLN A O 1
ATOM 2747 N N . GLU A 1 336 ? -7.747 -2.111 14.773 1.00 92.31 336 GLU A N 1
ATOM 2748 C CA . GLU A 1 336 ? -6.949 -1.892 13.562 1.00 92.31 336 GLU A CA 1
ATOM 2749 C C . GLU A 1 336 ? -7.630 -0.888 12.632 1.00 92.31 336 GLU A C 1
ATOM 2751 O O . GLU A 1 336 ? -7.003 0.085 12.211 1.00 92.31 336 GLU A O 1
ATOM 2756 N N . LEU A 1 337 ? -8.940 -1.031 12.408 1.00 94.62 337 LEU A N 1
ATOM 2757 C CA . LEU A 1 337 ? -9.723 -0.084 11.617 1.00 94.62 337 LEU A CA 1
ATOM 2758 C C . LEU A 1 337 ? -9.674 1.336 12.208 1.00 94.62 337 LEU A C 1
ATOM 2760 O O . LEU A 1 337 ? -9.458 2.308 11.480 1.00 94.62 337 LEU A O 1
ATOM 2764 N N . CYS A 1 338 ? -9.808 1.471 13.532 1.00 94.44 338 CYS A N 1
ATOM 2765 C CA . CYS A 1 338 ? -9.614 2.748 14.226 1.00 94.44 338 CYS A CA 1
ATOM 2766 C C . CYS A 1 338 ? -8.173 3.266 14.092 1.00 94.44 338 CYS A C 1
ATOM 2768 O O . CYS A 1 338 ? -7.963 4.472 13.957 1.00 94.44 338 CYS A O 1
ATOM 2770 N N . GLY A 1 339 ? -7.184 2.371 14.119 1.00 92.69 339 GLY A N 1
ATOM 2771 C CA . GLY A 1 339 ? -5.771 2.673 13.911 1.00 92.69 339 GLY A CA 1
ATOM 2772 C C . GLY A 1 339 ? -5.496 3.261 12.528 1.00 92.69 339 GLY A C 1
ATOM 2773 O O . GLY A 1 339 ? -4.839 4.296 12.429 1.00 92.69 339 GLY A O 1
ATOM 2774 N N . LEU A 1 340 ? -6.068 2.672 11.474 1.00 93.00 340 LEU A N 1
ATOM 2775 C CA . LEU A 1 340 ? -6.004 3.209 10.112 1.00 93.00 340 LEU A CA 1
ATOM 2776 C C . LEU A 1 340 ? -6.696 4.575 10.022 1.00 93.00 340 LEU A C 1
ATOM 2778 O O . LEU A 1 340 ? -6.143 5.524 9.462 1.00 93.00 340 LEU A O 1
ATOM 2782 N N . ALA A 1 341 ? -7.869 4.708 10.650 1.00 93.00 341 ALA A N 1
ATOM 2783 C CA . ALA A 1 341 ? -8.642 5.945 10.650 1.00 93.00 341 ALA A CA 1
ATOM 2784 C C . ALA A 1 341 ? -7.910 7.135 11.305 1.00 93.00 341 ALA A C 1
ATOM 2786 O O . ALA A 1 341 ? -8.152 8.285 10.929 1.00 93.00 341 ALA A O 1
ATOM 2787 N N . LYS A 1 342 ? -6.988 6.894 12.254 1.00 89.12 342 LYS A N 1
ATOM 2788 C CA . LYS A 1 342 ? -6.196 7.955 12.913 1.00 89.12 342 LYS A CA 1
ATOM 2789 C C . LYS A 1 342 ? -5.362 8.780 11.940 1.00 89.12 342 LYS A C 1
ATOM 2791 O O . LYS A 1 342 ? -5.168 9.967 12.200 1.00 89.12 342 LYS A O 1
ATOM 2796 N N . ASN A 1 343 ? -4.895 8.159 10.858 1.00 88.50 343 ASN A N 1
ATOM 2797 C CA . ASN A 1 343 ? -4.003 8.783 9.882 1.00 88.50 343 ASN A CA 1
ATOM 2798 C C . ASN A 1 343 ? -4.766 9.538 8.781 1.00 88.50 343 ASN A C 1
ATOM 2800 O O . ASN A 1 343 ? -4.165 10.271 7.998 1.00 88.50 343 ASN A O 1
ATOM 2804 N N . LEU A 1 344 ? -6.089 9.386 8.701 1.00 90.38 344 LEU A N 1
ATOM 2805 C CA . LEU A 1 344 ? -6.892 10.035 7.668 1.00 90.38 344 LEU A CA 1
ATOM 2806 C C . LEU A 1 344 ? -6.913 11.558 7.817 1.00 90.38 344 LEU A C 1
ATOM 2808 O O . LEU A 1 344 ? -6.748 12.114 8.904 1.00 90.38 344 LEU A O 1
ATOM 2812 N N . GLN A 1 345 ? -7.211 12.235 6.708 1.00 90.12 345 GLN A N 1
ATOM 2813 C CA . GLN A 1 345 ? -7.531 13.659 6.718 1.00 90.12 345 GLN A CA 1
ATOM 2814 C C . GLN A 1 345 ? -8.684 13.959 7.690 1.00 90.12 345 GLN A C 1
ATOM 2816 O O . GLN A 1 345 ? -9.620 13.169 7.830 1.00 90.12 345 GLN A O 1
ATOM 2821 N N . ILE A 1 346 ? -8.645 15.140 8.315 1.00 90.25 346 ILE A N 1
ATOM 2822 C CA . ILE A 1 346 ? -9.541 15.552 9.413 1.00 90.25 346 ILE A CA 1
ATOM 2823 C C . ILE A 1 346 ? -11.028 15.319 9.088 1.00 90.25 346 ILE A C 1
ATOM 2825 O O . ILE A 1 346 ? -11.780 14.850 9.942 1.00 90.25 346 ILE A O 1
ATOM 2829 N N . GLN A 1 347 ? -11.459 15.601 7.853 1.00 89.94 347 GLN A N 1
ATOM 2830 C CA . GLN A 1 347 ? -12.852 15.422 7.425 1.00 89.94 347 GLN A CA 1
ATOM 2831 C C . GLN A 1 347 ? -13.274 13.944 7.369 1.00 89.94 347 GLN A C 1
ATOM 2833 O O . GLN A 1 347 ? -14.313 13.576 7.926 1.00 89.94 347 GLN A O 1
ATOM 2838 N N . ASN A 1 348 ? -12.454 13.088 6.750 1.00 90.31 348 ASN A N 1
ATOM 2839 C CA . ASN A 1 348 ? -12.718 11.649 6.641 1.00 90.31 348 ASN A CA 1
ATOM 2840 C C . ASN A 1 348 ? -12.657 10.981 8.017 1.00 90.31 348 ASN A C 1
ATOM 2842 O O . ASN A 1 348 ? -13.546 10.206 8.367 1.00 90.31 348 ASN A O 1
ATOM 2846 N N . LYS A 1 349 ? -11.665 11.360 8.831 1.00 92.19 349 LYS A N 1
ATOM 2847 C CA . LYS A 1 349 ? -11.533 10.930 10.225 1.00 92.19 349 LYS A CA 1
ATOM 2848 C C . LYS A 1 349 ? -12.787 11.271 11.037 1.00 92.19 349 LYS A C 1
ATOM 2850 O O . LYS A 1 349 ? -13.326 10.411 11.729 1.00 92.19 349 LYS A O 1
ATOM 2855 N N . SER A 1 350 ? -13.297 12.498 10.900 1.00 91.12 350 SER A N 1
ATOM 2856 C CA . SER A 1 350 ? -14.511 12.930 11.601 1.00 91.12 350 SER A CA 1
ATOM 2857 C C . SER A 1 350 ? -15.745 12.151 11.188 1.00 91.12 350 SER A C 1
ATOM 2859 O O . SER A 1 350 ? -16.484 11.656 12.038 1.00 91.12 350 SER A O 1
ATOM 2861 N N . THR A 1 351 ? -15.925 11.977 9.882 1.00 92.69 351 THR A N 1
ATOM 2862 C CA . THR A 1 351 ? -17.040 11.204 9.330 1.00 92.69 351 THR A CA 1
ATOM 2863 C C . THR A 1 351 ? -17.011 9.759 9.832 1.00 92.69 351 THR A C 1
ATOM 2865 O O . THR A 1 351 ? -18.043 9.230 10.240 1.00 92.69 351 THR A O 1
ATOM 2868 N N . PHE A 1 352 ? -15.826 9.145 9.881 1.00 95.38 352 PHE A N 1
ATOM 2869 C CA . PHE A 1 352 ? -15.636 7.789 10.385 1.00 95.38 352 PHE A CA 1
ATOM 2870 C C . PHE A 1 352 ? -16.050 7.640 11.857 1.00 95.38 352 PHE A C 1
ATOM 2872 O O . PHE A 1 352 ? -16.936 6.841 12.160 1.00 95.38 352 PHE A O 1
ATOM 2879 N N . PHE A 1 353 ? -15.481 8.434 12.772 1.00 94.62 353 PHE A N 1
ATOM 2880 C CA . PHE A 1 353 ? -15.792 8.305 14.204 1.00 94.62 353 PHE A CA 1
ATOM 2881 C C . PHE A 1 353 ? -17.243 8.688 14.537 1.00 94.62 353 PHE A C 1
ATOM 2883 O O . PHE A 1 353 ? -17.865 8.035 15.376 1.00 94.62 353 PHE A O 1
ATOM 2890 N N . LEU A 1 354 ? -17.825 9.673 13.838 1.00 92.75 354 LEU A N 1
ATOM 2891 C CA . LEU A 1 354 ? -19.257 9.983 13.949 1.00 92.75 354 LEU A CA 1
ATOM 2892 C C . LEU A 1 354 ? -20.130 8.797 13.515 1.00 92.75 354 LEU A C 1
ATOM 2894 O O . LEU A 1 354 ? -21.131 8.501 14.167 1.00 92.75 354 LEU A O 1
ATOM 2898 N N . SER A 1 355 ? -19.742 8.107 12.439 1.00 94.25 355 SER A N 1
ATOM 2899 C CA . SER A 1 355 ? -20.445 6.925 11.939 1.00 94.25 355 SER A CA 1
ATOM 2900 C C . SER A 1 355 ? -20.380 5.754 12.919 1.00 94.25 355 SER A C 1
ATOM 2902 O O . SER A 1 355 ? -21.379 5.070 13.098 1.00 94.25 355 SER A O 1
ATOM 2904 N N . LEU A 1 356 ? -19.243 5.514 13.580 1.00 94.88 356 LEU A N 1
ATOM 2905 C CA . LEU A 1 356 ? -19.171 4.471 14.610 1.00 94.88 356 LEU A CA 1
ATOM 2906 C C . LEU A 1 356 ? -20.030 4.834 15.828 1.00 94.88 356 LEU A C 1
ATOM 2908 O O . LEU A 1 356 ? -20.781 4.002 16.333 1.00 94.88 356 LEU A O 1
ATOM 2912 N N . SER A 1 357 ? -19.947 6.088 16.281 1.00 92.06 357 SER A N 1
ATOM 2913 C CA . SER A 1 357 ? -20.702 6.587 17.435 1.00 92.06 357 SER A CA 1
ATOM 2914 C C . SER A 1 357 ? -22.218 6.469 17.233 1.00 92.06 357 SER A C 1
ATOM 2916 O O . SER A 1 357 ? -22.924 6.012 18.132 1.00 92.06 357 SER A O 1
ATOM 2918 N N . SER A 1 358 ? -22.721 6.792 16.035 1.00 92.00 358 SER A N 1
ATOM 2919 C CA . SER A 1 358 ? -24.150 6.675 15.699 1.00 92.00 358 SER A CA 1
ATOM 2920 C C . SER A 1 358 ? -24.657 5.231 15.607 1.00 92.00 358 SER A C 1
ATOM 2922 O O . SER A 1 358 ? -25.863 5.001 15.661 1.00 92.00 358 SER A O 1
ATOM 2924 N N . LEU A 1 359 ? -23.746 4.263 15.498 1.00 93.44 359 LEU A N 1
ATOM 2925 C CA . LEU A 1 359 ? -24.026 2.831 15.449 1.00 93.44 359 LEU A CA 1
ATOM 2926 C C . LEU A 1 359 ? -23.853 2.151 16.821 1.00 93.44 359 LEU A C 1
ATOM 2928 O O . LEU A 1 359 ? -23.627 0.950 16.879 1.00 93.44 359 LEU A O 1
ATOM 2932 N N . ASP A 1 360 ? -23.976 2.885 17.930 1.00 91.19 360 ASP A N 1
ATOM 2933 C CA . ASP A 1 360 ? -23.879 2.347 19.298 1.00 91.19 360 ASP A CA 1
ATOM 2934 C C . ASP A 1 360 ? -22.483 1.794 19.675 1.00 91.19 360 ASP A C 1
ATOM 2936 O O . ASP A 1 360 ? -22.360 0.842 20.459 1.00 91.19 360 ASP A O 1
ATOM 2940 N N . LEU A 1 361 ? -21.402 2.417 19.180 1.00 95.19 361 LEU A N 1
ATOM 2941 C CA . LEU A 1 361 ? -20.024 2.045 19.543 1.00 95.19 361 LEU A CA 1
ATOM 2942 C C . LEU A 1 361 ? -19.827 1.961 21.067 1.00 95.19 361 LEU A C 1
ATOM 2944 O O . LEU A 1 361 ? -19.401 0.931 21.579 1.00 95.19 361 LEU A O 1
ATOM 2948 N N . PHE A 1 362 ? -20.158 3.014 21.822 1.00 94.81 362 PHE A N 1
ATOM 2949 C CA . PHE A 1 362 ? -19.883 3.049 23.266 1.00 94.81 362 PHE A CA 1
ATOM 2950 C C . PHE A 1 362 ? -20.697 2.028 24.064 1.00 94.81 362 PHE A C 1
ATOM 2952 O O . PHE A 1 362 ? -20.201 1.465 25.040 1.00 94.81 362 PHE A O 1
ATOM 2959 N N . LYS A 1 363 ? -21.921 1.729 23.624 1.00 93.88 363 LYS A N 1
ATOM 2960 C CA . LYS A 1 363 ? -22.723 0.644 24.194 1.00 93.88 363 LYS A CA 1
ATOM 2961 C C . LYS A 1 363 ? -22.050 -0.701 23.952 1.00 93.88 363 LYS A C 1
ATOM 2963 O O . LYS A 1 363 ? -21.956 -1.492 24.881 1.00 93.88 363 LYS A O 1
ATOM 2968 N N . THR A 1 364 ? -21.504 -0.928 22.762 1.00 95.56 364 THR A N 1
ATOM 2969 C CA . THR A 1 364 ? -20.719 -2.133 22.457 1.00 95.56 364 THR A CA 1
ATOM 2970 C C . THR A 1 364 ? -19.493 -2.241 23.366 1.00 95.56 364 THR A C 1
ATOM 2972 O O . THR A 1 364 ? -19.329 -3.248 24.049 1.00 95.56 364 THR A O 1
ATOM 2975 N N . LEU A 1 365 ? -18.689 -1.179 23.466 1.00 95.88 365 LEU A N 1
ATOM 2976 C CA . LEU A 1 365 ? -17.468 -1.159 24.285 1.00 95.88 365 LEU A CA 1
ATOM 2977 C C . LEU A 1 365 ? -17.748 -1.305 25.790 1.00 95.88 365 LEU A C 1
ATOM 2979 O O . LEU A 1 365 ? -16.945 -1.883 26.516 1.00 95.88 365 LEU A O 1
ATOM 2983 N N . SER A 1 366 ? -18.911 -0.856 26.273 1.00 94.31 366 SER A N 1
ATOM 2984 C CA . SER A 1 366 ? -19.309 -1.057 27.674 1.00 94.31 366 SER A CA 1
ATOM 2985 C C . SER A 1 366 ? -19.446 -2.530 28.074 1.00 94.31 366 SER A C 1
ATOM 2987 O O . SER A 1 366 ? -19.353 -2.841 29.258 1.00 94.31 366 SER A O 1
ATOM 2989 N N . THR A 1 367 ? -19.639 -3.433 27.103 1.00 93.81 367 THR A N 1
ATOM 2990 C CA . THR A 1 367 ? -19.749 -4.886 27.336 1.00 93.81 367 THR A CA 1
ATOM 2991 C C . THR A 1 367 ? -18.400 -5.607 27.354 1.00 93.81 367 THR A C 1
ATOM 2993 O O . THR A 1 367 ? -18.361 -6.812 27.597 1.00 93.81 367 THR A O 1
ATOM 2996 N N . THR A 1 368 ? -17.306 -4.894 27.057 1.00 94.88 368 THR A N 1
ATOM 2997 C CA . THR A 1 368 ? -15.965 -5.477 26.886 1.00 94.88 368 THR A CA 1
ATOM 2998 C C . THR A 1 368 ? -14.902 -4.843 27.783 1.00 94.88 368 THR A C 1
ATOM 3000 O O . THR A 1 368 ? -13.783 -5.349 27.854 1.00 94.88 368 THR A O 1
ATOM 3003 N N . LEU A 1 369 ? -15.238 -3.765 28.504 1.00 92.25 369 LEU A N 1
ATOM 3004 C CA . LEU A 1 369 ? -14.351 -3.106 29.471 1.00 92.25 369 LEU A CA 1
ATOM 3005 C C . LEU A 1 369 ? -13.953 -4.012 30.646 1.00 92.25 369 LEU A C 1
ATOM 3007 O O . LEU A 1 369 ? -12.878 -3.833 31.212 1.00 92.25 369 LEU A O 1
ATOM 3011 N N . ASP A 1 370 ? -14.802 -4.969 31.010 1.00 90.50 370 ASP A N 1
ATOM 3012 C CA . ASP A 1 370 ? -14.609 -5.938 32.090 1.00 90.50 370 ASP A CA 1
ATOM 3013 C C . ASP A 1 370 ? -14.414 -7.379 31.579 1.00 90.50 370 ASP A C 1
ATOM 3015 O O . ASP A 1 370 ? -14.561 -8.325 32.349 1.00 90.50 370 ASP A O 1
ATOM 3019 N N . ASP A 1 371 ? -14.058 -7.552 30.298 1.00 93.44 371 ASP A N 1
ATOM 3020 C CA . ASP A 1 371 ? -13.844 -8.872 29.685 1.00 93.44 371 ASP A CA 1
ATOM 3021 C C . ASP A 1 371 ? -12.716 -9.653 30.378 1.00 93.44 371 ASP A C 1
ATOM 3023 O O . ASP A 1 371 ? -11.733 -9.070 30.834 1.00 93.44 371 ASP A O 1
ATOM 3027 N N . ASP A 1 372 ? -12.811 -10.983 30.416 1.00 91.19 372 ASP A N 1
ATOM 3028 C CA . ASP A 1 372 ? -11.837 -11.842 31.105 1.00 91.19 372 ASP A CA 1
ATOM 3029 C C . ASP A 1 372 ? -10.422 -11.756 30.498 1.00 91.19 372 ASP A C 1
ATOM 3031 O O . ASP A 1 372 ? -9.414 -11.865 31.209 1.00 91.19 372 ASP A O 1
ATOM 3035 N N . ILE A 1 373 ? -10.314 -11.518 29.185 1.00 93.06 373 ILE A N 1
ATOM 3036 C CA . ILE A 1 373 ? -9.030 -11.452 28.479 1.00 93.06 373 ILE A CA 1
ATOM 3037 C C . ILE A 1 373 ? -8.467 -10.026 28.514 1.00 93.06 373 ILE A C 1
ATOM 3039 O O . ILE A 1 373 ? -9.059 -9.089 27.983 1.00 93.06 373 ILE A O 1
ATOM 3043 N N . ALA A 1 374 ? -7.243 -9.881 29.035 1.00 92.06 374 ALA A N 1
ATOM 3044 C CA . ALA A 1 374 ? -6.541 -8.595 29.093 1.00 92.06 374 ALA A CA 1
ATOM 3045 C C . ALA A 1 374 ? -6.404 -7.929 27.714 1.00 92.06 374 ALA A C 1
ATOM 3047 O O . ALA A 1 374 ? -6.693 -6.746 27.581 1.00 92.06 374 ALA A O 1
ATOM 3048 N N . GLN A 1 375 ? -6.060 -8.692 26.669 1.00 93.38 375 GLN A N 1
ATOM 3049 C CA . GLN A 1 375 ? -5.972 -8.171 25.300 1.00 93.38 375 GLN A CA 1
ATOM 3050 C C . GLN A 1 375 ? -7.289 -7.541 24.818 1.00 93.38 375 GLN A C 1
ATOM 3052 O O . GLN A 1 375 ? -7.256 -6.495 24.184 1.00 93.38 375 GLN A O 1
ATOM 3057 N N . THR A 1 376 ? -8.442 -8.136 25.144 1.00 94.62 376 THR A N 1
ATOM 3058 C CA . THR A 1 376 ? -9.766 -7.599 24.790 1.00 94.62 376 THR A CA 1
ATOM 3059 C C . THR A 1 376 ? -10.007 -6.253 25.469 1.00 94.62 376 THR A C 1
ATOM 3061 O O . THR A 1 376 ? -10.486 -5.308 24.836 1.00 94.62 376 THR A O 1
ATOM 3064 N N . ARG A 1 377 ? -9.629 -6.142 26.749 1.00 95.06 377 ARG A N 1
ATOM 3065 C CA . ARG A 1 377 ? -9.729 -4.893 27.511 1.00 95.06 377 ARG A CA 1
ATOM 3066 C C . ARG A 1 377 ? -8.795 -3.818 26.951 1.00 95.06 377 ARG A C 1
ATOM 3068 O O . ARG A 1 377 ? -9.261 -2.706 26.735 1.00 95.06 377 ARG A O 1
ATOM 3075 N N . ILE A 1 378 ? -7.548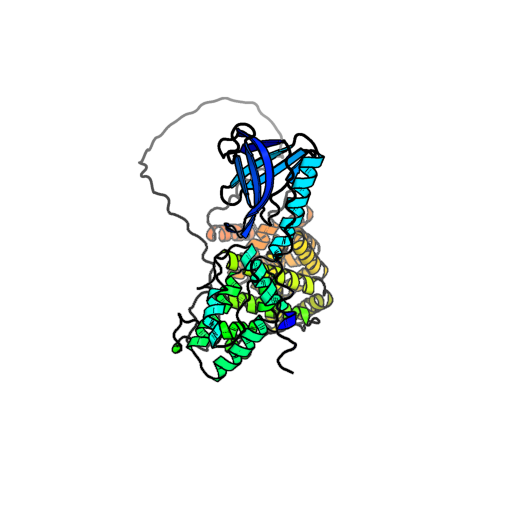 -4.168 26.611 1.00 93.94 378 ILE A N 1
ATOM 3076 C CA . ILE A 1 378 ? -6.580 -3.275 25.942 1.00 93.94 378 ILE A CA 1
ATOM 3077 C C . ILE A 1 378 ? -7.153 -2.754 24.618 1.00 93.94 378 ILE A C 1
ATOM 3079 O O . ILE A 1 378 ? -7.230 -1.547 24.407 1.00 93.94 378 ILE A O 1
ATOM 3083 N N . SER A 1 379 ? -7.623 -3.640 23.735 1.00 95.25 379 SER A N 1
ATOM 3084 C CA . SER A 1 379 ? -8.236 -3.242 22.461 1.00 95.25 379 SER A CA 1
ATOM 3085 C C . SER A 1 379 ? -9.428 -2.304 22.674 1.00 95.25 379 SER A C 1
ATOM 3087 O O . SER A 1 379 ? -9.562 -1.295 21.983 1.00 95.25 379 SER A O 1
ATOM 3089 N N . THR A 1 380 ? -10.265 -2.594 23.676 1.00 96.25 380 THR A N 1
ATOM 3090 C CA . THR A 1 380 ? -11.413 -1.755 24.050 1.00 96.25 380 THR A CA 1
ATOM 3091 C C . THR A 1 380 ? -10.964 -0.349 24.447 1.00 96.25 380 THR A C 1
ATOM 3093 O O . THR A 1 380 ? -11.473 0.636 23.908 1.00 96.25 380 THR A O 1
ATOM 3096 N N . THR A 1 381 ? -9.995 -0.230 25.355 1.00 94.88 381 THR A N 1
ATOM 3097 C CA . THR A 1 381 ? -9.496 1.067 25.826 1.00 94.88 381 THR A CA 1
ATOM 3098 C C . THR A 1 381 ? -8.765 1.840 24.727 1.00 94.88 381 THR A C 1
ATOM 3100 O O . THR A 1 381 ? -8.928 3.056 24.629 1.00 94.88 381 THR A O 1
ATOM 3103 N N . GLU A 1 382 ? -8.067 1.170 23.810 1.00 94.50 382 GLU A N 1
ATOM 3104 C CA . GLU A 1 382 ? -7.472 1.828 22.643 1.00 94.50 382 GLU A CA 1
ATOM 3105 C C . GLU A 1 382 ? -8.509 2.387 21.669 1.00 94.50 382 GLU A C 1
ATOM 3107 O O . GLU A 1 382 ? -8.319 3.491 21.151 1.00 94.50 382 GLU A O 1
ATOM 3112 N N . ILE A 1 383 ? -9.614 1.680 21.421 1.00 95.69 383 ILE A N 1
ATOM 3113 C CA . ILE A 1 383 ? -10.705 2.183 20.571 1.00 95.69 383 ILE A CA 1
ATOM 3114 C C . ILE A 1 383 ? -11.351 3.423 21.211 1.00 95.69 383 ILE A C 1
ATOM 3116 O O . ILE A 1 383 ? -11.591 4.423 20.523 1.00 95.69 383 ILE A O 1
ATOM 3120 N N . ILE A 1 384 ? -11.573 3.402 22.532 1.00 95.06 384 ILE A N 1
ATOM 3121 C CA . ILE A 1 384 ? -12.084 4.564 23.279 1.00 95.06 384 ILE A CA 1
ATOM 3122 C C . ILE A 1 384 ? -11.128 5.748 23.122 1.00 95.06 384 ILE A C 1
ATOM 3124 O O . ILE A 1 384 ? -11.556 6.834 22.726 1.00 95.06 384 ILE A O 1
ATOM 3128 N N . LEU A 1 385 ? -9.834 5.536 23.371 1.00 92.56 385 LEU A N 1
ATOM 3129 C CA . LEU A 1 385 ? -8.826 6.586 23.260 1.00 92.56 385 LEU A CA 1
ATOM 3130 C C . LEU A 1 385 ? -8.738 7.135 21.830 1.00 92.56 385 LEU A C 1
ATOM 3132 O O . LEU A 1 385 ? -8.685 8.344 21.639 1.00 92.56 385 LEU A O 1
ATOM 3136 N N . SER A 1 386 ? -8.815 6.265 20.819 1.00 92.19 386 SER A N 1
ATOM 3137 C CA . SER A 1 386 ? -8.830 6.653 19.400 1.00 92.19 386 SER A CA 1
ATOM 3138 C C . SER A 1 386 ? -9.986 7.596 19.068 1.00 92.19 386 SER A C 1
ATOM 3140 O O . SER A 1 386 ? -9.803 8.556 18.320 1.00 92.19 386 SER A O 1
ATOM 3142 N N . THR A 1 387 ? -11.155 7.339 19.657 1.00 91.31 387 THR A N 1
ATOM 3143 C CA . THR A 1 387 ? -12.351 8.174 19.495 1.00 91.31 387 THR A CA 1
ATOM 3144 C C . THR A 1 387 ? -12.194 9.509 20.230 1.00 91.31 387 THR A C 1
ATOM 3146 O O . THR A 1 387 ? -12.506 10.564 19.678 1.00 91.31 387 THR A O 1
ATOM 3149 N N . LEU A 1 388 ? -11.642 9.485 21.448 1.00 87.88 388 LEU A N 1
ATOM 3150 C CA . LEU A 1 388 ? -11.388 10.678 22.263 1.00 87.88 388 LEU A CA 1
ATOM 3151 C C . LEU A 1 388 ? -10.354 11.623 21.655 1.00 87.88 388 LEU A C 1
ATOM 3153 O O . LEU A 1 388 ? -10.549 12.834 21.692 1.00 87.88 388 LEU A O 1
ATOM 3157 N N . SER A 1 389 ? -9.284 11.084 21.063 1.00 84.06 389 SER A N 1
ATOM 3158 C CA . SER A 1 389 ? -8.278 11.879 20.351 1.00 84.06 389 SER A CA 1
ATOM 3159 C C . SER A 1 389 ? -8.847 12.607 19.128 1.00 84.06 389 SER A C 1
ATOM 3161 O O . SER A 1 389 ? -8.163 13.450 18.551 1.00 84.06 389 SER A O 1
ATOM 3163 N N . HIS A 1 390 ? -10.054 12.248 18.678 1.00 83.56 390 HIS A N 1
ATOM 3164 C CA . HIS A 1 390 ? -10.757 12.942 17.605 1.00 83.56 390 HIS A CA 1
ATOM 3165 C C . HIS A 1 390 ? -11.769 13.961 18.137 1.00 83.56 390 HIS A C 1
ATOM 3167 O O . HIS A 1 390 ? -11.704 15.131 17.770 1.00 83.56 390 HIS A O 1
ATOM 3173 N N . ASP A 1 391 ? -12.704 13.524 18.984 1.00 84.56 391 ASP A N 1
ATOM 3174 C CA . ASP A 1 391 ? -13.715 14.401 19.580 1.00 84.56 391 ASP A CA 1
ATOM 3175 C C . ASP A 1 391 ? -14.123 13.902 20.972 1.00 84.56 391 ASP A C 1
ATOM 3177 O O . ASP A 1 391 ? -14.858 12.921 21.133 1.00 84.56 391 ASP A O 1
ATOM 3181 N N . THR A 1 392 ? -13.672 14.619 21.999 1.00 86.12 392 THR A N 1
ATOM 3182 C CA . THR A 1 392 ? -13.939 14.295 23.407 1.00 86.12 392 THR A CA 1
ATOM 3183 C C . THR A 1 392 ? -15.422 14.401 23.773 1.00 86.12 392 THR A C 1
ATOM 3185 O O . THR A 1 392 ? -15.886 13.712 24.688 1.00 86.12 392 THR A O 1
ATOM 3188 N N . ARG A 1 393 ? -16.208 15.193 23.031 1.00 85.81 393 ARG A N 1
ATOM 3189 C CA . ARG A 1 393 ? -17.633 15.429 23.309 1.00 85.81 393 ARG A CA 1
ATOM 3190 C C . ARG A 1 393 ? -18.478 14.185 23.082 1.00 85.81 393 ARG A C 1
ATOM 3192 O O . ARG A 1 393 ? -19.481 14.005 23.768 1.00 85.81 393 ARG A O 1
ATOM 3199 N N . MET A 1 394 ? -18.074 13.306 22.162 1.00 87.00 394 MET A N 1
ATOM 3200 C CA . MET A 1 394 ? -18.819 12.078 21.869 1.00 87.00 394 MET A CA 1
ATOM 3201 C C . MET A 1 394 ? -18.940 11.193 23.112 1.00 87.00 394 MET A C 1
ATOM 3203 O O . MET A 1 394 ? -20.044 10.794 23.484 1.00 87.00 394 MET A O 1
ATOM 3207 N N . LEU A 1 395 ? -17.813 10.939 23.787 1.00 88.38 395 LEU A N 1
ATOM 3208 C CA . LEU A 1 395 ? -17.809 10.112 24.988 1.00 88.38 395 LEU A CA 1
ATOM 3209 C C . LEU A 1 395 ? -18.417 10.848 26.187 1.00 88.38 395 LEU A C 1
ATOM 3211 O O . LEU A 1 395 ? -19.163 10.233 26.944 1.00 88.38 395 LEU A O 1
ATOM 3215 N N . ARG A 1 396 ? -18.167 12.158 26.348 1.00 87.75 396 ARG A N 1
ATOM 3216 C CA . ARG A 1 396 ? -18.792 12.954 27.424 1.00 87.75 396 ARG A CA 1
ATOM 3217 C C . ARG A 1 396 ? -20.316 12.897 27.350 1.00 87.75 396 ARG A C 1
ATOM 3219 O O . ARG A 1 396 ? -20.954 12.562 28.343 1.00 87.75 396 ARG A O 1
ATOM 3226 N N . ASN A 1 397 ? -20.888 13.136 26.171 1.00 87.38 397 ASN A N 1
ATOM 3227 C CA . ASN A 1 397 ? -22.334 13.062 25.957 1.00 87.38 397 ASN A CA 1
ATOM 3228 C C . ASN A 1 397 ? -22.879 11.664 26.271 1.00 87.38 397 ASN A C 1
ATOM 3230 O O . ASN A 1 397 ? -23.916 11.535 26.920 1.00 87.38 397 ASN A O 1
ATOM 3234 N N . TYR A 1 398 ? -22.161 10.613 25.861 1.00 89.38 398 TYR A N 1
ATOM 3235 C CA . TYR A 1 398 ? -22.552 9.244 26.175 1.00 89.38 398 TYR A CA 1
ATOM 3236 C C . TYR A 1 398 ? -22.523 8.955 27.684 1.00 89.38 398 TYR A C 1
ATOM 3238 O O . TYR A 1 398 ? -23.468 8.359 28.197 1.00 89.38 398 TYR A O 1
ATOM 3246 N N . ILE A 1 399 ? -21.485 9.398 28.404 1.00 88.69 399 ILE A N 1
ATOM 3247 C CA . ILE A 1 399 ? -21.356 9.212 29.858 1.00 88.69 399 ILE A CA 1
ATOM 3248 C C . ILE A 1 399 ? -22.445 9.974 30.619 1.00 88.69 399 ILE A C 1
ATOM 3250 O O . ILE A 1 399 ? -23.009 9.429 31.567 1.00 88.69 399 ILE A O 1
ATOM 3254 N N . THR A 1 400 ? -22.781 11.199 30.203 1.00 86.50 400 THR A N 1
ATOM 3255 C CA . THR A 1 400 ? -23.870 11.976 30.818 1.00 86.50 400 THR A CA 1
ATOM 3256 C C . THR A 1 400 ? -25.199 11.218 30.752 1.00 86.50 400 THR A C 1
ATOM 3258 O O . THR A 1 400 ? -25.954 11.206 31.721 1.00 86.50 400 THR A O 1
ATOM 3261 N N . LEU A 1 401 ? -25.456 10.520 29.641 1.00 86.25 401 LEU A N 1
ATOM 3262 C CA . LEU A 1 401 ? -26.644 9.678 29.471 1.00 86.25 401 LEU A CA 1
ATOM 3263 C C . LEU A 1 401 ? -26.519 8.314 30.175 1.00 86.25 401 LEU A C 1
ATOM 3265 O O . LEU A 1 401 ? -27.511 7.787 30.674 1.00 86.25 401 LEU A O 1
ATOM 3269 N N . ASN A 1 402 ? -25.313 7.746 30.239 1.00 86.69 402 ASN A N 1
ATOM 3270 C CA . ASN A 1 402 ? -25.028 6.409 30.762 1.00 86.69 402 ASN A CA 1
ATOM 3271 C C . ASN A 1 402 ? -23.920 6.459 31.821 1.00 86.69 402 ASN A C 1
ATOM 3273 O O . ASN A 1 402 ? -22.787 6.028 31.592 1.00 86.69 402 ASN A O 1
ATOM 3277 N N . SER A 1 403 ? -24.259 6.949 33.018 1.00 82.75 403 SER A N 1
ATOM 3278 C CA . SER A 1 403 ? -23.275 7.170 34.089 1.00 82.75 403 SER A CA 1
ATOM 3279 C C . SER A 1 403 ? -22.528 5.904 34.531 1.00 82.75 403 SER A C 1
ATOM 3281 O O . SER A 1 403 ? -21.454 5.999 35.112 1.00 82.75 403 SER A O 1
ATOM 3283 N N . THR A 1 404 ? -23.084 4.717 34.269 1.00 87.50 404 THR A N 1
ATOM 3284 C CA . THR A 1 404 ? -22.441 3.429 34.575 1.00 87.50 404 THR A CA 1
ATOM 3285 C C . THR A 1 404 ? -21.129 3.234 33.823 1.00 87.50 404 THR A C 1
ATOM 3287 O O . THR A 1 404 ? -20.241 2.568 34.344 1.00 87.50 404 THR A O 1
ATOM 3290 N N . PHE A 1 405 ? -20.977 3.837 32.639 1.00 90.31 405 PHE A N 1
ATOM 3291 C CA . PHE A 1 405 ? -19.758 3.731 31.836 1.00 90.31 405 PHE A CA 1
ATOM 3292 C C . PHE A 1 405 ? -18.548 4.340 32.553 1.00 90.31 405 PHE A C 1
ATOM 3294 O O . PHE A 1 405 ? -17.468 3.753 32.582 1.00 90.31 405 PHE A O 1
ATOM 3301 N N . LEU A 1 406 ? -18.738 5.499 33.192 1.00 87.31 406 LEU A N 1
ATOM 3302 C CA . LEU A 1 406 ? -17.695 6.141 33.990 1.00 87.31 406 LEU A CA 1
ATOM 3303 C C . LEU A 1 406 ? -17.294 5.261 35.177 1.00 87.31 406 LEU A C 1
ATOM 3305 O O . LEU A 1 406 ? -16.108 5.021 35.395 1.00 87.31 406 LEU A O 1
ATOM 3309 N N . SER A 1 407 ? -18.276 4.711 35.892 1.00 87.31 407 SER A N 1
ATOM 3310 C CA . SER A 1 407 ? -18.001 3.804 37.004 1.00 87.31 407 SER A CA 1
ATOM 3311 C C . SER A 1 407 ? -17.311 2.513 36.539 1.00 87.31 407 SER A C 1
ATOM 3313 O O . SER A 1 407 ? -16.494 1.975 37.282 1.00 87.31 407 SER A O 1
ATOM 3315 N N . GLN A 1 408 ? -17.573 2.010 35.324 1.00 90.44 408 GLN A N 1
ATOM 3316 C CA . GLN A 1 408 ? -16.831 0.878 34.744 1.00 90.44 408 GLN A CA 1
ATOM 3317 C C . GLN A 1 408 ? -15.359 1.229 34.500 1.00 90.44 408 GLN A C 1
ATOM 3319 O O . GLN A 1 408 ? -14.492 0.454 34.896 1.00 90.44 408 GLN A O 1
ATOM 3324 N N . LEU A 1 409 ? -15.063 2.404 33.932 1.00 90.44 409 LEU A N 1
ATOM 3325 C CA . LEU A 1 409 ? -13.683 2.868 33.740 1.00 90.44 409 LEU A CA 1
ATOM 3326 C C . LEU A 1 409 ? -12.941 2.993 35.077 1.00 90.44 409 LEU A C 1
ATOM 3328 O O . LEU A 1 409 ? -11.850 2.450 35.231 1.00 90.44 409 LEU A O 1
ATOM 3332 N N . ILE A 1 410 ? -13.548 3.646 36.071 1.00 87.50 410 ILE A N 1
ATOM 3333 C CA . ILE A 1 410 ? -12.939 3.823 37.399 1.00 87.50 410 ILE A CA 1
ATOM 3334 C C . ILE A 1 410 ? -12.708 2.465 38.076 1.00 87.50 410 ILE A C 1
ATOM 3336 O O . ILE A 1 410 ? -11.619 2.200 38.588 1.00 87.50 410 ILE A O 1
ATOM 3340 N N . ASN A 1 411 ? -13.699 1.567 38.039 1.00 87.50 411 ASN A N 1
ATOM 3341 C CA . ASN A 1 411 ? -13.541 0.215 38.574 1.00 87.50 411 ASN A CA 1
ATOM 3342 C C . ASN A 1 411 ? -12.442 -0.565 37.846 1.00 87.50 411 ASN A C 1
ATOM 3344 O O . ASN A 1 411 ? -11.671 -1.251 38.514 1.00 87.50 411 ASN A O 1
ATOM 3348 N N . GLY A 1 412 ? -12.347 -0.440 36.520 1.00 87.38 412 GLY A N 1
ATOM 3349 C CA . GLY A 1 412 ? -11.272 -1.023 35.721 1.00 87.38 412 GLY A CA 1
ATOM 3350 C C . GLY A 1 412 ? -9.906 -0.518 36.181 1.00 87.38 412 GLY A C 1
ATOM 3351 O O . GLY A 1 412 ? -9.046 -1.311 36.546 1.00 87.38 412 GLY A O 1
ATOM 3352 N N . PHE A 1 413 ? -9.720 0.796 36.311 1.00 88.56 413 PHE A N 1
ATOM 3353 C CA . PHE A 1 413 ? -8.458 1.356 36.804 1.00 88.56 413 PHE A CA 1
ATOM 3354 C C . PHE A 1 413 ? -8.050 0.806 38.185 1.00 88.56 413 PHE A C 1
ATOM 3356 O O . PHE A 1 413 ? -6.888 0.457 38.412 1.00 88.56 413 PHE A O 1
ATOM 3363 N N . ILE A 1 414 ? -9.006 0.694 39.110 1.00 87.00 414 ILE A N 1
ATOM 3364 C CA . ILE A 1 414 ? -8.738 0.229 40.476 1.00 87.00 414 ILE A CA 1
ATOM 3365 C C . ILE A 1 414 ? -8.449 -1.279 40.499 1.00 87.00 414 ILE A C 1
ATOM 3367 O O . ILE A 1 414 ? -7.467 -1.707 41.114 1.00 87.00 414 ILE A O 1
ATOM 3371 N N . LYS A 1 415 ? -9.304 -2.080 39.851 1.00 87.06 415 LYS A N 1
ATOM 3372 C CA . LYS A 1 415 ? -9.382 -3.538 40.037 1.00 87.06 415 LYS A CA 1
ATOM 3373 C C . LYS A 1 415 ? -8.656 -4.365 38.982 1.00 87.06 415 LYS A C 1
ATOM 3375 O O . LYS A 1 415 ? -8.423 -5.540 39.249 1.00 87.06 415 LYS A O 1
ATOM 3380 N N . ASP A 1 416 ? -8.318 -3.811 37.816 1.00 90.25 416 ASP A N 1
ATOM 3381 C CA . ASP A 1 416 ? -7.633 -4.589 36.778 1.00 90.25 416 ASP A CA 1
ATOM 3382 C C . ASP A 1 416 ? -6.276 -5.103 37.292 1.00 90.25 416 ASP A C 1
ATOM 3384 O O . ASP A 1 416 ? -5.656 -4.510 38.177 1.00 90.25 416 ASP A O 1
ATOM 3388 N N . ASN A 1 417 ? -5.802 -6.221 36.762 1.00 88.69 417 ASN A N 1
ATOM 3389 C CA . ASN A 1 417 ? -4.476 -6.745 37.084 1.00 88.69 417 ASN A CA 1
ATOM 3390 C C . ASN A 1 417 ? -3.433 -6.322 36.042 1.00 88.69 417 ASN A C 1
ATOM 3392 O O . ASN A 1 417 ? -2.241 -6.309 36.342 1.00 88.69 417 ASN A O 1
ATOM 3396 N N . ASP A 1 418 ? -3.874 -5.959 34.838 1.00 92.56 418 ASP A N 1
ATOM 3397 C CA . ASP A 1 418 ? -3.011 -5.560 33.739 1.00 92.56 418 ASP A CA 1
ATOM 3398 C C . ASP A 1 418 ? -2.642 -4.071 33.828 1.00 92.56 418 ASP A C 1
ATOM 3400 O O . ASP A 1 418 ? -3.495 -3.185 33.919 1.00 92.56 418 ASP A O 1
ATOM 3404 N N . ILE A 1 419 ? -1.339 -3.788 33.813 1.00 89.75 419 ILE A N 1
ATOM 3405 C CA . ILE A 1 419 ? -0.808 -2.422 33.923 1.00 89.75 419 ILE A CA 1
ATOM 3406 C C . ILE A 1 419 ? -1.091 -1.621 32.644 1.00 89.75 419 ILE A C 1
ATOM 3408 O O . ILE A 1 419 ? -1.339 -0.417 32.720 1.00 89.75 419 ILE A O 1
ATOM 3412 N N . GLY A 1 420 ? -1.080 -2.275 31.479 1.00 89.31 420 GLY A N 1
ATOM 3413 C CA . GLY A 1 420 ? -1.363 -1.645 30.192 1.00 89.31 420 GLY A CA 1
ATOM 3414 C C . GLY A 1 420 ? -2.784 -1.096 30.144 1.00 89.31 420 GLY A C 1
ATOM 3415 O O . GLY A 1 420 ? -2.968 0.083 29.836 1.00 89.31 420 GLY A O 1
ATOM 3416 N N . VAL A 1 421 ? -3.767 -1.903 30.557 1.00 91.75 421 VAL A N 1
ATOM 3417 C CA . VAL A 1 421 ? -5.170 -1.468 30.669 1.00 91.75 421 VAL A CA 1
ATOM 3418 C C . VAL A 1 421 ? -5.294 -0.272 31.612 1.00 91.75 421 VAL A C 1
ATOM 3420 O O . VAL A 1 421 ? -5.885 0.744 31.246 1.00 91.75 421 VAL A O 1
ATOM 3423 N N . LYS A 1 422 ? -4.685 -0.333 32.805 1.00 91.25 422 LYS A N 1
ATOM 3424 C CA . LYS A 1 422 ? -4.728 0.786 33.763 1.00 91.25 422 LYS A CA 1
ATOM 3425 C C . LYS A 1 422 ? -4.174 2.076 33.181 1.00 91.25 422 LYS A C 1
ATOM 3427 O O . LYS A 1 422 ? -4.812 3.115 33.324 1.00 91.25 422 LYS A O 1
ATOM 3432 N N . ASN A 1 423 ? -3.021 2.013 32.519 1.00 90.94 423 ASN A N 1
ATOM 3433 C CA . ASN A 1 423 ? -2.394 3.186 31.914 1.00 90.94 423 ASN A CA 1
ATOM 3434 C C . ASN A 1 423 ? -3.288 3.808 30.834 1.00 90.94 423 ASN A C 1
ATOM 3436 O O . ASN A 1 423 ? -3.443 5.027 30.796 1.00 90.94 423 ASN A O 1
ATOM 3440 N N . GLN A 1 424 ? -3.924 2.984 29.997 1.00 92.75 424 GLN A N 1
ATOM 3441 C CA . GLN A 1 424 ? -4.847 3.477 28.974 1.00 92.75 424 GLN A CA 1
ATOM 3442 C C . GLN A 1 424 ? -6.115 4.087 29.584 1.00 92.75 424 GLN A C 1
ATOM 3444 O O . GLN A 1 424 ? -6.564 5.134 29.121 1.00 92.75 424 GLN A O 1
ATOM 3449 N N . ILE A 1 425 ? -6.667 3.500 30.653 1.00 92.94 425 ILE A N 1
ATOM 3450 C CA . ILE A 1 425 ? -7.813 4.080 31.371 1.00 92.94 425 ILE A CA 1
ATOM 3451 C C . ILE A 1 425 ? -7.449 5.428 32.007 1.00 92.94 425 ILE A C 1
ATOM 3453 O O . ILE A 1 425 ? -8.244 6.364 31.934 1.00 92.94 425 ILE A O 1
ATOM 3457 N N . VAL A 1 426 ? -6.260 5.559 32.601 1.00 90.50 426 VAL A N 1
ATOM 3458 C CA . VAL A 1 426 ? -5.792 6.847 33.142 1.00 90.50 426 VAL A CA 1
ATOM 3459 C C . VAL A 1 426 ? -5.728 7.898 32.045 1.00 90.50 426 VAL A C 1
ATOM 3461 O O . VAL A 1 426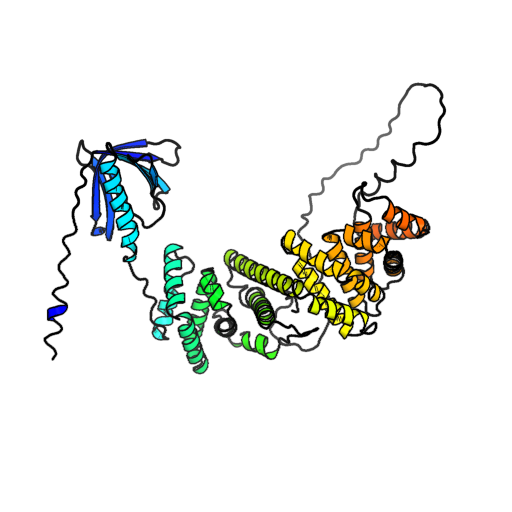 ? -6.219 9.004 32.250 1.00 90.50 426 VAL A O 1
ATOM 3464 N N . GLU A 1 427 ? -5.182 7.555 30.878 1.00 90.38 427 GLU A N 1
ATOM 3465 C CA . GLU A 1 427 ? -5.115 8.489 29.754 1.00 90.38 427 GLU A CA 1
ATOM 3466 C C . GLU A 1 427 ? -6.516 8.879 29.257 1.00 90.38 427 GLU A C 1
ATOM 3468 O O . GLU A 1 427 ? -6.779 10.054 29.024 1.00 90.38 427 GLU A O 1
ATOM 3473 N N . ILE A 1 428 ? -7.456 7.929 29.194 1.00 91.75 428 ILE A N 1
ATOM 3474 C CA . ILE A 1 428 ? -8.871 8.202 28.888 1.00 91.75 428 ILE A CA 1
ATOM 3475 C C . ILE A 1 428 ? -9.464 9.209 29.881 1.00 91.75 428 ILE A C 1
ATOM 3477 O O . ILE A 1 428 ? -10.066 10.200 29.467 1.00 91.75 428 ILE A O 1
ATOM 3481 N N . ILE A 1 429 ? -9.301 8.971 31.186 1.00 88.31 429 ILE A N 1
ATOM 3482 C CA . ILE A 1 429 ? -9.834 9.847 32.239 1.00 88.31 429 ILE A CA 1
ATOM 3483 C C . ILE A 1 429 ? -9.182 11.230 32.156 1.00 88.31 429 ILE A C 1
ATOM 3485 O O . ILE A 1 429 ? -9.876 12.240 32.233 1.00 88.31 429 ILE A O 1
ATOM 3489 N N . LYS A 1 430 ? -7.868 11.289 31.944 1.00 86.38 430 LYS A N 1
ATOM 3490 C CA . LYS A 1 430 ? -7.122 12.538 31.796 1.00 86.38 430 LYS A CA 1
ATOM 3491 C C . LYS A 1 430 ? -7.638 13.360 30.612 1.00 86.38 430 LYS A C 1
ATOM 3493 O O . LYS A 1 430 ? -8.035 14.504 30.810 1.00 86.38 430 LYS A O 1
ATOM 3498 N N . VAL A 1 431 ? -7.747 12.764 29.424 1.00 87.44 431 VAL A N 1
ATOM 3499 C CA . VAL A 1 431 ? -8.285 13.435 28.225 1.00 87.44 431 VAL A CA 1
ATOM 3500 C C . VAL A 1 431 ? -9.740 13.882 28.433 1.00 87.44 431 VAL A C 1
ATOM 3502 O O . VAL A 1 431 ? -10.144 14.953 27.976 1.00 87.44 431 VAL A O 1
ATOM 3505 N N . LEU A 1 432 ? -10.545 13.099 29.158 1.00 84.50 432 LEU A N 1
ATOM 3506 C CA . LEU A 1 432 ? -11.909 13.492 29.519 1.00 84.50 432 LEU A CA 1
ATOM 3507 C C . LEU A 1 432 ? -11.949 14.727 30.430 1.00 84.50 432 LEU A C 1
ATOM 3509 O O . LEU A 1 432 ? -12.857 15.544 30.261 1.00 84.50 432 LEU A O 1
ATOM 3513 N N . LEU A 1 433 ? -10.988 14.875 31.345 1.00 79.50 433 LEU A N 1
ATOM 3514 C CA . LEU A 1 433 ? -10.890 15.991 32.293 1.00 79.50 433 LEU A CA 1
ATOM 3515 C C . LEU A 1 433 ? -10.212 17.241 31.706 1.00 79.50 433 LEU A C 1
ATOM 3517 O O . LEU A 1 433 ? -10.484 18.342 32.175 1.00 79.50 433 LEU A O 1
ATOM 3521 N N . GLU A 1 434 ? -9.394 17.112 30.660 1.00 75.12 434 GLU A N 1
ATOM 3522 C CA . GLU A 1 434 ? -8.699 18.223 29.979 1.00 75.12 434 GLU A CA 1
ATOM 3523 C C . GLU A 1 434 ? -9.627 19.073 29.063 1.00 75.12 434 GLU A C 1
ATOM 3525 O O . GLU A 1 434 ? -9.224 19.567 28.016 1.00 75.12 434 GLU A O 1
ATOM 3530 N N . ALA A 1 435 ? -10.901 19.251 29.437 1.00 61.81 435 ALA A N 1
ATOM 3531 C CA . ALA A 1 435 ? -11.910 20.017 28.690 1.00 61.81 435 ALA A CA 1
ATOM 3532 C C . ALA A 1 435 ? -11.753 21.542 28.810 1.00 61.81 435 ALA A C 1
ATOM 3534 O O . ALA A 1 435 ? -11.478 22.048 29.898 1.00 61.81 435 ALA A O 1
ATOM 3535 N N . ASP A 1 436 ? -12.087 22.287 27.749 1.00 55.59 436 ASP A N 1
ATOM 3536 C CA . ASP A 1 436 ? -12.262 23.740 27.842 1.00 55.59 436 ASP A CA 1
ATOM 3537 C C . ASP A 1 436 ? -13.413 24.111 28.796 1.00 55.59 436 ASP A C 1
ATOM 3539 O O . ASP A 1 436 ? -14.485 23.498 28.812 1.00 55.59 436 ASP A O 1
ATOM 3543 N N . THR A 1 437 ? -13.198 25.178 29.570 1.00 54.16 437 THR A N 1
ATOM 3544 C CA . THR A 1 437 ? -14.026 25.620 30.712 1.00 54.16 437 THR A CA 1
ATOM 3545 C C . THR A 1 437 ? -15.502 25.918 30.397 1.00 54.16 437 THR A C 1
ATOM 3547 O O . THR A 1 437 ? -16.312 26.080 31.310 1.00 54.16 437 THR A O 1
ATOM 3550 N N . THR A 1 438 ? -15.888 25.963 29.121 1.00 53.38 438 THR A N 1
ATOM 3551 C CA . THR A 1 438 ? -17.260 26.228 28.655 1.00 53.38 438 THR A CA 1
ATOM 3552 C C . THR A 1 438 ? -18.118 24.970 28.485 1.00 53.38 438 THR A C 1
ATOM 3554 O O . THR A 1 438 ? -19.342 25.073 28.518 1.00 53.38 438 THR A O 1
ATOM 3557 N N . GLU A 1 439 ? -17.520 23.778 28.396 1.00 52.81 439 GLU A N 1
ATOM 3558 C CA . GLU A 1 439 ? -18.236 22.493 28.267 1.00 52.81 439 GLU A CA 1
ATOM 3559 C C . GLU A 1 439 ? -18.594 21.863 29.636 1.00 52.81 439 GLU A C 1
ATOM 3561 O O . GLU A 1 439 ? -19.042 20.719 29.725 1.00 52.81 439 GLU A O 1
ATOM 3566 N N . MET A 1 440 ? -18.374 22.605 30.728 1.00 54.38 440 MET A N 1
ATOM 3567 C CA . MET A 1 440 ? -18.040 22.045 32.042 1.00 54.38 440 MET A CA 1
ATOM 3568 C C . MET A 1 440 ? -19.177 21.640 32.986 1.00 54.38 440 MET A C 1
ATOM 3570 O O . MET A 1 440 ? -18.886 21.060 34.025 1.00 54.38 440 MET A O 1
ATOM 3574 N N . ASN A 1 441 ? -20.456 21.898 32.717 1.00 60.41 441 ASN A N 1
ATOM 3575 C CA . ASN A 1 441 ? -21.408 21.864 33.840 1.00 60.41 441 ASN A CA 1
ATOM 3576 C C . ASN A 1 441 ? -22.043 20.504 34.155 1.00 60.41 441 ASN A C 1
ATOM 3578 O O . ASN A 1 441 ? -22.221 20.210 35.331 1.00 60.41 441 ASN A O 1
ATOM 3582 N N . GLU A 1 442 ? -22.403 19.671 33.176 1.00 66.56 442 GLU A N 1
ATOM 3583 C CA . GLU A 1 442 ? -23.189 18.457 33.473 1.00 66.56 442 GLU A CA 1
ATOM 3584 C C . GLU A 1 442 ? -22.316 17.211 33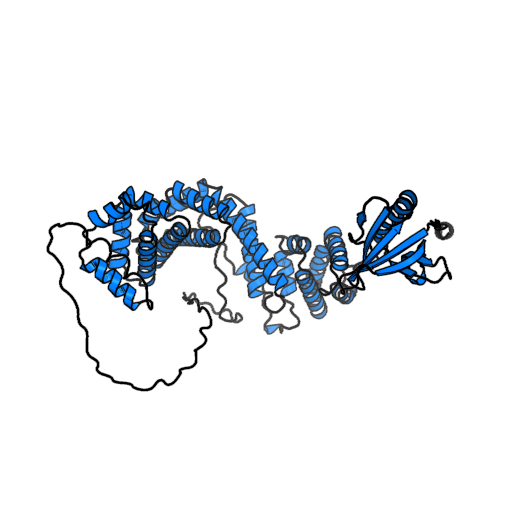.675 1.00 66.56 442 GLU A C 1
ATOM 3586 O O . GLU A 1 442 ? -22.502 16.485 34.650 1.00 66.56 442 GLU A O 1
ATOM 3591 N N . PHE A 1 443 ? -21.300 17.011 32.826 1.00 73.50 443 PHE A N 1
ATOM 3592 C CA . PHE A 1 443 ? -20.354 15.899 32.967 1.00 73.50 443 PHE A CA 1
ATOM 3593 C C . PHE A 1 443 ? -19.518 16.007 34.250 1.00 73.50 443 PHE A C 1
ATOM 3595 O O . PHE A 1 443 ? -19.447 15.037 34.997 1.00 73.50 443 PHE A O 1
ATOM 3602 N N . PHE A 1 444 ? -18.918 17.168 34.551 1.00 70.94 444 PHE A N 1
ATOM 3603 C CA . PHE A 1 444 ? -18.128 17.318 35.783 1.00 70.94 444 PHE A CA 1
ATOM 3604 C C . PHE A 1 444 ? -19.006 17.248 37.026 1.00 70.94 444 PHE A C 1
ATOM 3606 O O . PHE A 1 444 ? -18.604 16.652 38.019 1.00 70.94 444 PHE A O 1
ATOM 3613 N N . LYS A 1 445 ? -20.225 17.797 36.976 1.00 69.44 445 LYS A N 1
ATOM 3614 C CA . LYS A 1 445 ? -21.184 17.636 38.068 1.00 69.44 445 LYS A CA 1
ATOM 3615 C C . LYS A 1 445 ? -21.488 16.160 38.304 1.00 69.44 445 LYS A C 1
ATOM 3617 O O . LYS A 1 445 ? -21.382 15.715 39.434 1.00 69.44 445 LYS A O 1
ATOM 3622 N N . LEU A 1 446 ? -21.755 15.378 37.257 1.00 69.38 446 LEU A N 1
ATOM 3623 C CA . LEU A 1 446 ? -21.912 13.927 37.377 1.00 69.38 446 LEU A CA 1
ATOM 3624 C C . LEU A 1 446 ? -20.648 13.256 37.945 1.00 69.38 446 LEU A C 1
ATOM 3626 O O . LEU A 1 446 ? -20.756 12.447 38.864 1.00 69.38 446 LEU A O 1
ATOM 3630 N N . PHE A 1 447 ? -19.471 13.608 37.422 1.00 69.00 447 PHE A N 1
ATOM 3631 C CA . PHE A 1 447 ? -18.176 13.068 37.840 1.00 69.00 447 PHE A CA 1
ATOM 3632 C C . PHE A 1 447 ? -17.901 13.322 39.329 1.00 69.00 447 PHE A C 1
ATOM 3634 O O . PHE A 1 447 ? -17.442 12.420 40.016 1.00 69.00 447 PHE A O 1
ATOM 3641 N N . TYR A 1 448 ? -18.225 14.511 39.847 1.00 68.06 448 TYR A N 1
ATOM 3642 C CA . TYR A 1 448 ? -18.004 14.876 41.250 1.00 68.06 448 TYR A CA 1
ATOM 3643 C C . TYR A 1 448 ? -19.179 14.541 42.192 1.00 68.06 448 TYR A C 1
ATOM 3645 O O . TYR A 1 448 ? -18.959 14.402 43.392 1.00 68.06 448 TYR A O 1
ATOM 3653 N N . GLU A 1 449 ? -20.422 14.431 41.700 1.00 64.81 449 GLU A N 1
ATOM 3654 C CA . GLU A 1 449 ? -21.606 14.125 42.527 1.00 64.81 449 GLU A CA 1
ATOM 3655 C C . GLU A 1 449 ? -21.860 12.625 42.692 1.00 64.81 449 GLU A C 1
ATOM 3657 O O . GLU A 1 449 ? -22.220 12.188 43.787 1.00 64.81 449 GLU A O 1
ATOM 3662 N N . LYS A 1 450 ? -21.737 11.830 41.616 1.00 56.56 450 LYS A N 1
ATOM 3663 C CA . LYS A 1 450 ? -22.040 10.388 41.669 1.00 56.56 450 LYS A CA 1
ATOM 3664 C C . LYS A 1 450 ? -20.889 9.561 42.201 1.00 56.56 450 LYS A C 1
ATOM 3666 O O . LYS A 1 450 ? -21.126 8.567 42.884 1.00 56.56 450 LYS A O 1
ATOM 3671 N N . GLU A 1 451 ? -19.665 9.967 41.910 1.00 53.03 451 GLU A N 1
ATOM 3672 C CA . GLU A 1 451 ? -18.511 9.382 42.556 1.00 53.03 451 GLU A CA 1
ATOM 3673 C C . GLU A 1 451 ? -18.340 10.146 43.870 1.00 53.03 451 GLU A C 1
ATOM 3675 O O . GLU A 1 451 ? -17.911 11.298 43.899 1.00 53.03 451 GLU A O 1
ATOM 3680 N N . HIS A 1 452 ? -18.659 9.511 44.998 1.00 44.12 452 HIS A N 1
ATOM 3681 C CA . HIS A 1 452 ? -17.939 9.819 46.228 1.00 44.12 452 HIS A CA 1
ATOM 3682 C C . HIS A 1 452 ? -16.473 9.443 45.983 1.00 44.12 452 HIS A C 1
ATOM 3684 O O . HIS A 1 452 ? -16.011 8.411 46.463 1.00 44.12 452 HIS A O 1
ATOM 3690 N N . CYS A 1 453 ? -15.761 10.263 45.204 1.00 42.69 453 CYS A N 1
ATOM 3691 C CA . CYS A 1 453 ? -14.316 10.332 45.178 1.00 42.69 453 CYS A CA 1
ATOM 3692 C C . CYS A 1 453 ? -13.914 10.621 46.620 1.00 42.69 453 CYS A C 1
ATOM 3694 O O . CYS A 1 453 ? -13.828 11.771 47.057 1.00 42.69 453 CYS A O 1
ATOM 3696 N N . THR A 1 454 ? -13.748 9.563 47.413 1.00 41.50 454 THR A N 1
ATOM 3697 C CA . THR A 1 454 ? -13.014 9.661 48.658 1.00 41.50 454 THR A CA 1
ATOM 3698 C C . THR A 1 454 ? -11.685 10.290 48.275 1.00 41.50 454 THR A C 1
ATOM 3700 O O . THR A 1 454 ? -11.116 9.970 47.230 1.00 41.50 454 THR A O 1
ATOM 3703 N N . LYS A 1 455 ? -11.196 11.235 49.080 1.00 42.44 455 LYS A N 1
ATOM 3704 C CA . LYS A 1 455 ? -9.902 11.891 48.836 1.00 42.44 455 LYS A CA 1
ATOM 3705 C C . LYS A 1 455 ? -8.797 10.880 48.484 1.00 42.44 455 LYS A C 1
ATOM 3707 O O . LYS A 1 455 ? -7.910 11.212 47.712 1.00 42.44 455 LYS A O 1
ATOM 3712 N N . ASP A 1 456 ? -8.934 9.644 48.960 1.00 39.72 456 ASP A N 1
ATOM 3713 C CA . ASP A 1 456 ? -8.079 8.492 48.689 1.00 39.72 456 ASP A CA 1
ATOM 3714 C C . ASP A 1 456 ? -8.054 8.025 47.221 1.00 39.72 456 ASP A C 1
ATOM 3716 O O . ASP A 1 456 ? -6.985 7.681 46.742 1.00 39.72 456 ASP A O 1
ATOM 3720 N N . THR A 1 457 ? -9.161 8.038 46.464 1.00 44.72 457 THR A N 1
ATOM 3721 C CA . THR A 1 457 ? -9.165 7.569 45.056 1.00 44.72 457 THR A CA 1
ATOM 3722 C C . THR A 1 457 ? -8.522 8.579 44.113 1.00 44.72 457 THR A C 1
ATOM 3724 O O . THR A 1 457 ? -7.749 8.198 43.239 1.00 44.72 457 THR A O 1
ATOM 3727 N N . VAL A 1 458 ? -8.789 9.871 44.319 1.00 44.56 458 VAL A N 1
ATOM 3728 C CA . VAL A 1 458 ? -8.121 10.951 43.575 1.00 44.56 458 VAL A CA 1
ATOM 3729 C C . VAL A 1 458 ? -6.650 11.031 43.980 1.00 44.56 458 VAL A C 1
ATOM 3731 O O . VAL A 1 458 ? -5.799 11.090 43.101 1.00 44.56 458 VAL A O 1
ATOM 3734 N N . SER A 1 459 ? -6.330 10.911 45.276 1.00 43.28 459 SER A N 1
ATOM 3735 C CA . SER A 1 459 ? -4.939 10.811 45.737 1.00 43.28 459 SER A CA 1
ATOM 3736 C C . SER A 1 459 ? -4.227 9.556 45.232 1.00 43.28 459 SER A C 1
ATOM 3738 O O . SER A 1 459 ? -3.042 9.644 44.954 1.00 43.28 459 SER A O 1
ATOM 3740 N N . ASP A 1 460 ? -4.894 8.413 45.058 1.00 41.84 460 ASP A N 1
ATOM 3741 C CA . ASP A 1 460 ? -4.280 7.203 44.491 1.00 41.84 460 ASP A CA 1
ATOM 3742 C C . ASP A 1 460 ? -4.043 7.333 42.980 1.00 41.84 460 ASP A C 1
ATOM 3744 O O . ASP A 1 460 ? -3.002 6.894 42.485 1.00 41.84 460 ASP A O 1
ATOM 3748 N N . VAL A 1 461 ? -4.971 7.955 42.241 1.00 46.06 461 VAL A N 1
ATOM 3749 C CA . VAL A 1 461 ? -4.785 8.300 40.820 1.00 46.06 461 VAL A CA 1
ATOM 3750 C C . VAL A 1 461 ? -3.630 9.297 40.674 1.00 46.06 461 VAL A C 1
ATOM 3752 O O . VAL A 1 461 ? -2.733 9.074 39.863 1.00 46.06 461 VAL A O 1
ATOM 3755 N N . GLU A 1 462 ? -3.594 10.346 41.501 1.00 41.81 462 GLU A N 1
ATOM 3756 C CA . GLU A 1 462 ? -2.526 11.351 41.527 1.00 41.81 462 GLU A CA 1
ATOM 3757 C C . GLU A 1 462 ? -1.176 10.738 41.934 1.00 41.81 462 GLU A C 1
ATOM 3759 O O . GLU A 1 462 ? -0.191 10.885 41.213 1.00 41.81 462 GLU A O 1
ATOM 3764 N N . GLN A 1 463 ? -1.103 9.986 43.037 1.00 42.22 463 GLN A N 1
ATOM 3765 C CA . GLN A 1 463 ? 0.139 9.384 43.539 1.00 42.22 463 GLN A CA 1
ATOM 3766 C C . GLN A 1 463 ? 0.700 8.312 42.601 1.00 42.22 463 GLN A C 1
ATOM 3768 O O . GLN A 1 463 ? 1.924 8.224 42.446 1.00 42.22 463 GLN A O 1
ATOM 3773 N N . ARG A 1 464 ? -0.154 7.510 41.950 1.00 43.31 464 ARG A N 1
ATOM 3774 C CA . ARG A 1 464 ? 0.297 6.484 40.994 1.00 43.31 464 ARG A CA 1
ATOM 3775 C C . ARG A 1 464 ? 0.649 7.069 39.627 1.00 43.31 464 ARG A C 1
ATOM 3777 O O . ARG A 1 464 ? 1.574 6.560 39.001 1.00 43.31 464 ARG A O 1
ATOM 3784 N N . ALA A 1 465 ? 0.021 8.169 39.207 1.00 38.44 465 ALA A N 1
ATOM 3785 C CA . ALA A 1 465 ? 0.449 8.929 38.030 1.00 38.44 465 ALA A CA 1
ATOM 3786 C C . ALA A 1 465 ? 1.817 9.614 38.243 1.00 38.44 465 ALA A C 1
ATOM 3788 O O . ALA A 1 465 ? 2.638 9.655 37.327 1.00 38.44 465 ALA A O 1
ATOM 3789 N N . ILE A 1 466 ? 2.110 10.077 39.467 1.00 38.22 466 ILE A N 1
ATOM 3790 C CA . ILE A 1 466 ? 3.385 10.722 39.843 1.00 38.22 466 ILE A CA 1
ATOM 3791 C C . ILE A 1 466 ? 4.593 9.767 39.760 1.00 38.22 466 ILE A C 1
ATOM 3793 O O . ILE A 1 466 ? 5.708 10.217 39.497 1.00 38.22 466 ILE A O 1
ATOM 3797 N N . HIS A 1 467 ? 4.400 8.457 39.941 1.00 40.28 467 HIS A N 1
ATOM 3798 C CA . HIS A 1 467 ? 5.490 7.470 39.872 1.00 40.28 467 HIS A CA 1
ATOM 3799 C C . HIS A 1 467 ? 5.748 6.926 38.453 1.00 40.28 467 HIS A C 1
ATOM 3801 O O . HIS A 1 467 ? 6.707 6.179 38.262 1.00 40.28 467 HIS A O 1
ATOM 3807 N N . GLY A 1 468 ? 4.917 7.286 37.465 1.00 41.72 468 GLY A N 1
ATOM 3808 C CA . GLY A 1 468 ? 4.972 6.737 36.106 1.00 41.72 468 GLY A CA 1
ATOM 3809 C C . GLY A 1 468 ? 5.647 7.620 35.054 1.00 41.72 468 GLY A C 1
ATOM 3810 O O . GLY A 1 468 ? 6.241 7.086 34.124 1.00 41.72 468 GLY A O 1
ATOM 3811 N N . VAL A 1 469 ? 5.594 8.951 35.165 1.00 33.84 469 VAL A N 1
ATOM 3812 C CA . VAL A 1 469 ? 6.186 9.858 34.163 1.00 33.84 469 VAL A CA 1
ATOM 3813 C C . VAL A 1 469 ? 6.636 11.151 34.843 1.00 33.84 469 VAL A C 1
ATOM 3815 O O . VAL A 1 469 ? 5.890 11.772 35.598 1.00 33.84 469 VAL A O 1
ATOM 3818 N N . GLY A 1 470 ? 7.883 11.553 34.592 1.00 34.25 470 GLY A N 1
ATOM 3819 C CA . GLY A 1 470 ? 8.472 12.766 35.147 1.00 34.25 470 GLY A CA 1
ATOM 3820 C C . GLY A 1 470 ? 7.674 14.030 34.808 1.00 34.25 470 GLY A C 1
ATOM 3821 O O . GLY A 1 470 ? 7.366 14.276 33.650 1.00 34.25 470 GLY A O 1
ATOM 3822 N N . ARG A 1 471 ? 7.421 14.837 35.850 1.00 33.19 471 ARG A N 1
ATOM 3823 C CA . ARG A 1 471 ? 6.939 16.235 35.856 1.00 33.19 471 ARG A CA 1
ATOM 3824 C C . ARG A 1 471 ? 5.700 16.530 34.994 1.00 33.19 471 ARG A C 1
ATOM 3826 O O . ARG A 1 471 ? 5.813 16.807 33.808 1.00 33.19 471 ARG A O 1
ATOM 3833 N N . ASN A 1 472 ? 4.545 16.654 35.655 1.00 34.03 472 ASN A N 1
ATOM 3834 C CA . ASN A 1 472 ? 3.317 17.206 35.073 1.00 34.03 472 ASN A CA 1
ATOM 3835 C C . ASN A 1 472 ? 2.951 18.570 35.725 1.00 34.03 472 ASN A C 1
ATOM 3837 O O . ASN A 1 472 ? 3.070 18.699 36.948 1.00 34.03 472 ASN A O 1
ATOM 3841 N N . PRO A 1 473 ? 2.505 19.591 34.964 1.00 36.34 473 PRO A N 1
ATOM 3842 C CA . PRO A 1 473 ? 2.287 20.971 35.423 1.00 36.34 473 PRO A CA 1
ATOM 3843 C C . PRO A 1 473 ? 0.860 21.250 35.955 1.00 36.34 473 PRO A C 1
ATOM 3845 O O . PRO A 1 473 ? 0.288 22.301 35.681 1.00 36.34 473 PRO A O 1
ATOM 3848 N N . ILE A 1 474 ? 0.269 20.335 36.730 1.00 33.25 474 ILE A N 1
ATOM 3849 C CA . ILE A 1 474 ? -1.162 20.396 37.124 1.00 33.25 474 ILE A CA 1
ATOM 3850 C C . ILE A 1 474 ? -1.416 21.222 38.409 1.00 33.25 474 ILE A C 1
ATOM 3852 O O . ILE A 1 474 ? -2.541 21.616 38.705 1.00 33.25 474 ILE A O 1
ATOM 3856 N N . LEU A 1 475 ? -0.371 21.589 39.154 1.00 32.88 475 LEU A N 1
ATOM 3857 C CA . LEU A 1 475 ? -0.502 22.316 40.426 1.00 32.88 475 LEU A CA 1
ATOM 3858 C C . LEU A 1 475 ? -1.110 23.746 40.387 1.00 32.88 475 LEU A C 1
ATOM 3860 O O . LEU A 1 475 ? -1.662 24.134 41.416 1.00 32.88 475 LEU A O 1
ATOM 3864 N N . PRO A 1 476 ? -1.079 24.563 39.308 1.00 28.66 476 PRO A N 1
ATOM 3865 C CA . PRO A 1 476 ? -1.535 25.954 39.434 1.00 28.66 476 PRO A CA 1
ATOM 3866 C C . PRO A 1 476 ? -3.051 26.174 39.308 1.00 28.66 476 PRO A C 1
ATOM 3868 O O . PRO A 1 476 ? -3.526 27.235 39.708 1.00 28.66 476 PRO A O 1
ATOM 3871 N N . LEU A 1 477 ? -3.823 25.236 38.745 1.00 33.47 477 LEU A N 1
ATOM 3872 C CA . LEU A 1 477 ? -5.214 25.521 38.346 1.00 33.47 477 LEU A CA 1
ATOM 3873 C C . LEU A 1 477 ? -6.262 25.275 39.444 1.00 33.47 477 LEU A C 1
ATOM 3875 O O . LEU A 1 477 ? -7.351 25.838 39.377 1.00 33.47 477 LEU A O 1
ATOM 3879 N N . LEU A 1 478 ? -5.930 24.525 40.498 1.00 33.56 478 LEU A N 1
ATOM 3880 C CA . LEU A 1 478 ? -6.849 24.253 41.616 1.00 33.56 478 LEU A CA 1
ATOM 3881 C C . LEU A 1 478 ? -6.719 25.247 42.786 1.00 33.56 478 LEU A C 1
ATOM 3883 O O . LEU A 1 478 ? -7.602 25.317 43.633 1.00 33.56 478 LEU A O 1
ATOM 3887 N N . GLY A 1 479 ? -5.672 26.079 42.814 1.00 30.36 479 GLY A N 1
ATOM 3888 C CA . GLY A 1 479 ? -5.445 27.053 43.891 1.00 30.36 479 GLY A CA 1
ATOM 3889 C C . GLY A 1 479 ? -6.209 28.380 43.768 1.00 30.36 479 GLY A C 1
ATOM 3890 O O . GLY A 1 479 ? -6.111 29.212 44.666 1.00 30.36 479 GLY A O 1
ATOM 3891 N N . GLN A 1 480 ? -6.940 28.626 42.672 1.00 31.36 480 GLN A N 1
ATOM 3892 C CA . GLN A 1 480 ? -7.553 29.942 42.412 1.00 31.36 480 GLN A CA 1
ATOM 3893 C C . GLN A 1 480 ? -9.057 30.043 42.714 1.00 31.36 480 GLN A C 1
ATOM 3895 O O . GLN A 1 480 ? -9.592 31.152 42.708 1.00 31.36 480 GLN A O 1
ATOM 3900 N N . HIS A 1 481 ? -9.743 28.941 43.040 1.00 32.03 481 HIS A N 1
ATOM 3901 C CA . HIS A 1 481 ? -11.199 28.958 43.255 1.00 32.03 481 HIS A CA 1
ATOM 3902 C C . HIS A 1 481 ? -11.668 28.924 44.721 1.00 32.03 481 HIS A C 1
ATOM 3904 O O . HIS A 1 481 ? -12.849 29.157 44.968 1.00 32.03 481 HIS A O 1
ATOM 3910 N N . GLU A 1 482 ? -10.781 28.761 45.708 1.00 31.52 482 GLU A N 1
ATOM 3911 C CA . GLU A 1 482 ? -11.175 28.690 47.133 1.00 31.52 482 GLU A CA 1
ATOM 3912 C C . GLU A 1 482 ? -11.163 30.040 47.892 1.00 31.52 482 GLU A C 1
ATOM 3914 O O . GLU A 1 482 ? -11.373 30.083 49.100 1.00 31.52 482 GLU A O 1
ATOM 3919 N N . GLY A 1 483 ? -10.967 31.180 47.217 1.00 29.12 483 GLY A N 1
ATOM 3920 C CA . GLY A 1 483 ? -10.670 32.460 47.887 1.00 29.12 483 GLY A CA 1
ATOM 3921 C C . GLY A 1 483 ? -11.728 33.573 47.861 1.00 29.12 483 GLY A C 1
ATOM 3922 O O . GLY A 1 483 ? -11.365 34.723 48.106 1.00 29.12 483 GLY A O 1
ATOM 3923 N N . ARG A 1 484 ? -13.003 33.326 47.519 1.00 28.33 484 ARG A N 1
ATOM 3924 C CA . ARG A 1 484 ? -14.027 34.4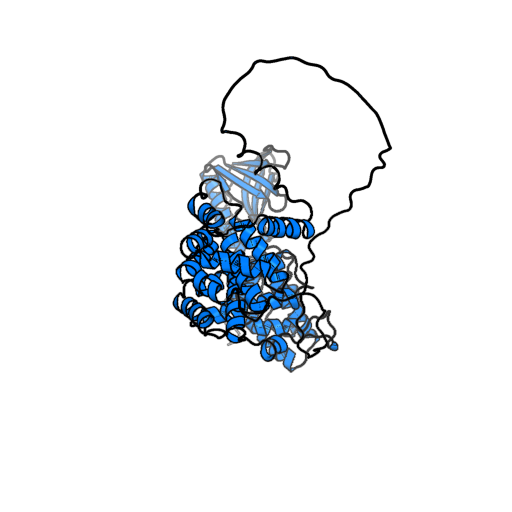00 47.451 1.00 28.33 484 ARG A CA 1
ATOM 3925 C C . ARG A 1 484 ? -15.381 34.017 48.051 1.00 28.33 484 ARG A C 1
ATOM 3927 O O . ARG A 1 484 ? -16.388 33.979 47.357 1.00 28.33 484 ARG A O 1
ATOM 3934 N N . ALA A 1 485 ? -15.419 33.836 49.365 1.00 28.89 485 ALA A N 1
ATOM 3935 C CA . ALA A 1 485 ? -16.612 34.103 50.166 1.00 28.89 485 ALA A CA 1
ATOM 3936 C C . ALA A 1 485 ? -16.205 34.250 51.636 1.00 28.89 485 ALA A C 1
ATOM 3938 O O . ALA A 1 485 ? -15.945 33.250 52.288 1.00 28.89 485 ALA A O 1
ATOM 3939 N N . LEU A 1 486 ? -16.105 35.497 52.112 1.00 29.59 486 LEU A N 1
ATOM 3940 C CA . LEU A 1 486 ? -16.450 35.991 53.458 1.00 29.59 486 LEU A CA 1
ATOM 3941 C C . LEU A 1 486 ? -15.810 37.380 53.649 1.00 29.59 486 LEU A C 1
ATOM 3943 O O . LEU A 1 486 ? -14.594 37.547 53.640 1.00 29.59 486 LEU A O 1
ATOM 3947 N N . GLN A 1 487 ? -16.665 38.395 53.757 1.00 24.80 487 GLN A N 1
ATOM 3948 C CA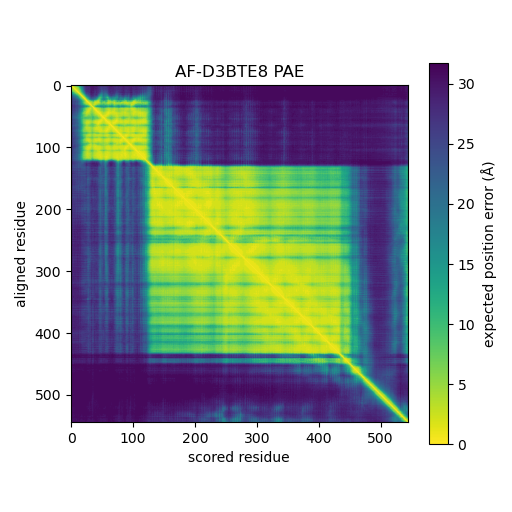 . GLN A 1 487 ? -16.314 39.785 54.053 1.00 24.80 487 GLN A CA 1
ATOM 3949 C C . GLN A 1 487 ? -15.996 39.950 55.548 1.00 24.80 487 GLN A C 1
ATOM 3951 O O . GLN A 1 487 ? -16.758 39.446 56.368 1.00 24.80 487 GLN A O 1
ATOM 3956 N N . GLN A 1 488 ? -14.972 40.737 55.903 1.00 26.33 488 GLN A N 1
ATOM 3957 C CA . GLN A 1 488 ? -15.086 42.067 56.550 1.00 26.33 488 GLN A CA 1
ATOM 3958 C C . GLN A 1 488 ? -13.729 42.571 57.118 1.00 26.33 488 GLN A C 1
ATOM 3960 O O . GLN A 1 488 ? -12.799 41.779 57.245 1.00 26.33 488 GLN A O 1
ATOM 3965 N N . PRO A 1 489 ? -13.566 43.897 57.340 1.00 33.75 489 PRO A N 1
ATOM 3966 C CA . PRO A 1 489 ? -12.330 44.630 57.036 1.00 33.75 489 PRO A CA 1
ATOM 3967 C C . PRO A 1 489 ? -11.525 45.051 58.277 1.00 33.75 489 PRO A C 1
ATOM 3969 O O . PRO A 1 489 ? -12.113 45.253 59.331 1.00 33.75 489 PRO A O 1
ATOM 3972 N N . HIS A 1 490 ? -10.212 45.287 58.134 1.00 26.67 490 HIS A N 1
ATOM 3973 C CA . HIS A 1 490 ? -9.485 46.320 58.890 1.00 26.67 490 HIS A CA 1
ATOM 3974 C C . HIS A 1 490 ? -8.130 46.690 58.243 1.00 26.67 490 HIS A C 1
ATOM 3976 O O . HIS A 1 490 ? -7.488 45.881 57.580 1.00 26.67 490 HIS A O 1
ATOM 3982 N N . ASP A 1 491 ? -7.794 47.965 58.444 1.00 25.98 491 ASP A N 1
ATOM 3983 C CA . ASP A 1 491 ? -6.778 48.862 57.866 1.00 25.98 491 ASP A CA 1
ATOM 3984 C C . ASP A 1 491 ? -5.279 48.510 58.120 1.00 25.98 491 ASP A C 1
ATOM 3986 O O . ASP A 1 491 ? -4.980 47.561 58.846 1.00 25.98 491 ASP A O 1
ATOM 3990 N N . PRO A 1 492 ? -4.313 49.259 57.528 1.00 32.81 492 PRO A N 1
ATOM 3991 C CA . PRO A 1 492 ? -3.029 48.758 57.052 1.00 32.81 492 PRO A CA 1
ATOM 3992 C C . PRO A 1 492 ? -1.837 49.179 57.928 1.00 32.81 492 PRO A C 1
ATOM 3994 O O . PRO A 1 492 ? -1.834 50.234 58.559 1.00 32.81 492 PRO A O 1
ATOM 3997 N N . GLY A 1 493 ? -0.761 48.389 57.900 1.00 24.97 493 GLY A N 1
ATOM 3998 C CA . GLY A 1 493 ? 0.456 48.677 58.661 1.00 24.97 493 GLY A CA 1
ATOM 3999 C C . GLY A 1 493 ? 1.708 48.053 58.054 1.00 24.97 493 GLY A C 1
ATOM 4000 O O . GLY A 1 493 ? 2.023 46.903 58.313 1.00 24.97 493 GLY A O 1
ATOM 4001 N N . GLN A 1 494 ? 2.381 48.846 57.222 1.00 24.16 494 GLN A N 1
ATOM 4002 C CA . GLN A 1 494 ? 3.834 48.982 57.062 1.00 24.16 494 GLN A CA 1
ATOM 4003 C C . GLN A 1 494 ? 4.785 47.820 57.451 1.00 24.16 494 GLN A C 1
ATOM 4005 O O . GLN A 1 494 ? 5.027 47.560 58.620 1.00 24.16 494 GLN A O 1
ATOM 4010 N N . SER A 1 495 ? 5.548 47.410 56.427 1.00 23.34 495 SER A N 1
ATOM 4011 C CA . SER A 1 495 ? 7.017 47.539 56.362 1.00 23.34 495 SER A CA 1
ATOM 4012 C C . SER A 1 495 ? 7.926 46.510 57.064 1.00 23.34 495 SER A C 1
ATOM 4014 O O . SER A 1 495 ? 7.674 46.015 58.152 1.00 23.34 495 SER A O 1
ATOM 4016 N N . VAL A 1 496 ? 9.098 46.390 56.425 1.00 25.84 496 VAL A N 1
ATOM 4017 C CA . VAL A 1 496 ? 10.421 45.979 56.924 1.00 25.84 496 VAL A CA 1
ATOM 4018 C C . VAL A 1 496 ? 10.815 44.495 56.715 1.00 25.84 496 VAL A C 1
ATOM 4020 O O . VAL A 1 496 ? 10.334 43.577 57.366 1.00 25.84 496 VAL A O 1
ATOM 4023 N N . ARG A 1 497 ? 11.764 44.321 55.769 1.00 23.27 497 ARG A N 1
ATOM 4024 C CA . ARG A 1 497 ? 12.870 43.321 55.710 1.00 23.27 497 ARG A CA 1
ATOM 4025 C C . ARG A 1 497 ? 13.681 43.312 57.042 1.00 23.27 497 ARG A C 1
ATOM 4027 O O . ARG A 1 497 ? 13.310 44.080 57.912 1.00 23.27 497 ARG A O 1
ATOM 4034 N N . PRO A 1 498 ? 14.842 42.649 57.232 1.00 36.81 498 PRO A N 1
ATOM 4035 C CA . PRO A 1 498 ? 15.626 41.702 56.426 1.00 36.81 498 PRO A CA 1
ATOM 4036 C C . PRO A 1 498 ? 15.848 40.394 57.246 1.00 36.81 498 PRO A C 1
ATOM 4038 O O . PRO A 1 498 ? 15.240 40.213 58.289 1.00 36.81 498 PRO A O 1
ATOM 4041 N N . ASP A 1 499 ? 16.526 39.345 56.792 1.00 24.23 499 ASP A N 1
ATOM 4042 C CA . ASP A 1 499 ? 17.983 39.277 56.810 1.00 24.23 499 ASP A CA 1
ATOM 4043 C C . ASP A 1 499 ? 18.518 38.013 56.142 1.00 24.23 499 ASP A C 1
ATOM 4045 O O . ASP A 1 499 ? 17.913 36.942 56.119 1.00 24.23 499 ASP A O 1
ATOM 4049 N N . HIS A 1 500 ? 19.706 38.228 55.595 1.00 24.73 500 HIS A N 1
ATOM 4050 C CA . HIS A 1 500 ? 20.616 37.288 54.981 1.00 24.73 500 HIS A CA 1
ATOM 4051 C C . HIS A 1 500 ? 20.983 36.115 55.897 1.00 24.73 500 HIS A C 1
ATOM 4053 O O . HIS A 1 500 ? 21.336 36.316 57.052 1.00 24.73 500 HIS A O 1
ATOM 4059 N N . HIS A 1 501 ? 21.138 34.928 55.306 1.00 26.38 501 HIS A N 1
ATOM 4060 C CA . HIS A 1 501 ? 22.386 34.193 55.491 1.00 26.38 501 HIS A CA 1
ATOM 4061 C C . HIS A 1 501 ? 22.758 33.383 54.247 1.00 26.38 501 HIS A C 1
ATOM 4063 O O . HIS A 1 501 ? 21.981 32.602 53.707 1.00 26.38 501 HIS A O 1
ATOM 4069 N N . HIS A 1 502 ? 23.982 33.652 53.795 1.00 23.98 502 HIS A N 1
ATOM 4070 C CA . HIS A 1 502 ? 24.735 32.950 52.768 1.00 23.98 502 HIS A CA 1
ATOM 4071 C C . HIS A 1 502 ? 24.902 31.458 53.061 1.00 23.98 502 HIS A C 1
ATOM 4073 O O . HIS A 1 502 ? 25.183 31.096 54.198 1.00 23.98 502 HIS A O 1
ATOM 4079 N N . LEU A 1 503 ? 24.930 30.655 51.995 1.00 25.42 503 LEU A N 1
ATOM 4080 C CA . LEU A 1 503 ? 25.974 29.651 51.768 1.00 25.42 503 LEU A CA 1
ATOM 4081 C C . LEU A 1 503 ? 26.073 29.372 50.260 1.00 25.42 503 LEU A C 1
ATOM 4083 O O . LEU A 1 503 ? 25.150 28.854 49.639 1.00 25.42 503 LEU A O 1
ATOM 4087 N N . GLN A 1 504 ? 27.192 29.801 49.676 1.00 21.62 504 GLN A N 1
ATOM 4088 C CA . GLN A 1 504 ? 27.648 29.426 48.339 1.00 21.62 504 GLN A CA 1
ATOM 4089 C C . GLN A 1 504 ? 28.268 28.027 48.398 1.00 21.62 504 GLN A C 1
ATOM 4091 O O . GLN A 1 504 ? 29.051 27.747 49.302 1.00 21.62 504 GLN A O 1
ATOM 4096 N N . THR A 1 505 ? 27.985 27.185 47.406 1.00 25.50 505 THR A N 1
ATOM 4097 C CA . THR A 1 505 ? 28.891 26.110 46.974 1.00 25.50 505 THR A CA 1
ATOM 4098 C C . THR A 1 505 ? 28.706 25.866 45.474 1.00 25.50 505 THR A C 1
ATOM 4100 O O . THR A 1 505 ? 27.663 25.420 45.014 1.00 25.50 505 THR A O 1
ATOM 4103 N N . GLU A 1 506 ? 29.726 26.318 44.745 1.00 24.36 506 GLU A N 1
ATOM 4104 C CA . GLU A 1 506 ? 30.323 25.820 43.500 1.00 24.36 506 GLU A CA 1
ATOM 4105 C C . GLU A 1 506 ? 29.452 25.082 42.462 1.00 24.36 506 GLU A C 1
ATOM 4107 O O . GLU A 1 506 ? 29.069 23.925 42.605 1.00 24.36 506 GLU A O 1
ATOM 4112 N N . HIS A 1 507 ? 29.278 25.761 41.324 1.00 24.03 507 HIS A N 1
ATOM 4113 C CA . HIS A 1 507 ? 28.878 25.196 40.040 1.00 24.03 507 HIS A CA 1
ATOM 4114 C C . HIS A 1 507 ? 30.064 24.502 39.345 1.00 24.03 507 HIS A C 1
ATOM 4116 O O . HIS A 1 507 ? 31.069 25.146 39.049 1.00 24.03 507 HIS A O 1
ATOM 4122 N N . GLN A 1 508 ? 29.892 23.233 38.966 1.00 24.81 508 GLN A N 1
ATOM 4123 C CA . GLN A 1 508 ? 30.540 22.650 37.786 1.00 24.81 508 GLN A CA 1
ATOM 4124 C C . GLN A 1 508 ? 29.486 22.450 36.681 1.00 24.81 508 GLN A C 1
ATOM 4126 O O . GLN A 1 508 ? 28.372 22.015 36.984 1.00 24.81 508 GLN A O 1
ATOM 4131 N N . PRO A 1 509 ? 29.793 22.772 35.411 1.00 24.80 509 PRO A N 1
ATOM 4132 C CA . PRO A 1 509 ? 28.852 22.629 34.306 1.00 24.80 509 PRO A CA 1
ATOM 4133 C C . PRO A 1 509 ? 28.819 21.180 33.799 1.00 24.80 509 PRO A C 1
ATOM 4135 O O . PRO A 1 509 ? 29.828 20.647 33.342 1.00 24.80 509 PRO A O 1
ATOM 4138 N N . ILE A 1 510 ? 27.643 20.554 33.852 1.00 25.64 510 ILE A N 1
ATOM 4139 C CA . ILE A 1 510 ? 27.359 19.275 33.191 1.00 25.64 510 ILE A CA 1
ATOM 4140 C C . ILE A 1 510 ? 26.934 19.582 31.748 1.00 25.64 510 ILE A C 1
ATOM 4142 O O . ILE A 1 510 ? 26.022 20.376 31.520 1.00 25.64 510 ILE A O 1
ATOM 4146 N N . GLN A 1 511 ? 27.630 18.979 30.782 1.00 24.44 511 GLN A N 1
ATOM 4147 C CA . GLN A 1 511 ? 27.302 19.026 29.355 1.00 24.44 511 GLN A CA 1
ATOM 4148 C C . GLN A 1 511 ? 25.938 18.363 29.068 1.00 24.44 511 GLN A C 1
ATOM 4150 O O . GLN A 1 511 ? 25.568 17.415 29.764 1.00 24.44 511 GLN A O 1
ATOM 4155 N N . PRO A 1 512 ? 25.185 18.826 28.053 1.00 23.00 512 PRO A N 1
ATOM 4156 C CA . PRO A 1 512 ? 23.877 18.271 27.720 1.00 23.00 512 PRO A CA 1
ATOM 4157 C C . PRO A 1 512 ? 24.019 16.883 27.081 1.00 23.00 512 PRO A C 1
ATOM 4159 O O . PRO A 1 512 ? 24.678 16.728 26.057 1.00 23.00 512 PRO A O 1
ATOM 4162 N N . ALA A 1 513 ? 23.385 15.879 27.687 1.00 23.50 513 ALA A N 1
ATOM 4163 C CA . ALA A 1 513 ? 23.192 14.576 27.066 1.00 23.50 513 ALA A CA 1
ATOM 4164 C C . ALA A 1 513 ? 22.091 14.681 26.000 1.00 23.50 513 ALA A C 1
ATOM 4166 O O . ALA A 1 513 ? 20.969 15.104 26.285 1.00 23.50 513 ALA A O 1
ATOM 4167 N N . GLU A 1 514 ? 22.447 14.303 24.777 1.00 22.50 514 GLU A N 1
ATOM 4168 C CA . GLU A 1 514 ? 21.566 14.141 23.626 1.00 22.50 514 GLU A CA 1
ATOM 4169 C C . GLU A 1 514 ? 20.455 13.124 23.942 1.00 22.50 514 GLU A C 1
ATOM 4171 O O . GLU A 1 514 ? 20.716 11.943 24.178 1.00 22.50 514 GLU A O 1
ATOM 4176 N N . PHE A 1 515 ? 19.201 13.577 23.941 1.00 21.20 515 PHE A N 1
ATOM 4177 C CA . PHE A 1 515 ? 18.037 12.699 23.847 1.00 21.20 515 PHE A CA 1
ATOM 4178 C C . PHE A 1 515 ? 17.828 12.361 22.368 1.00 21.20 515 PHE A C 1
ATOM 4180 O O . PHE A 1 515 ? 17.415 13.217 21.590 1.00 21.20 515 PHE A O 1
ATOM 4187 N N . SER A 1 516 ? 18.148 11.122 21.996 1.00 23.88 516 SER A N 1
ATOM 4188 C CA . SER A 1 516 ? 17.758 10.505 20.726 1.00 23.88 516 SER A CA 1
ATOM 4189 C C . SER A 1 516 ? 16.575 9.557 20.937 1.00 23.88 516 SER A C 1
ATOM 4191 O O . SER A 1 516 ? 16.322 9.060 22.037 1.00 23.88 516 SER A O 1
ATOM 4193 N N . ASP A 1 517 ? 15.827 9.389 19.856 1.00 23.50 517 ASP A N 1
ATOM 4194 C CA . ASP A 1 517 ? 14.409 9.075 19.781 1.00 23.50 517 ASP A CA 1
ATOM 4195 C C . ASP A 1 517 ? 13.940 7.676 20.224 1.00 23.50 517 ASP A C 1
ATOM 4197 O O . ASP A 1 517 ? 14.630 6.663 20.115 1.00 23.50 517 ASP A O 1
ATOM 4201 N N . ASN A 1 518 ? 12.675 7.674 20.664 1.00 23.50 518 ASN A N 1
ATOM 4202 C CA . ASN A 1 518 ? 11.627 6.656 20.521 1.00 23.50 518 ASN A CA 1
ATOM 4203 C C . ASN A 1 518 ? 12.053 5.199 20.259 1.00 23.50 518 ASN A C 1
ATOM 4205 O O . ASN A 1 518 ? 12.214 4.755 19.122 1.00 23.50 518 ASN A O 1
ATOM 4209 N N . ARG A 1 519 ? 12.036 4.390 21.326 1.00 21.44 519 ARG A N 1
ATOM 4210 C CA . ARG A 1 519 ? 11.859 2.933 21.243 1.00 21.44 519 ARG A CA 1
ATOM 4211 C C . ARG A 1 519 ? 10.397 2.580 21.516 1.00 21.44 519 ARG A C 1
ATOM 4213 O O . ARG A 1 519 ? 9.978 2.544 22.670 1.00 21.44 519 ARG A O 1
ATOM 4220 N N . THR A 1 520 ? 9.639 2.272 20.468 1.00 24.42 520 THR A N 1
ATOM 4221 C CA . THR A 1 520 ? 8.344 1.590 20.596 1.00 24.42 520 THR A CA 1
ATOM 4222 C C . THR A 1 520 ? 8.603 0.152 21.043 1.00 24.42 520 THR A C 1
ATOM 4224 O O . THR A 1 520 ? 9.324 -0.599 20.385 1.00 24.42 520 THR A O 1
ATOM 4227 N N . ALA A 1 521 ? 8.066 -0.206 22.208 1.00 22.12 521 ALA A N 1
ATOM 4228 C CA . ALA A 1 521 ? 8.238 -1.507 22.830 1.00 22.12 521 ALA A CA 1
ATOM 4229 C C . ALA A 1 521 ? 7.576 -2.615 21.996 1.00 22.12 521 ALA A C 1
ATOM 4231 O O . ALA A 1 521 ? 6.377 -2.592 21.730 1.00 22.12 521 ALA A O 1
ATOM 4232 N N . ALA A 1 522 ? 8.385 -3.600 21.613 1.00 20.83 522 ALA A N 1
ATOM 4233 C CA . ALA A 1 522 ? 7.943 -4.878 21.089 1.00 20.83 522 ALA A CA 1
ATOM 4234 C C . ALA A 1 522 ? 7.313 -5.713 22.216 1.00 20.83 522 ALA A C 1
ATOM 4236 O O . ALA A 1 522 ? 7.936 -5.904 23.261 1.00 20.83 522 ALA A O 1
ATOM 4237 N N . VAL A 1 523 ? 6.118 -6.258 21.986 1.00 23.80 523 VAL A N 1
ATOM 4238 C CA . VAL A 1 523 ? 5.551 -7.331 22.813 1.00 23.80 523 VAL A CA 1
ATOM 4239 C C . VAL A 1 523 ? 5.376 -8.568 21.937 1.00 23.80 523 VAL A C 1
ATOM 4241 O O . VAL A 1 523 ? 4.607 -8.584 20.979 1.00 23.80 523 VAL A O 1
ATOM 4244 N N . CYS A 1 524 ? 6.162 -9.592 22.269 1.00 21.22 524 CYS A N 1
ATOM 4245 C CA . CYS A 1 524 ? 6.101 -10.947 21.739 1.00 21.22 524 CYS A CA 1
ATOM 4246 C C . CYS A 1 524 ? 4.772 -11.631 22.076 1.00 21.22 524 CYS A C 1
ATOM 4248 O O . CYS A 1 524 ? 4.366 -11.618 23.235 1.00 21.22 524 CYS A O 1
ATOM 4250 N N . LEU A 1 525 ? 4.227 -12.401 21.131 1.00 23.58 525 LEU A N 1
ATOM 4251 C CA . LEU A 1 525 ? 3.538 -13.654 21.447 1.00 23.58 525 LEU A CA 1
ATOM 4252 C C . LEU A 1 525 ? 4.018 -14.761 20.502 1.00 23.58 525 LEU A C 1
ATOM 4254 O O . LEU A 1 525 ? 4.055 -14.605 19.282 1.00 23.58 525 LEU A O 1
ATOM 4258 N N . GLN A 1 526 ? 4.452 -15.850 21.133 1.00 23.69 526 GLN A N 1
ATOM 4259 C CA . GLN A 1 526 ? 5.051 -17.045 20.554 1.00 23.69 526 GLN A CA 1
ATOM 4260 C C . GLN A 1 526 ? 4.020 -17.874 19.781 1.00 23.69 526 GLN A C 1
ATOM 4262 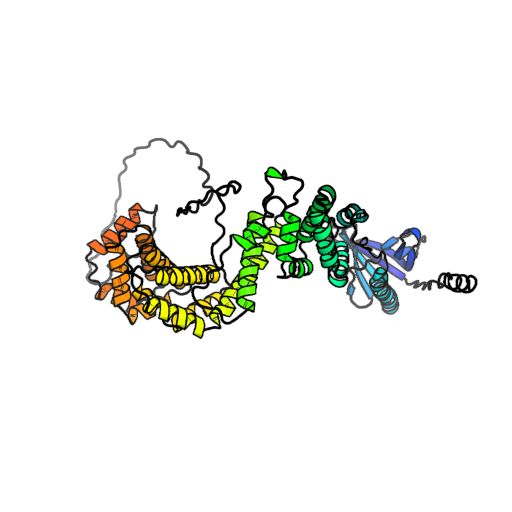O O . GLN A 1 526 ? 2.932 -18.157 20.277 1.00 23.69 526 GLN A O 1
ATOM 4267 N N . GLY A 1 527 ? 4.422 -18.324 18.597 1.00 23.41 527 GLY A N 1
ATOM 4268 C CA . GLY A 1 527 ? 3.875 -19.482 17.904 1.00 23.41 527 GLY A CA 1
ATOM 4269 C C . GLY A 1 527 ? 5.052 -20.180 17.236 1.00 23.41 527 GLY A C 1
ATOM 4270 O O . GLY A 1 527 ? 5.681 -19.616 16.343 1.00 23.41 527 GLY A O 1
ATOM 4271 N N . GLU A 1 528 ? 5.422 -21.343 17.760 1.00 27.19 528 GLU A N 1
ATOM 4272 C CA . GLU A 1 528 ? 6.539 -22.160 17.301 1.00 27.19 528 GLU A CA 1
ATOM 4273 C C . GLU A 1 528 ? 6.332 -22.588 15.844 1.00 27.19 528 GLU A C 1
ATOM 4275 O O . GLU A 1 528 ? 5.446 -23.375 15.550 1.00 27.19 528 GLU A O 1
ATOM 4280 N N . HIS A 1 529 ? 7.155 -22.062 14.940 1.00 24.52 529 HIS A N 1
ATOM 4281 C CA . HIS A 1 529 ? 7.831 -22.806 13.876 1.00 24.52 529 HIS A CA 1
ATOM 4282 C C . HIS A 1 529 ? 8.923 -21.891 13.309 1.00 24.52 529 HIS A C 1
ATOM 4284 O O . HIS A 1 529 ? 8.657 -20.880 12.664 1.00 24.52 529 HIS A O 1
ATOM 4290 N N . GLN A 1 530 ? 10.178 -22.222 13.617 1.00 25.81 530 GLN A N 1
ATOM 4291 C CA . GLN A 1 530 ? 11.355 -21.564 13.057 1.00 25.81 530 GLN A CA 1
ATOM 4292 C C . GLN A 1 530 ? 11.427 -21.854 11.551 1.00 25.81 530 GLN A C 1
ATOM 4294 O O . GLN A 1 530 ? 11.904 -22.910 11.145 1.00 25.81 530 GLN A O 1
ATOM 4299 N N . ALA A 1 531 ? 10.985 -20.911 10.722 1.00 27.02 531 ALA A N 1
ATOM 4300 C CA . ALA A 1 531 ? 11.470 -20.806 9.354 1.00 27.02 531 ALA A CA 1
ATOM 4301 C C . ALA A 1 531 ? 12.781 -20.008 9.397 1.00 27.02 531 ALA A C 1
ATOM 4303 O O . ALA A 1 531 ? 12.793 -18.807 9.675 1.00 27.02 531 ALA A O 1
ATOM 4304 N N . ALA A 1 532 ? 13.902 -20.702 9.212 1.00 27.98 532 ALA A N 1
ATOM 4305 C CA . ALA A 1 532 ? 15.217 -20.087 9.100 1.00 27.98 532 ALA A CA 1
ATOM 4306 C C . ALA A 1 532 ? 15.235 -19.130 7.893 1.00 27.98 532 ALA A C 1
ATOM 4308 O O . ALA A 1 532 ? 14.991 -19.568 6.774 1.00 27.98 532 ALA A O 1
ATOM 4309 N N . GLY A 1 533 ? 15.507 -17.838 8.116 1.00 29.22 533 GLY A N 1
ATOM 4310 C CA . GLY A 1 533 ? 15.796 -16.899 7.020 1.00 29.22 533 GLY A CA 1
ATOM 4311 C C . GLY A 1 533 ? 15.382 -15.436 7.204 1.00 29.22 533 GLY A C 1
ATOM 4312 O O . GLY A 1 533 ? 15.871 -14.597 6.458 1.00 29.22 533 GLY A O 1
ATOM 4313 N N . CYS A 1 534 ? 14.538 -15.081 8.180 1.00 26.73 534 CYS A N 1
ATOM 4314 C CA . CYS A 1 534 ? 14.090 -13.689 8.345 1.00 26.73 534 CYS A CA 1
ATOM 4315 C C . CYS A 1 534 ? 14.849 -12.978 9.489 1.00 26.73 534 CYS A C 1
ATOM 4317 O O . CYS A 1 534 ? 14.884 -13.517 10.601 1.00 26.73 534 CYS A O 1
ATOM 4319 N N . PRO A 1 535 ? 15.462 -11.794 9.276 1.00 24.62 535 PRO A N 1
ATOM 4320 C CA . PRO A 1 535 ? 16.100 -11.047 10.356 1.00 24.62 535 PRO A CA 1
ATOM 4321 C C . PRO A 1 535 ? 15.048 -10.573 11.380 1.00 24.62 535 PRO A C 1
ATOM 4323 O O . PRO A 1 535 ? 13.963 -10.130 10.996 1.00 24.62 535 PRO A O 1
ATOM 4326 N N . PRO A 1 536 ? 15.335 -10.651 12.692 1.00 24.41 536 PRO A N 1
ATOM 4327 C CA . PRO A 1 536 ? 14.392 -10.256 13.725 1.00 24.41 536 PRO A CA 1
ATOM 4328 C C . PRO A 1 536 ? 14.373 -8.728 13.833 1.00 24.41 536 PRO A C 1
ATOM 4330 O O . PRO A 1 536 ? 15.376 -8.116 14.187 1.00 24.41 536 PRO A O 1
ATOM 4333 N N . GLY A 1 537 ? 13.225 -8.110 13.559 1.00 26.59 537 GLY A N 1
ATOM 4334 C CA . GLY A 1 537 ? 13.002 -6.698 13.880 1.00 26.59 537 GLY A CA 1
ATOM 4335 C C . GLY A 1 537 ? 12.523 -5.845 12.717 1.00 26.59 537 GLY A C 1
ATOM 4336 O O . GLY A 1 537 ? 13.234 -4.948 12.287 1.00 26.59 537 GLY A O 1
ATOM 4337 N N . ARG A 1 538 ? 11.293 -6.087 12.262 1.00 24.84 538 ARG A N 1
ATOM 4338 C CA . ARG A 1 538 ? 10.375 -5.082 11.704 1.00 24.84 538 ARG A CA 1
ATOM 4339 C C . ARG A 1 538 ? 8.981 -5.698 11.770 1.00 24.84 538 ARG A C 1
ATOM 4341 O O . ARG A 1 538 ? 8.692 -6.672 11.084 1.00 24.84 538 ARG A O 1
ATOM 4348 N N . ALA A 1 539 ? 8.164 -5.210 12.699 1.00 25.09 539 ALA A N 1
ATOM 4349 C CA . ALA A 1 539 ? 6.777 -5.628 12.815 1.00 25.09 539 ALA A CA 1
ATOM 4350 C C . ALA A 1 539 ? 6.034 -5.136 11.568 1.00 25.09 539 ALA A C 1
ATOM 4352 O O . ALA A 1 539 ? 5.802 -3.941 11.416 1.00 25.09 539 ALA A O 1
ATOM 4353 N N . ILE A 1 540 ? 5.707 -6.058 10.665 1.00 29.05 540 ILE A N 1
ATOM 4354 C CA . ILE A 1 540 ? 4.698 -5.822 9.634 1.00 29.05 540 ILE A CA 1
ATOM 4355 C C . ILE A 1 540 ? 3.370 -5.692 10.398 1.00 29.05 540 ILE A C 1
ATOM 4357 O O . ILE A 1 540 ? 3.065 -6.605 11.176 1.00 29.05 540 ILE A O 1
ATOM 4361 N N . PRO A 1 541 ? 2.601 -4.598 10.249 1.00 27.23 541 PRO A N 1
ATOM 4362 C CA . PRO A 1 541 ? 1.239 -4.527 10.757 1.00 27.23 541 PRO A CA 1
ATOM 4363 C C . PRO A 1 541 ? 0.483 -5.746 10.230 1.00 27.23 541 PRO A C 1
ATOM 4365 O O . PRO A 1 541 ? 0.339 -5.935 9.023 1.00 27.23 541 PRO A O 1
ATOM 4368 N N . ARG A 1 542 ? 0.119 -6.646 11.142 1.00 32.94 542 ARG A N 1
ATOM 4369 C CA . ARG A 1 542 ? -0.677 -7.821 10.811 1.00 32.94 542 ARG A CA 1
ATOM 4370 C C . ARG A 1 542 ? -2.120 -7.369 10.619 1.00 32.94 542 ARG A C 1
ATOM 4372 O O . ARG A 1 542 ? -2.598 -6.583 11.418 1.00 32.94 542 ARG A O 1
ATOM 4379 N N . ALA A 1 543 ? -2.744 -7.958 9.604 1.00 31.59 543 ALA A N 1
ATOM 4380 C CA . ALA A 1 543 ? -4.180 -8.063 9.379 1.00 31.59 543 ALA A CA 1
ATOM 4381 C C . ALA A 1 543 ? -4.920 -6.762 9.018 1.00 31.59 543 ALA A C 1
ATOM 4383 O O . ALA A 1 543 ? -5.354 -5.981 9.850 1.00 31.59 543 ALA A O 1
ATOM 4384 N N . LEU A 1 544 ? -5.157 -6.599 7.720 1.00 30.78 544 LEU A N 1
ATOM 4385 C CA . LEU A 1 544 ? -6.501 -6.884 7.230 1.00 30.78 544 LEU A CA 1
ATOM 4386 C C . LEU A 1 544 ? -6.459 -8.240 6.530 1.00 30.78 544 LEU A C 1
ATOM 4388 O O . LEU A 1 544 ? -5.439 -8.513 5.851 1.00 30.78 544 LEU A O 1
#

InterPro domains:
  IPR006887 Serine/threonine-protein phosphatase 4 regulatory subunit 3-like, central domain [PF04802] (152-450)
  IPR011993 PH-like domain superfamily [G3DSA:2.30.29.30] (28-134)
  IPR051137 Serine/threonine-protein phosphatase 4 regulatory subunit 3-like [PTHR23318] (33-451)
  IPR055236 PP4R3, EVH1-like domain [PF22972] (34-122)

Radius of gyration: 36.36 Å; Cα contacts (8 Å, |Δi|>4): 538; chains: 1; bounding b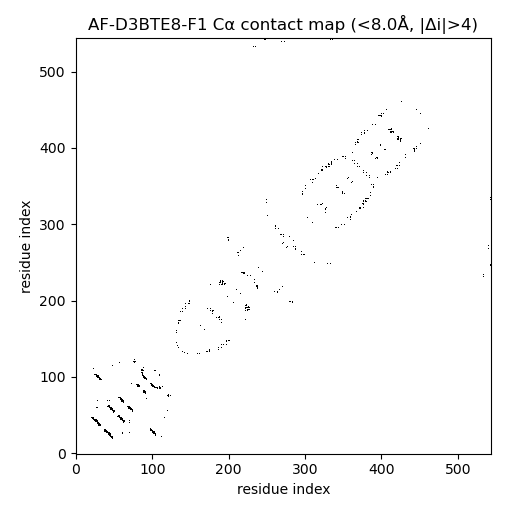ox: 57×72×119 Å

Secondary structure (DSSP, 8-state):
--SSSHHHHSSS-S-----------EEEEEEE-TTSS-EEEEEEEEEEEEEGGGTEEEEEEEETTT--EEEEEE--SSTT-EEETTTEEEEEETTTTEEEEEEESSHHHHHHHHHHHHHHHHHGGGS----PPPSSTTTHHHHHHH--TTS-HHHHHHHHHHHHHTTHHHHHHHHHHHHHHHT-HHHHHHHHHHHHHHHHT--HHHHHHHTSTTTHHHHHHHHTT-TTS-GGG---HHHIIIII-----SS--S-HHHHHHHHHHHHHHHIIIIISTTT--HHHHHHHHHHHHHHHHHHHHHHHH-HHHHHHHHHHHHHSPTT-HHHHHHHHHHHHHHHHHTTS-HHHHHHHHHHHHHTTHHHHHHTTTT-SSHHHHHHHHHHHHHHHTT-HHHHHHHHHH-THHHHHHHHHHHH-S-HHHHHHHHHHHHHHH---TTS-SHHHHHHHHHS---HHHHHHHHHHHHTTSS----TTSSTTSS--------------------------PPPPPP-----PPP---------TTPPS--------

Nearest PDB structures (foldseek):
  6r8i-assembly1_A  TM=9.239E-01  e=2.433E-08  Homo sapiens
  4wsf-assembly1_A  TM=8.999E-01  e=3.043E-08  Drosophila melanogaster
  5zz9-assembly3_C  TM=8.275E-01  e=2.695E-04  Mus musculus
  2p8v-assembly1_A  TM=8.356E-01  e=6.034E-04  Homo sapiens
  1i2h-assembly1_A  TM=6.259E-01  e=4.410E-04  Rattus norvegicus

Organism: Heterostelium pallidum (strain ATCC 26659 / Pp 5 / PN500) (NCBI:txid670386)

Foldseek 3Di:
DPPPVVVVVVVPPDPPPDPQPQLFFKKWKWKADPPGDIDTLAIFGWGFDQDVVVNFTWTWGAHPPPRHTSDTATLELDPFWDDDPLFKIWGQRVVRRMIMMIGGPDSVSSVVVVVSSVVRSVVCVPVDDPPQDDDDLVCLVVNLVQLALPDDPVSLVSVLVCCLPVVVLVSLLVNVVVCVVVVVLVSLQSLLSNLLSLLSVLDPSSCVVCLAPVHVLSSVVSLLSHPVDDPVQRDPPSCCLPPVDDADDLDDDPDPVLVRLFSSLLSLLCCLVPRCPPRDDPSSSVSSVVSNLVSLLVNLVVVLVPLVRLLVLLVQLLVDDFPDPSNLVSLVVLLVSLVSLLPDDLVSSVSSLVSCLVSCVLVSLLSQCPGPDPSSNLSSLSSLVSSLVNPLVSVLVVCLVVVVSVVSLLCSLVPPPDPSSNVSSLVSVVSNVPDDPVVPDRSVCSVPVVDPPPVVSVVVSVVVVPVPDPDDPPPPPVPPPPPDDDDDDDDDDDDDDDDDDDDDDDDDDDDDDDDDDDDDDDDDDDDDDDPPRDDPDDDSPDHD

Solvent-accessible surface area (backbone atoms only — not comparable to full-atom values): 32836 Å² total; per-residue (Å²): 141,79,80,70,68,66,71,62,67,64,70,71,72,58,83,71,79,74,81,77,56,77,55,77,38,63,27,40,36,34,36,34,52,99,84,80,53,81,41,82,68,51,54,16,34,36,34,63,44,76,41,76,96,73,75,38,48,29,46,35,26,26,28,72,89,79,61,47,79,68,41,82,43,75,64,60,77,58,98,48,73,44,81,43,93,62,23,34,41,35,33,58,40,84,93,73,72,34,38,36,33,44,37,35,83,43,47,66,60,32,45,56,54,48,52,50,47,58,55,48,35,62,54,61,78,73,66,71,82,81,74,75,63,71,87,46,85,88,35,40,66,61,43,36,68,71,48,52,58,85,54,58,65,77,60,46,54,52,50,52,52,50,40,70,71,67,52,42,62,56,51,49,51,57,49,44,57,54,35,61,76,70,64,42,60,72,63,40,34,40,47,20,52,38,54,52,25,57,54,58,55,62,45,70,71,53,46,56,52,50,59,28,87,86,34,32,60,58,51,42,50,41,60,43,36,44,81,92,49,56,79,91,73,49,60,61,57,48,56,44,63,70,72,70,58,78,82,73,73,84,61,86,76,93,47,70,67,57,54,49,48,45,54,42,39,53,52,53,48,44,42,53,73,67,71,35,64,90,74,59,51,73,67,45,51,50,51,51,52,49,52,45,48,53,43,50,52,47,50,54,50,55,52,60,70,37,56,68,60,54,48,49,54,47,52,46,48,66,67,40,58,79,63,36,68,68,30,38,49,49,39,48,52,52,31,47,54,50,56,56,41,69,75,44,58,71,69,61,31,50,54,44,53,53,54,43,52,76,64,47,41,67,67,39,44,64,73,30,61,81,34,76,36,65,68,43,23,37,34,41,43,51,42,51,41,57,45,41,79,73,44,53,62,63,58,48,56,49,32,67,78,37,59,65,54,55,54,49,48,54,48,37,48,73,68,53,88,53,66,68,44,31,54,43,40,51,50,44,54,50,60,66,67,71,59,67,85,84,76,48,69,64,51,51,45,47,58,63,66,72,42,80,66,49,72,62,57,56,47,46,53,51,56,55,50,62,76,70,51,85,85,78,91,68,76,73,76,74,75,73,76,85,81,84,86,84,90,87,90,85,89,88,81,82,88,80,86,86,83,89,80,90,82,87,81,84,88,78,90,80,78,85,78,84,86,76,81,88,81,83,82,85,79,87,80,91,75,95,71,91,70,87,84,73,84,92,85,74,86,70,87,76,76,114